Protein AF-A0A3D1ZTA9-F1 (afdb_monomer_lite)

pLDDT: mean 81.91, std 17.62, range [29.44, 98.62]

Secondary structure (DSSP, 8-state):
---TTSTT--EEEEE--EEEE-STTSSSSSTTEEEEHHHHHHHHTS-S-TTS-SEEEEE----TT-HHHHTT---PPB-SSSS--SSTT--BHHHHHHHHHHHHTT----EETTTTEETTSS-BTGGGGEEETTTTEEGGGS-HHHHHHHTSTT-EEE--HHHHHHHHHHHHTTS--BSB-TTS-EEEEEGGGT-TT--SEEE-TT-BS--GGG--SSTT--TT--TTHHHHHHHHT----TT----EEPP---EEEETT--EEEEEEEE----TT-SGGGT--SSS-S--S---EEEEEES-TTTS-GGGEEETTEETTEE----SEEEEEE-PPTT--EEEEEEEEEE-TTS-EEEEEEEEEEEPPPPPPEEEEEES-TT-EE-SSSEEEEEEEEETTTEE--EEEEEEEETTS--EEEEEEES-EEE-PPSEEEEEEEEEE-TT--EEEEEEEEEE-SSS-SS-SSS-HHHHHHHT--TT-SSSS-SSS-TTT-SSTTS------------SS--S--S-----------------

Sequence (539 aa):
SFDPLTPGFIGMASMLSWELENSPNTTLPFHSTYYPQALANHFFAYDREPLTNDMSIQLNSNYANNLCDQLGFLADPYLGLNNKTTLNCQQHVLGTVLHEIIHGLGFYETLNKATGAWNLNDPDIYSTQLEDHSNMLLWPTMNNTQRIASLSQNNLHWIGLNAAVQSLFLQSHGAITTGHWPAGHISMHTSNEDNPSSAGSHFAKYLYPNEIMEHTQDLDDPKNTIGLAKQVLQDIGWPVFFNGDKPLISEIKDAEIFTNTSYQTAFSIFDNDNVLHYEKFYNWSSSGGSPYLVMGFSANSSDQLIVADSDILISGVTNGLSDSPDTLRQLTISPQANAAGITTITIEALDADGNSDLMSFDLIVNPANTPPVVSITNPSNGHIFLTATQSFSAAANDAEDGNLSNIDWGVRAAGGNWQYDYGVSGTWTKNLADGNYDISACVSDSNNATACDQISVSVSATADADNDGISNADEIAQGTDPFNNDSDNDGLLDGEDPDPLTPVNDALSVPAMSGIGFIALCLSMLGLGMARHRKNQTH

Radius of gyration: 49.02 Å; chains: 1; bounding box: 117×83×157 Å

Structure (mmCIF, N/CA/C/O backbone):
data_AF-A0A3D1ZTA9-F1
#
_entry.id   AF-A0A3D1ZTA9-F1
#
loop_
_atom_site.group_PDB
_atom_site.id
_atom_site.type_symbol
_atom_site.label_atom_id
_atom_site.label_alt_id
_atom_site.label_comp_id
_atom_site.label_asym_id
_atom_site.label_entity_id
_atom_site.label_seq_id
_atom_site.pdbx_PDB_ins_code
_atom_site.Cartn_x
_atom_site.Cartn_y
_atom_site.Cartn_z
_atom_site.occupancy
_atom_site.B_iso_or_equiv
_atom_site.auth_seq_id
_atom_site.auth_comp_id
_atom_site.auth_asym_id
_atom_site.auth_atom_id
_atom_site.pdbx_PDB_model_num
ATOM 1 N N . SER A 1 1 ? 17.882 22.447 -19.617 1.00 29.44 1 SER A N 1
ATOM 2 C CA . SER A 1 1 ? 16.757 22.648 -18.689 1.00 29.44 1 SER A CA 1
ATOM 3 C C . SER A 1 1 ? 15.472 22.565 -19.482 1.00 29.44 1 SER A C 1
ATOM 5 O O . SER A 1 1 ? 15.296 23.362 -20.398 1.00 29.44 1 SER A O 1
ATOM 7 N N . PHE A 1 2 ? 14.626 21.584 -19.173 1.00 39.16 2 PHE A N 1
ATOM 8 C CA . PHE A 1 2 ? 13.221 21.599 -19.586 1.00 39.16 2 PHE A CA 1
ATOM 9 C C . PHE A 1 2 ? 12.552 22.837 -18.968 1.00 39.16 2 PHE A C 1
ATOM 11 O O . PHE A 1 2 ? 12.896 23.199 -17.843 1.00 39.16 2 PHE A O 1
ATOM 18 N N . ASP A 1 3 ? 11.697 23.533 -19.717 1.00 32.03 3 ASP A N 1
ATOM 19 C CA . ASP A 1 3 ? 11.019 24.745 -19.246 1.00 32.03 3 ASP A CA 1
ATOM 20 C C . ASP A 1 3 ? 9.732 24.362 -18.481 1.00 32.03 3 ASP A C 1
ATOM 22 O O . ASP A 1 3 ? 8.767 23.911 -19.111 1.00 32.03 3 ASP A O 1
ATOM 26 N N . PRO A 1 4 ? 9.687 24.541 -17.144 1.00 35.81 4 PRO A N 1
ATOM 27 C CA . PRO A 1 4 ? 8.536 24.202 -16.303 1.00 35.81 4 PRO A CA 1
ATOM 28 C C . PRO A 1 4 ? 7.316 25.115 -16.525 1.00 35.81 4 PRO A C 1
ATOM 30 O O . PRO A 1 4 ? 6.300 24.948 -15.851 1.00 35.81 4 PRO A O 1
ATOM 33 N N . LEU A 1 5 ? 7.398 26.100 -17.429 1.00 32.97 5 LEU A N 1
ATOM 34 C CA . LEU A 1 5 ? 6.335 27.076 -17.685 1.00 32.97 5 LEU A CA 1
ATOM 35 C C . LEU A 1 5 ? 5.547 26.819 -18.972 1.00 32.97 5 LEU A C 1
ATOM 37 O O . LEU A 1 5 ? 4.649 27.600 -19.295 1.00 32.97 5 LEU A O 1
ATOM 41 N N . THR A 1 6 ? 5.831 25.733 -19.695 1.00 38.94 6 THR A N 1
ATOM 42 C CA . THR A 1 6 ? 4.972 25.330 -20.813 1.00 38.94 6 THR A CA 1
ATOM 43 C C . THR A 1 6 ? 3.682 24.722 -20.245 1.00 38.94 6 THR A C 1
ATOM 45 O O . THR A 1 6 ? 3.756 23.728 -19.520 1.00 38.94 6 THR A O 1
ATOM 48 N N . PRO A 1 7 ? 2.496 25.290 -20.523 1.00 36.47 7 PRO A N 1
ATOM 49 C CA . PRO A 1 7 ? 1.249 24.742 -20.006 1.00 36.47 7 PRO A CA 1
ATOM 50 C C . PRO A 1 7 ? 1.045 23.300 -20.505 1.00 36.47 7 PRO A C 1
ATOM 52 O O . PRO A 1 7 ? 1.090 23.072 -21.713 1.00 36.47 7 PRO A O 1
ATOM 55 N N . GLY A 1 8 ? 0.852 22.341 -19.587 1.00 48.16 8 GLY A N 1
ATOM 56 C CA . GLY A 1 8 ? 0.593 20.926 -19.908 1.00 48.16 8 GLY A CA 1
ATOM 57 C C . GLY A 1 8 ? 1.619 19.887 -19.418 1.00 48.16 8 GLY A C 1
ATOM 58 O O . GLY A 1 8 ? 1.372 18.698 -19.616 1.00 48.16 8 GLY A O 1
ATOM 59 N N . PHE A 1 9 ? 2.721 20.284 -18.764 1.00 55.47 9 PHE A N 1
ATOM 60 C CA . PHE A 1 9 ? 3.734 19.351 -18.230 1.00 55.47 9 PHE A CA 1
ATOM 61 C C . PHE A 1 9 ? 3.638 19.163 -16.702 1.00 55.47 9 PHE A C 1
ATOM 63 O O . PHE A 1 9 ? 3.645 20.143 -15.955 1.00 55.47 9 PHE A O 1
ATOM 70 N N . ILE A 1 10 ? 3.582 17.898 -16.248 1.00 58.94 10 ILE A N 1
ATOM 71 C CA . ILE A 1 10 ? 3.480 17.486 -14.827 1.00 58.94 10 ILE A CA 1
ATOM 72 C C . ILE A 1 10 ? 4.843 17.160 -14.198 1.00 58.94 10 ILE A C 1
ATOM 74 O O . ILE A 1 10 ? 4.957 17.183 -12.977 1.00 58.94 10 ILE A O 1
ATOM 78 N N . GLY A 1 11 ? 5.891 16.884 -14.972 1.00 65.12 11 GLY A N 1
ATOM 79 C CA . GLY A 1 11 ? 7.182 16.456 -14.432 1.00 65.12 11 GLY A CA 1
ATOM 80 C C . GLY A 1 11 ? 8.366 16.987 -15.225 1.00 65.12 11 GLY A C 1
ATOM 81 O O . GLY A 1 11 ? 8.238 17.335 -16.395 1.00 65.12 11 GLY A O 1
ATOM 82 N N . MET A 1 12 ? 9.508 17.093 -14.552 1.00 70.75 12 MET A N 1
ATOM 83 C CA . MET A 1 12 ? 10.820 17.198 -15.174 1.00 70.75 12 MET A CA 1
ATOM 84 C C . MET A 1 12 ? 11.869 16.534 -14.283 1.00 70.75 12 MET A C 1
ATOM 86 O O . MET A 1 12 ? 11.898 16.758 -13.071 1.00 70.75 12 MET A O 1
ATOM 90 N N . ALA A 1 13 ? 12.779 15.787 -14.887 1.00 74.19 13 ALA A N 1
ATOM 91 C CA . ALA A 1 13 ? 14.013 15.350 -14.264 1.00 74.19 13 ALA A CA 1
ATOM 92 C C . ALA A 1 13 ? 15.236 15.991 -14.905 1.00 74.19 13 ALA A C 1
ATOM 94 O O . ALA A 1 13 ? 15.248 16.436 -16.055 1.00 74.19 13 ALA A O 1
ATOM 95 N N . SER A 1 14 ? 16.314 16.052 -14.139 1.00 73.06 14 SER A N 1
ATOM 96 C CA . SER A 1 14 ? 17.628 16.415 -14.647 1.00 73.06 14 SER A CA 1
ATOM 97 C C . SER A 1 14 ? 18.702 15.625 -13.921 1.00 73.06 14 SER A C 1
ATOM 99 O O . SER A 1 14 ? 18.685 15.522 -12.693 1.00 73.06 14 SER A O 1
ATOM 101 N N . MET A 1 15 ? 19.662 15.120 -14.693 1.00 84.62 15 MET A N 1
ATOM 102 C CA . MET A 1 15 ? 20.971 14.743 -14.166 1.00 84.62 15 MET A CA 1
ATOM 103 C C . MET A 1 15 ? 21.701 16.026 -13.779 1.00 84.62 15 MET A C 1
ATOM 105 O O . MET A 1 15 ? 21.742 16.980 -14.565 1.00 84.62 15 MET A O 1
ATOM 109 N N . LEU A 1 16 ? 22.229 16.075 -12.561 1.00 86.00 16 LEU A N 1
ATOM 110 C CA . LEU A 1 16 ? 22.827 17.293 -12.014 1.00 86.00 16 LEU A CA 1
ATOM 111 C C . LEU A 1 16 ? 24.331 17.392 -12.284 1.00 86.00 16 LEU A C 1
ATOM 113 O O . LEU A 1 16 ? 24.856 18.504 -12.368 1.00 86.00 16 LEU A O 1
ATOM 117 N N . SER A 1 17 ? 25.000 16.258 -12.484 1.00 89.06 17 SER A N 1
ATOM 118 C CA . SER A 1 17 ? 26.429 16.187 -12.784 1.00 89.06 17 SER A CA 1
ATOM 119 C C . SER A 1 17 ? 26.776 15.035 -13.732 1.00 89.06 17 SER A C 1
ATOM 121 O O . SER A 1 17 ? 25.959 14.154 -14.023 1.00 89.06 17 SER A O 1
ATOM 123 N N . TRP A 1 18 ? 27.993 15.107 -14.274 1.00 90.81 18 TRP A N 1
ATOM 124 C CA . TRP A 1 18 ? 28.523 14.199 -15.285 1.00 90.81 18 TRP A CA 1
ATOM 125 C C . TRP A 1 18 ? 29.973 13.848 -14.968 1.00 90.81 18 TRP A C 1
ATOM 127 O O . TRP A 1 18 ? 30.780 14.738 -14.696 1.00 90.81 18 TRP A O 1
ATOM 137 N N . GLU A 1 19 ? 30.325 12.579 -15.130 1.00 92.44 19 GLU A N 1
ATOM 138 C CA . GLU A 1 19 ? 31.699 12.095 -15.037 1.00 92.44 19 GLU A CA 1
ATOM 139 C C . GLU A 1 19 ? 32.256 11.875 -16.449 1.00 92.44 19 GLU A C 1
ATOM 141 O O . GLU A 1 19 ? 31.662 11.151 -17.252 1.00 92.44 19 GLU A O 1
ATOM 146 N N . LEU A 1 20 ? 33.397 12.494 -16.765 1.00 91.69 20 LEU A N 1
ATOM 147 C CA . LEU A 1 20 ? 34.110 12.246 -18.020 1.00 91.69 20 LEU A CA 1
ATOM 148 C C . LEU A 1 20 ? 35.108 11.113 -17.841 1.00 91.69 20 LEU A C 1
ATOM 150 O O . LEU A 1 20 ? 36.035 11.230 -17.038 1.00 91.69 20 LEU A O 1
ATOM 154 N N . GLU A 1 21 ? 35.023 10.108 -18.705 1.00 88.25 21 GLU A N 1
ATOM 155 C CA . GLU A 1 21 ? 36.084 9.128 -18.813 1.00 88.25 21 GLU A CA 1
ATOM 156 C C . GLU A 1 21 ? 37.237 9.613 -19.705 1.00 88.25 21 GLU A C 1
ATOM 158 O O . GLU A 1 21 ? 37.127 9.632 -20.932 1.00 88.25 21 GLU A O 1
ATOM 163 N N . ASN A 1 22 ? 38.368 9.992 -19.105 1.00 80.31 22 ASN A N 1
ATOM 164 C CA . ASN A 1 22 ? 39.541 10.516 -19.819 1.00 80.31 22 ASN A CA 1
ATOM 165 C C . ASN A 1 22 ? 40.862 9.788 -19.514 1.00 80.31 22 ASN A C 1
ATOM 167 O O . ASN A 1 22 ? 41.919 10.236 -19.970 1.00 80.31 22 ASN A O 1
ATOM 171 N N . SER A 1 23 ? 40.839 8.670 -18.786 1.00 74.50 23 SER A N 1
ATOM 172 C CA . SER A 1 23 ? 42.038 7.943 -18.370 1.00 74.50 23 SER A CA 1
ATOM 173 C C . SER A 1 23 ? 42.021 6.492 -18.878 1.00 74.50 23 SER A C 1
ATOM 175 O O . SER A 1 23 ? 41.022 5.795 -18.799 1.00 74.50 23 SER A O 1
ATOM 177 N N . PRO A 1 24 ? 43.136 5.959 -19.399 1.00 60.81 24 PRO A N 1
ATOM 178 C CA . PRO A 1 24 ? 43.159 4.617 -19.992 1.00 60.81 24 PRO A CA 1
ATOM 179 C C . PRO A 1 24 ? 42.978 3.454 -18.989 1.00 60.81 24 PRO A C 1
ATOM 181 O O . PRO A 1 24 ? 42.989 2.306 -19.418 1.00 60.81 24 PRO A O 1
ATOM 184 N N . ASN A 1 25 ? 42.845 3.723 -17.681 1.00 60.53 25 ASN A N 1
ATOM 185 C CA . ASN A 1 25 ? 42.808 2.715 -16.607 1.00 60.53 25 ASN A CA 1
ATOM 186 C C . ASN A 1 25 ? 41.698 2.973 -15.569 1.00 60.53 25 ASN A C 1
ATOM 188 O O . ASN A 1 25 ? 41.953 2.892 -14.364 1.00 60.53 25 ASN A O 1
ATOM 192 N N . THR A 1 26 ? 40.493 3.336 -15.991 1.00 73.38 26 THR A N 1
ATOM 193 C CA . THR A 1 26 ? 39.372 3.503 -15.057 1.00 73.38 26 THR A CA 1
ATOM 194 C C . THR A 1 26 ? 38.388 2.341 -15.134 1.00 73.38 26 THR A C 1
ATOM 196 O O . THR A 1 26 ? 38.522 1.422 -15.941 1.00 73.38 26 THR A O 1
ATOM 199 N N . THR A 1 27 ? 37.398 2.394 -14.249 1.00 84.19 27 THR A N 1
ATOM 200 C CA . THR A 1 27 ? 36.280 1.456 -14.185 1.00 84.19 27 THR A CA 1
ATOM 201 C C . THR A 1 27 ? 35.200 1.739 -15.242 1.00 84.19 27 THR A C 1
ATOM 203 O O . THR A 1 27 ? 34.302 0.918 -15.406 1.00 84.19 27 THR A O 1
ATOM 206 N N . LEU A 1 28 ? 35.261 2.874 -15.957 1.00 89.94 28 LEU A N 1
ATOM 207 C CA . LEU A 1 28 ? 34.249 3.246 -16.949 1.00 89.94 28 LEU A CA 1
ATOM 208 C C . LEU A 1 28 ? 34.539 2.587 -18.316 1.00 89.94 28 LEU A C 1
ATOM 210 O O . LEU A 1 28 ? 35.690 2.586 -18.756 1.00 89.94 28 LEU A O 1
ATOM 214 N N . PRO A 1 29 ? 33.531 2.027 -19.018 1.00 85.56 29 PRO A N 1
ATOM 215 C CA . PRO A 1 29 ? 33.786 1.134 -20.159 1.00 85.56 29 PRO A CA 1
ATOM 216 C C . PRO A 1 29 ? 34.344 1.797 -21.430 1.00 85.56 29 PRO A C 1
ATOM 218 O O . PRO A 1 29 ? 35.083 1.163 -22.184 1.00 85.56 29 PRO A O 1
ATOM 221 N N . PHE A 1 30 ? 33.973 3.050 -21.694 1.00 87.38 30 PHE A N 1
ATOM 222 C CA . PHE A 1 30 ? 34.299 3.771 -22.930 1.00 87.38 30 PHE A CA 1
ATOM 223 C C . PHE A 1 30 ? 35.107 5.037 -22.655 1.00 87.38 30 PHE A C 1
ATOM 225 O O . PHE A 1 30 ? 34.717 5.859 -21.829 1.00 87.38 30 PHE A O 1
ATOM 232 N N . HIS A 1 31 ? 36.209 5.199 -23.392 1.00 86.88 31 HIS A N 1
ATOM 233 C CA . HIS A 1 31 ? 37.079 6.375 -23.331 1.00 86.88 31 HIS A CA 1
ATOM 234 C C . HIS A 1 31 ? 36.456 7.588 -24.033 1.00 86.88 31 HIS A C 1
ATOM 236 O O . HIS A 1 31 ? 35.700 7.423 -24.991 1.00 86.88 31 HIS A O 1
ATOM 242 N N . SER A 1 32 ? 36.806 8.799 -23.589 1.00 88.94 32 SER A N 1
ATOM 243 C CA . SER A 1 32 ? 36.280 10.066 -24.122 1.00 88.94 32 SER A CA 1
ATOM 244 C C . SER A 1 32 ? 34.752 10.062 -24.176 1.00 88.94 32 SER A C 1
ATOM 246 O O . SER A 1 32 ? 34.153 10.386 -25.197 1.00 88.94 32 SER A O 1
ATOM 248 N N . THR A 1 33 ? 34.129 9.594 -23.094 1.00 92.44 33 THR A N 1
ATOM 249 C CA . THR A 1 33 ? 32.677 9.438 -22.989 1.00 92.44 33 THR A CA 1
ATOM 250 C C . THR A 1 33 ? 32.204 9.976 -21.646 1.00 92.44 33 THR A C 1
ATOM 252 O O . THR A 1 33 ? 32.817 9.699 -20.613 1.00 92.44 33 THR A O 1
ATOM 255 N N . TYR A 1 34 ? 31.121 10.748 -21.660 1.00 93.94 34 TYR A N 1
ATOM 256 C CA . TYR A 1 34 ? 30.471 11.252 -20.455 1.00 93.94 34 TYR A CA 1
ATOM 257 C C . TYR A 1 34 ? 29.420 10.275 -19.924 1.00 93.94 34 TYR A C 1
ATOM 259 O O . TYR A 1 34 ? 28.622 9.727 -20.685 1.00 93.94 34 TYR A O 1
ATOM 267 N N . TYR A 1 35 ? 29.377 10.114 -18.605 1.00 94.00 35 TYR A N 1
ATOM 268 C CA . TYR A 1 35 ? 28.402 9.292 -17.894 1.00 94.00 35 TYR A CA 1
ATOM 269 C C . TYR A 1 35 ? 27.600 10.169 -16.934 1.00 94.00 35 TYR A C 1
ATOM 271 O O . TYR A 1 35 ? 28.190 11.037 -16.282 1.00 94.00 35 TYR A O 1
ATOM 279 N N . PRO A 1 36 ? 26.283 9.945 -16.796 1.00 93.00 36 PRO A N 1
ATOM 280 C CA . PRO A 1 36 ? 25.524 10.492 -15.679 1.00 93.00 36 PRO A CA 1
ATOM 281 C C . PRO A 1 36 ? 26.200 10.124 -14.357 1.00 93.00 36 PRO A C 1
ATOM 283 O O . PRO A 1 36 ? 26.634 8.979 -14.193 1.00 93.00 36 PRO A O 1
ATOM 286 N N . GLN A 1 37 ? 26.273 11.060 -13.408 1.00 93.06 37 GLN A N 1
ATOM 287 C CA . GLN A 1 37 ? 26.996 10.829 -12.154 1.00 93.06 37 GLN A CA 1
ATOM 288 C C . GLN A 1 37 ? 26.496 9.593 -11.394 1.00 93.06 37 GLN A C 1
ATOM 290 O O . GLN A 1 37 ? 27.310 8.795 -10.938 1.00 93.06 37 GLN A O 1
ATOM 295 N N . ALA A 1 38 ? 25.179 9.362 -11.355 1.00 93.94 38 ALA A N 1
ATOM 296 C CA . ALA A 1 38 ? 24.591 8.171 -10.736 1.00 93.94 38 ALA A CA 1
ATOM 297 C C . ALA A 1 38 ? 25.120 6.859 -11.352 1.00 93.94 38 ALA A C 1
ATOM 299 O O . ALA A 1 38 ? 25.447 5.910 -10.637 1.00 93.94 38 ALA A O 1
ATOM 300 N N . LEU A 1 39 ? 25.251 6.811 -12.682 1.00 94.94 39 LEU A N 1
ATOM 301 C CA . LEU A 1 39 ? 25.777 5.643 -13.389 1.00 94.94 39 LEU A CA 1
ATOM 302 C C . LEU A 1 39 ? 27.287 5.490 -13.160 1.00 94.94 39 LEU A C 1
ATOM 304 O O . LEU A 1 39 ? 27.782 4.381 -12.972 1.00 94.94 39 LEU A O 1
ATOM 308 N N . ALA A 1 40 ? 28.028 6.598 -13.116 1.00 93.88 40 ALA A N 1
ATOM 309 C CA . ALA A 1 40 ? 29.437 6.559 -12.749 1.00 93.88 40 ALA A CA 1
ATOM 310 C C . ALA A 1 40 ? 29.620 6.016 -11.321 1.00 93.88 40 ALA A C 1
ATOM 312 O O . ALA A 1 40 ? 30.402 5.087 -11.119 1.00 93.88 40 ALA A O 1
ATOM 313 N N . ASN A 1 41 ? 28.855 6.521 -10.350 1.00 94.00 41 ASN A N 1
ATOM 314 C CA . ASN A 1 41 ? 28.834 6.042 -8.966 1.00 94.00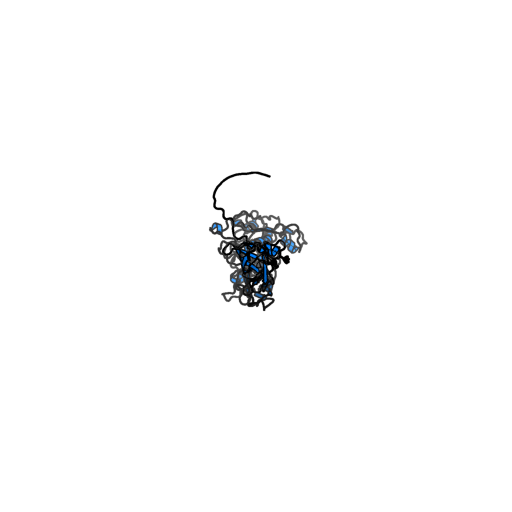 41 ASN A CA 1
ATOM 315 C C . ASN A 1 41 ? 28.569 4.529 -8.898 1.00 94.00 41 ASN A C 1
ATOM 317 O O . ASN A 1 41 ? 29.251 3.819 -8.153 1.00 94.00 41 ASN A O 1
ATOM 321 N N . HIS A 1 42 ? 27.651 4.016 -9.727 1.00 93.50 42 HIS A N 1
ATOM 322 C CA . HIS A 1 42 ? 27.422 2.577 -9.871 1.00 93.50 42 HIS A CA 1
ATOM 323 C C . HIS A 1 42 ? 28.692 1.827 -10.308 1.00 93.50 42 HIS A C 1
ATOM 325 O O . HIS A 1 42 ? 29.109 0.897 -9.616 1.00 93.50 42 HIS A O 1
ATOM 331 N N . PHE A 1 43 ? 29.350 2.250 -11.393 1.00 93.56 43 PHE A N 1
ATOM 332 C CA . PHE A 1 43 ? 30.587 1.612 -11.865 1.00 93.56 43 PHE A CA 1
ATOM 333 C C . PHE A 1 43 ? 31.711 1.653 -10.824 1.00 93.56 43 PHE A C 1
ATOM 335 O O . PHE A 1 43 ? 32.447 0.681 -10.667 1.00 93.56 43 PHE A O 1
ATOM 342 N N . PHE A 1 44 ? 31.848 2.757 -10.088 1.00 92.88 44 PHE A N 1
ATOM 343 C CA . PHE A 1 44 ? 32.859 2.886 -9.037 1.00 92.88 44 PHE A CA 1
ATOM 344 C C . PHE A 1 44 ? 32.489 2.165 -7.731 1.00 92.88 44 PHE A C 1
ATOM 346 O O . PHE A 1 44 ? 33.372 1.962 -6.898 1.00 92.88 44 PHE A O 1
ATOM 353 N N . ALA A 1 45 ? 31.233 1.737 -7.566 1.00 94.12 45 ALA A N 1
ATOM 354 C CA . ALA A 1 45 ? 30.671 1.130 -6.357 1.00 94.12 45 ALA A CA 1
ATOM 355 C C . ALA A 1 45 ? 30.709 2.028 -5.099 1.00 94.12 45 ALA A C 1
ATOM 357 O O . ALA A 1 45 ? 30.664 1.529 -3.972 1.00 94.12 45 ALA A O 1
ATOM 358 N N . TYR A 1 46 ? 30.784 3.350 -5.273 1.00 93.69 46 TYR A N 1
ATOM 359 C CA . TYR A 1 46 ? 30.614 4.342 -4.209 1.00 93.69 46 TYR A CA 1
ATOM 360 C C . TYR A 1 46 ? 30.194 5.697 -4.791 1.00 93.69 46 TYR A C 1
ATOM 362 O O . TYR A 1 46 ? 30.468 5.996 -5.953 1.00 93.69 46 TYR A O 1
ATOM 370 N N . ASP A 1 47 ? 29.556 6.522 -3.961 1.00 94.12 47 ASP A N 1
ATOM 371 C CA . ASP A 1 47 ? 29.189 7.892 -4.315 1.00 94.12 47 ASP A CA 1
ATOM 372 C C . ASP A 1 47 ? 30.433 8.790 -4.379 1.00 94.12 47 ASP A C 1
ATOM 374 O O . ASP A 1 47 ? 31.133 9.002 -3.380 1.00 94.12 47 ASP A O 1
ATOM 378 N N . ARG A 1 48 ? 30.734 9.288 -5.578 1.00 90.56 48 ARG A N 1
ATOM 379 C CA . ARG A 1 48 ? 31.897 10.134 -5.846 1.00 90.56 48 ARG A CA 1
ATOM 380 C C . ARG A 1 48 ? 31.652 11.611 -5.565 1.00 90.56 48 ARG A C 1
ATOM 382 O O . ARG A 1 48 ? 32.636 12.339 -5.412 1.00 90.56 48 ARG A O 1
ATOM 389 N N . GLU A 1 49 ? 30.400 12.042 -5.455 1.00 92.50 49 GLU A N 1
ATOM 390 C CA . GLU A 1 49 ? 30.023 13.427 -5.173 1.00 92.50 49 GLU A CA 1
ATOM 391 C C . GLU A 1 49 ? 29.026 13.514 -3.994 1.00 92.50 49 GLU A C 1
ATOM 393 O O . GLU A 1 49 ? 27.953 14.096 -4.122 1.00 92.50 49 GLU A O 1
ATOM 398 N N . PRO A 1 50 ? 29.392 13.050 -2.779 1.00 92.62 50 PRO A N 1
ATOM 399 C CA . PRO A 1 50 ? 28.452 12.817 -1.669 1.00 92.62 50 PRO A CA 1
ATOM 400 C C . PRO A 1 50 ? 27.805 14.067 -1.056 1.00 92.62 50 PRO A C 1
ATOM 402 O O . PRO A 1 50 ? 27.032 13.975 -0.102 1.00 92.62 50 PRO A O 1
ATOM 405 N N . LEU A 1 51 ? 28.164 15.257 -1.537 1.00 94.31 51 LEU A N 1
ATOM 406 C CA . LEU A 1 51 ? 27.582 16.529 -1.102 1.00 94.31 51 LEU A CA 1
ATOM 407 C C . LEU A 1 51 ? 26.562 17.080 -2.104 1.00 94.31 51 LEU A C 1
ATOM 409 O O . LEU A 1 51 ? 25.972 18.133 -1.855 1.00 94.31 51 LEU A O 1
ATOM 413 N N . THR A 1 52 ? 26.374 16.405 -3.232 1.00 91.12 52 THR A N 1
ATOM 414 C CA . THR A 1 52 ? 25.477 16.809 -4.307 1.00 91.12 52 THR A CA 1
ATOM 415 C C . THR A 1 52 ? 24.561 15.654 -4.658 1.00 91.12 52 THR A C 1
ATOM 417 O O . THR A 1 52 ? 24.979 14.507 -4.702 1.00 91.12 52 THR A O 1
ATOM 420 N N . ASN A 1 53 ? 23.294 15.960 -4.916 1.00 92.31 53 ASN A N 1
ATOM 421 C CA . ASN A 1 53 ? 22.382 14.955 -5.442 1.00 92.31 53 ASN A CA 1
ATOM 422 C C . ASN A 1 53 ? 22.767 14.650 -6.897 1.00 92.31 53 ASN A C 1
ATOM 424 O O . ASN A 1 53 ? 22.990 15.586 -7.663 1.00 92.31 53 ASN A O 1
ATOM 428 N N . ASP A 1 54 ? 22.757 13.379 -7.293 1.00 91.50 54 ASP A N 1
ATOM 429 C CA . ASP A 1 54 ? 23.028 12.981 -8.683 1.00 91.50 54 ASP A CA 1
ATOM 430 C C . ASP A 1 54 ? 21.875 13.359 -9.632 1.00 91.50 54 ASP A C 1
ATOM 432 O O . ASP A 1 54 ? 22.082 13.681 -10.807 1.00 91.50 54 ASP A O 1
ATOM 436 N N . MET A 1 55 ? 20.643 13.342 -9.112 1.00 88.25 55 MET A N 1
ATOM 437 C CA . MET A 1 55 ? 19.425 13.642 -9.862 1.00 88.25 55 MET A CA 1
ATOM 438 C C . MET A 1 55 ? 18.520 14.619 -9.109 1.00 88.25 55 MET A C 1
ATOM 440 O O . MET A 1 55 ? 18.482 14.659 -7.877 1.00 88.25 55 MET A O 1
ATOM 444 N N . SER A 1 56 ? 17.730 15.379 -9.862 1.00 86.25 56 SER A N 1
ATOM 445 C CA . SER A 1 56 ? 16.602 16.146 -9.338 1.00 86.25 56 SER A CA 1
ATOM 446 C C . SER A 1 56 ? 15.366 15.858 -10.164 1.00 86.25 56 SER A C 1
ATOM 448 O O . SER A 1 56 ? 15.439 15.845 -11.391 1.00 86.25 56 SER A O 1
ATOM 450 N N . ILE A 1 57 ? 14.245 15.658 -9.478 1.00 81.06 57 ILE A N 1
ATOM 451 C CA . ILE A 1 57 ? 12.927 15.513 -10.084 1.00 81.06 57 ILE A CA 1
ATOM 452 C C . ILE A 1 57 ? 12.040 16.600 -9.500 1.00 81.06 57 ILE A C 1
ATOM 454 O O . ILE A 1 57 ? 11.984 16.791 -8.283 1.00 81.06 57 ILE A O 1
ATOM 458 N N . GLN A 1 58 ? 11.358 17.324 -10.373 1.00 78.62 58 GLN A N 1
ATOM 459 C CA . GLN A 1 58 ? 10.367 18.320 -10.014 1.00 78.62 58 GLN A CA 1
ATOM 460 C C . GLN A 1 58 ? 9.046 17.913 -10.640 1.00 78.62 58 GLN A C 1
ATOM 462 O O . GLN A 1 58 ? 8.964 17.698 -11.846 1.00 78.62 58 GLN A O 1
ATOM 467 N N . LEU A 1 59 ? 8.016 17.810 -9.808 1.00 75.38 59 LEU A N 1
ATOM 468 C CA . LEU A 1 59 ? 6.662 17.526 -10.253 1.00 75.38 59 LEU A CA 1
ATOM 469 C C . LEU A 1 59 ? 5.824 18.786 -10.081 1.00 75.38 59 LEU A C 1
ATOM 471 O O . LEU A 1 59 ? 5.787 19.387 -9.005 1.00 75.38 59 LEU A O 1
ATOM 475 N N . ASN A 1 60 ? 5.162 19.187 -11.152 1.00 70.00 60 ASN A N 1
ATOM 476 C CA . ASN A 1 60 ? 4.222 20.279 -11.163 1.00 70.00 60 ASN A CA 1
ATOM 477 C C . ASN A 1 60 ? 2.814 19.743 -10.891 1.00 70.00 60 ASN A C 1
ATOM 479 O O . ASN A 1 60 ? 2.203 19.082 -11.727 1.00 70.00 60 ASN A O 1
ATOM 483 N N . SER A 1 61 ? 2.293 20.061 -9.709 1.00 62.53 61 SER A N 1
ATOM 484 C CA . SER A 1 61 ? 0.906 19.779 -9.339 1.00 62.53 61 SER A CA 1
ATOM 485 C C . SER A 1 61 ? -0.086 20.813 -9.887 1.00 62.53 61 SER A C 1
ATOM 487 O O . SER A 1 61 ? -1.295 20.634 -9.741 1.00 62.53 61 SER A O 1
ATOM 489 N N . ASN A 1 62 ? 0.392 21.906 -10.498 1.00 60.03 62 ASN A N 1
ATOM 490 C CA . ASN A 1 62 ? -0.455 22.944 -11.071 1.00 60.03 62 ASN A CA 1
ATOM 491 C C . ASN A 1 62 ? -0.959 22.513 -12.453 1.00 60.03 62 ASN A C 1
ATOM 493 O O . ASN A 1 62 ? -0.254 22.587 -13.456 1.00 60.03 62 ASN A O 1
ATOM 497 N N . TYR A 1 63 ? -2.211 22.073 -12.465 1.00 56.94 63 TYR A N 1
ATOM 498 C CA . TYR A 1 63 ? -2.865 21.380 -13.569 1.00 56.94 63 TYR A CA 1
ATOM 499 C C . TYR A 1 63 ? -3.360 22.296 -14.704 1.00 56.94 63 TYR A C 1
ATOM 501 O O . TYR A 1 63 ? -3.878 21.801 -15.698 1.00 56.94 63 TYR A O 1
ATOM 509 N N . ALA A 1 64 ? -3.212 23.622 -14.599 1.00 50.22 64 ALA A N 1
ATOM 510 C CA . ALA A 1 64 ? -3.796 24.551 -15.567 1.00 50.22 64 ALA A CA 1
ATOM 511 C C . ALA A 1 64 ? -3.315 24.294 -17.017 1.00 50.22 64 ALA A C 1
ATOM 513 O O . ALA A 1 64 ? -2.123 24.420 -17.313 1.00 50.22 64 ALA A O 1
ATOM 514 N N . ASN A 1 65 ? -4.273 24.066 -17.931 1.00 53.62 65 ASN A N 1
ATOM 515 C CA . ASN A 1 65 ? -4.120 23.908 -19.395 1.00 53.62 65 ASN A CA 1
ATOM 516 C C . ASN A 1 65 ? -3.694 22.520 -19.914 1.00 53.62 65 ASN A C 1
ATOM 518 O O . ASN A 1 65 ? -3.162 22.416 -21.024 1.00 53.62 65 ASN A O 1
ATOM 522 N N . ASN A 1 66 ? -3.943 21.454 -19.159 1.00 60.06 66 ASN A N 1
ATOM 523 C CA . ASN A 1 66 ? -3.859 20.087 -19.684 1.00 60.06 66 ASN A CA 1
ATOM 524 C C . ASN A 1 66 ? -4.951 19.820 -20.753 1.00 60.06 66 ASN A C 1
ATOM 526 O O . ASN A 1 66 ? -5.867 20.621 -20.958 1.00 60.06 66 ASN A O 1
ATOM 530 N N . LEU A 1 67 ? -4.875 18.672 -21.429 1.00 64.81 67 LEU A N 1
ATOM 531 C CA . LEU A 1 67 ? -5.832 18.291 -22.469 1.00 64.81 67 LEU A CA 1
ATOM 532 C C . LEU A 1 67 ? -7.281 18.197 -21.959 1.00 64.81 67 LEU A C 1
ATOM 534 O O . LEU A 1 67 ? -8.189 18.604 -22.678 1.00 64.81 67 LEU A O 1
ATOM 538 N N . CYS A 1 68 ? -7.527 17.722 -20.735 1.00 68.25 68 CYS A N 1
ATOM 539 C CA . CYS A 1 68 ? -8.871 17.725 -20.150 1.00 68.25 68 CYS A CA 1
ATOM 540 C C . CYS A 1 68 ? -9.414 19.150 -19.975 1.00 68.25 68 CYS A C 1
ATOM 542 O O . CYS A 1 68 ? -10.536 19.404 -20.413 1.00 68.25 68 CYS A O 1
ATOM 544 N N . ASP A 1 69 ? -8.620 20.095 -19.461 1.00 65.56 69 ASP A N 1
ATOM 545 C CA . ASP A 1 69 ? -9.015 21.508 -19.341 1.00 65.56 69 ASP A CA 1
ATOM 546 C C . ASP A 1 69 ? -9.334 22.114 -20.717 1.00 65.56 69 ASP A C 1
ATOM 548 O O . ASP A 1 69 ? -10.337 22.812 -20.883 1.00 65.56 69 ASP A O 1
ATOM 552 N N . GLN A 1 70 ? -8.507 21.819 -21.730 1.00 67.69 70 GLN A N 1
ATOM 553 C CA . GLN A 1 70 ? -8.718 22.269 -23.113 1.00 67.69 70 GLN A CA 1
ATOM 554 C C . GLN A 1 70 ? -9.989 21.674 -23.734 1.00 67.69 70 GLN A C 1
ATOM 556 O O . GLN A 1 70 ? -10.655 22.328 -24.538 1.00 67.69 70 GLN A O 1
ATOM 561 N N . LEU A 1 71 ? -10.343 20.450 -23.342 1.00 69.31 71 LEU A N 1
ATOM 562 C CA . LEU A 1 71 ? -11.578 19.770 -23.724 1.00 69.31 71 LEU A CA 1
ATOM 563 C C . LEU A 1 71 ? -12.779 20.164 -22.839 1.00 69.31 71 LEU A C 1
ATOM 565 O O . LEU A 1 71 ? -13.887 19.678 -23.067 1.00 69.31 71 LEU A O 1
ATOM 569 N N . GLY A 1 72 ? -12.595 21.072 -21.872 1.00 69.12 72 GLY A N 1
ATOM 570 C CA . GLY A 1 72 ? -13.649 21.595 -20.998 1.00 69.12 72 GLY A CA 1
ATOM 571 C C . GLY A 1 72 ? -14.002 20.701 -19.805 1.00 69.12 72 GLY A C 1
ATOM 572 O O . GLY A 1 72 ? -15.033 20.922 -19.167 1.00 69.12 72 GLY A O 1
ATOM 573 N N . PHE A 1 73 ? -13.174 19.705 -19.497 1.00 69.75 73 PHE A N 1
ATOM 574 C CA . PHE A 1 73 ? -13.311 18.841 -18.329 1.00 69.75 73 PHE A CA 1
ATOM 575 C C . PHE A 1 73 ? -12.408 19.332 -17.195 1.00 69.75 73 PHE A C 1
ATOM 577 O O . PHE A 1 73 ? -11.203 19.456 -17.370 1.00 69.75 73 PHE A O 1
ATOM 584 N N . LEU A 1 74 ? -12.983 19.546 -16.010 1.00 65.31 74 LEU A N 1
ATOM 585 C CA . LEU A 1 74 ? -12.213 19.670 -14.771 1.00 65.31 74 LEU A CA 1
ATOM 586 C C . LEU A 1 74 ? -11.989 18.255 -14.231 1.00 65.31 74 LEU A C 1
ATOM 588 O O . LEU A 1 74 ? -12.936 17.642 -13.734 1.00 65.31 74 LEU A O 1
ATOM 592 N N . ALA A 1 75 ? -10.783 17.713 -14.376 1.00 65.75 75 ALA A N 1
ATOM 593 C CA . ALA A 1 75 ? -10.458 16.357 -13.941 1.00 65.75 75 ALA A CA 1
ATOM 594 C C . ALA A 1 75 ? -9.160 16.354 -13.138 1.00 65.75 75 ALA A C 1
ATOM 596 O O . ALA A 1 75 ? -8.167 16.876 -13.607 1.00 65.75 75 ALA A O 1
ATOM 597 N N . ASP A 1 76 ? -9.130 15.759 -11.950 1.00 68.69 76 ASP A N 1
ATOM 598 C CA . ASP A 1 76 ? -7.870 15.662 -11.205 1.00 68.69 76 ASP A CA 1
ATOM 599 C C . ASP A 1 76 ? -6.870 14.723 -11.920 1.00 68.69 76 ASP A C 1
ATOM 601 O O . ASP A 1 76 ? -7.306 13.783 -12.611 1.00 68.69 76 ASP A O 1
ATOM 605 N N . PRO A 1 77 ? -5.542 14.933 -11.749 1.00 71.25 77 PRO A N 1
ATOM 606 C CA . PRO A 1 77 ? -4.529 13.971 -12.165 1.00 71.25 77 PRO A CA 1
ATOM 607 C C . PRO A 1 77 ? -4.845 12.581 -11.625 1.00 71.25 77 PRO A C 1
ATOM 609 O O . PRO A 1 77 ? -5.228 12.405 -10.466 1.00 71.25 77 PRO A O 1
ATOM 612 N N . TYR A 1 78 ? -4.661 11.577 -12.469 1.00 75.69 78 TYR A N 1
ATOM 613 C CA . TYR A 1 78 ? -4.951 10.207 -12.112 1.00 75.69 78 TYR A CA 1
ATOM 614 C C . TYR A 1 78 ? -3.692 9.547 -11.554 1.00 75.69 78 TYR A C 1
ATOM 616 O O . TYR A 1 78 ? -2.644 9.525 -12.196 1.00 75.69 78 TYR A O 1
ATOM 624 N N . LEU A 1 79 ? -3.775 8.996 -10.341 1.00 78.25 79 LEU A N 1
ATOM 625 C CA . LEU A 1 79 ? -2.591 8.470 -9.656 1.00 78.25 79 LEU A CA 1
ATOM 626 C C . LEU A 1 79 ? -1.934 7.297 -10.407 1.00 78.25 79 LEU A C 1
ATOM 628 O O . LEU A 1 79 ? -0.731 7.100 -10.287 1.00 78.25 79 LEU A O 1
ATOM 632 N N . GLY A 1 80 ? -2.702 6.548 -11.207 1.00 76.25 80 GLY A N 1
ATOM 633 C CA . GLY A 1 80 ? -2.192 5.423 -11.997 1.00 76.25 80 GLY A CA 1
ATOM 634 C C . GLY A 1 80 ? -2.381 4.047 -11.356 1.00 76.25 80 GLY A C 1
ATOM 635 O O . GLY A 1 80 ? -2.007 3.054 -11.964 1.00 76.25 80 GLY A O 1
ATOM 636 N N . LEU A 1 81 ? -2.975 3.952 -10.158 1.00 78.69 81 LEU A N 1
ATOM 637 C CA . LEU A 1 81 ? -2.947 2.706 -9.376 1.00 78.69 81 LEU A CA 1
ATOM 638 C C . LEU A 1 81 ? -4.064 1.698 -9.684 1.00 78.69 81 LEU A C 1
ATOM 640 O O . LEU A 1 81 ? -3.977 0.550 -9.293 1.00 78.69 81 LEU A O 1
ATOM 644 N N . ASN A 1 82 ? -5.162 2.062 -10.336 1.00 74.56 82 ASN A N 1
ATOM 645 C CA . ASN A 1 82 ? -6.288 1.122 -10.503 1.00 74.56 82 ASN A CA 1
ATOM 646 C C . ASN A 1 82 ? -6.729 0.921 -11.953 1.00 74.56 82 ASN A C 1
ATOM 648 O O . ASN A 1 82 ? -7.865 0.523 -12.159 1.00 74.56 82 ASN A O 1
ATOM 652 N N . ASN A 1 83 ? -5.863 1.267 -12.913 1.00 69.56 83 ASN A N 1
ATOM 653 C CA . ASN A 1 83 ? -6.090 1.307 -14.365 1.00 69.56 83 ASN A CA 1
ATOM 654 C C . ASN A 1 83 ? -7.504 1.758 -14.824 1.00 69.56 83 ASN A C 1
ATOM 656 O O . ASN A 1 83 ? -8.015 1.327 -15.853 1.00 69.56 83 ASN A O 1
ATOM 660 N N . LYS A 1 84 ? -8.156 2.635 -14.051 1.00 74.25 84 LYS A N 1
ATOM 661 C CA . LYS A 1 84 ? -9.540 3.107 -14.222 1.00 74.25 84 LYS A CA 1
ATOM 662 C C . LYS A 1 84 ? -9.565 4.625 -14.321 1.00 74.25 84 LYS A C 1
ATOM 664 O O . LYS A 1 84 ? -10.188 5.301 -13.499 1.00 74.25 84 LYS A O 1
ATOM 669 N N . THR A 1 85 ? -8.867 5.171 -15.313 1.00 69.62 85 THR A N 1
ATOM 670 C CA . THR A 1 85 ? -9.085 6.570 -15.689 1.00 69.62 85 THR A CA 1
ATOM 671 C C . THR A 1 85 ? -10.560 6.777 -16.028 1.00 69.62 85 THR A C 1
ATOM 673 O O . THR A 1 85 ? -11.204 5.930 -16.648 1.00 69.62 85 THR A O 1
ATOM 676 N N . THR A 1 86 ? -11.126 7.899 -15.593 1.00 68.81 86 THR A N 1
ATOM 677 C CA . THR A 1 86 ? -12.504 8.276 -15.934 1.00 68.81 86 THR A CA 1
ATOM 678 C C . THR A 1 86 ? -12.567 9.015 -17.265 1.00 68.81 86 THR A C 1
ATOM 680 O O . THR A 1 86 ? -13.621 9.041 -17.900 1.00 68.81 86 THR A O 1
ATOM 683 N N . LEU A 1 87 ? -11.443 9.590 -17.705 1.00 70.44 87 LEU A N 1
ATOM 684 C CA . LEU A 1 87 ? -11.288 10.259 -18.991 1.00 70.44 87 LEU A CA 1
ATOM 685 C C . LEU A 1 87 ? -9.930 9.907 -19.607 1.00 70.44 87 LEU A C 1
ATOM 687 O O . LEU A 1 87 ? -8.910 9.921 -18.925 1.00 70.44 87 LEU A O 1
ATOM 691 N N . ASN A 1 88 ? -9.901 9.694 -20.921 1.00 67.50 88 ASN A N 1
ATOM 692 C CA . ASN A 1 88 ? -8.670 9.364 -21.656 1.00 67.50 88 ASN A CA 1
ATOM 693 C C . ASN A 1 88 ? -7.632 10.500 -21.649 1.00 67.50 88 ASN A C 1
ATOM 695 O O . ASN A 1 88 ? -6.469 10.266 -21.934 1.00 67.50 88 ASN A O 1
ATOM 699 N N . CYS A 1 89 ? -8.055 11.728 -21.335 1.00 67.56 89 CYS A N 1
ATOM 700 C CA . CYS A 1 89 ? -7.180 12.894 -21.237 1.00 67.56 89 CYS A CA 1
ATOM 701 C C . CYS A 1 89 ? -6.516 13.048 -19.854 1.00 67.56 89 CYS A C 1
ATOM 703 O O . CYS A 1 89 ? -5.719 13.970 -19.670 1.00 67.56 89 CYS A O 1
ATOM 705 N N . GLN A 1 90 ? -6.864 12.209 -18.864 1.00 72.06 90 GLN A N 1
ATOM 706 C CA . GLN A 1 90 ? -6.257 12.275 -17.534 1.00 72.06 90 GLN A CA 1
ATOM 707 C C . GLN A 1 90 ? -4.806 11.809 -17.588 1.00 72.06 90 GLN A C 1
ATOM 709 O O . GLN A 1 90 ? -4.502 10.720 -18.066 1.00 72.06 90 GLN A O 1
ATOM 714 N N . GLN A 1 91 ? -3.911 12.624 -17.040 1.00 72.00 91 GLN A N 1
ATOM 715 C CA . GLN A 1 91 ? -2.492 12.301 -16.967 1.00 72.00 91 GLN A CA 1
ATOM 716 C C . GLN A 1 91 ? -2.211 11.338 -15.806 1.00 72.00 91 GLN A C 1
ATOM 718 O O . GLN A 1 91 ? -2.747 11.511 -14.706 1.00 72.00 91 GLN A O 1
ATOM 723 N N . HIS A 1 92 ? -1.353 10.345 -16.059 1.00 75.19 92 HIS A N 1
ATOM 724 C CA . HIS A 1 92 ? -0.920 9.349 -15.082 1.00 75.19 92 HIS A CA 1
ATOM 725 C C . HIS A 1 92 ? 0.280 9.861 -14.280 1.00 75.19 92 HIS A C 1
ATOM 727 O O . HIS A 1 92 ? 1.379 10.020 -14.815 1.00 75.19 92 HIS A O 1
ATOM 733 N N . VAL A 1 93 ? 0.088 10.088 -12.980 1.00 78.88 93 VAL A N 1
ATOM 734 C CA . VAL A 1 93 ? 1.156 10.581 -12.096 1.00 78.88 93 VAL A CA 1
ATOM 735 C C . VAL A 1 93 ? 2.280 9.552 -11.974 1.00 78.88 93 VAL A C 1
ATOM 737 O O . VAL A 1 93 ? 3.438 9.918 -12.146 1.00 78.88 93 VAL A O 1
ATOM 740 N N . LEU A 1 94 ? 1.961 8.274 -11.737 1.00 79.31 94 LEU A N 1
ATOM 741 C CA . LEU A 1 94 ? 2.969 7.212 -11.632 1.00 79.31 94 LEU A CA 1
ATOM 742 C C . LEU A 1 94 ? 3.808 7.080 -12.915 1.00 79.31 94 LEU A C 1
ATOM 744 O O . LEU A 1 94 ? 5.033 7.119 -12.838 1.00 79.31 94 LEU A O 1
ATOM 748 N N . GLY A 1 95 ? 3.164 7.017 -14.083 1.00 79.38 95 GLY A N 1
ATOM 749 C CA . GLY A 1 95 ? 3.853 6.983 -15.377 1.00 79.38 95 GLY A CA 1
ATOM 750 C C . GLY A 1 95 ? 4.758 8.193 -15.606 1.00 79.38 95 GLY A C 1
ATOM 751 O O . GLY A 1 95 ? 5.904 8.034 -16.018 1.00 79.38 95 GLY A O 1
ATOM 752 N N . THR A 1 96 ? 4.294 9.394 -15.240 1.00 79.56 96 THR A N 1
ATOM 753 C CA . THR A 1 96 ? 5.111 10.618 -15.321 1.00 79.56 96 THR A CA 1
ATOM 754 C C . THR A 1 96 ? 6.337 10.522 -14.416 1.00 79.56 96 THR A C 1
ATOM 756 O O . THR A 1 96 ? 7.451 10.791 -14.847 1.00 79.56 96 THR A O 1
ATOM 759 N N . VAL A 1 97 ? 6.164 10.103 -13.161 1.00 81.88 97 VAL A N 1
ATOM 760 C CA . VAL A 1 97 ? 7.283 9.951 -12.220 1.00 81.88 97 VAL A CA 1
ATOM 761 C C . VAL A 1 97 ? 8.311 8.951 -12.746 1.00 81.88 97 VAL A C 1
ATOM 763 O O . VAL A 1 97 ? 9.505 9.238 -12.703 1.00 81.88 97 VAL A O 1
ATOM 766 N N . LEU A 1 98 ? 7.865 7.811 -13.275 1.00 83.25 98 LEU A N 1
ATOM 767 C CA . LEU A 1 98 ? 8.745 6.808 -13.873 1.00 83.25 98 LEU A CA 1
ATOM 768 C C . LEU A 1 98 ? 9.503 7.364 -15.088 1.00 83.25 98 LEU A C 1
ATOM 770 O O . LEU A 1 98 ? 10.720 7.205 -15.155 1.00 83.25 98 LEU A O 1
ATOM 774 N N . HIS A 1 99 ? 8.819 8.061 -16.000 1.00 84.38 99 HIS A N 1
ATOM 775 C CA . HIS A 1 99 ? 9.426 8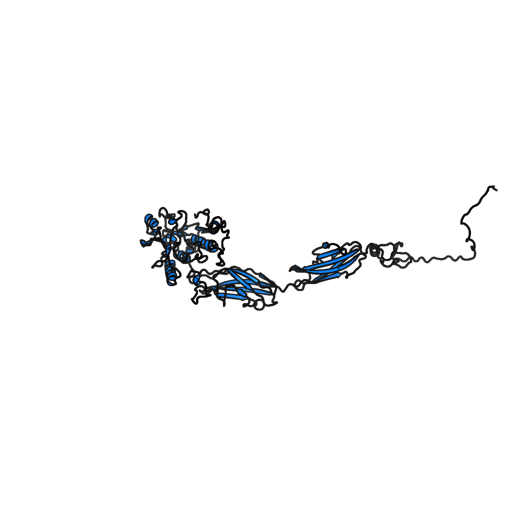.723 -17.161 1.00 84.38 99 HIS A CA 1
ATOM 776 C C . HIS A 1 99 ? 10.561 9.670 -16.750 1.00 84.38 99 HIS A C 1
ATOM 778 O O . HIS A 1 99 ? 11.682 9.590 -17.257 1.00 84.38 99 HIS A O 1
ATOM 784 N N . GLU A 1 100 ? 10.297 10.530 -15.766 1.00 84.19 100 GLU A N 1
ATOM 785 C CA . GLU A 1 100 ? 11.288 11.481 -15.273 1.00 84.19 100 GLU A CA 1
ATOM 786 C C . GLU A 1 100 ? 12.453 10.775 -14.562 1.00 84.19 100 GLU A C 1
ATOM 788 O O . GLU A 1 100 ? 13.618 11.098 -14.801 1.00 84.19 100 GLU A O 1
ATOM 793 N N . ILE A 1 101 ? 12.191 9.753 -13.740 1.00 87.62 101 ILE A N 1
ATOM 794 C CA . ILE A 1 101 ? 13.266 8.953 -13.131 1.00 87.62 101 ILE A CA 1
ATOM 795 C C . ILE A 1 101 ? 14.183 8.376 -14.217 1.00 87.62 101 ILE A C 1
ATOM 797 O O . ILE A 1 101 ? 15.402 8.499 -14.103 1.00 87.62 101 ILE A O 1
ATOM 801 N N . ILE A 1 102 ? 13.622 7.807 -15.286 1.00 88.88 102 ILE A N 1
ATOM 802 C CA . ILE A 1 102 ? 14.390 7.190 -16.378 1.00 88.88 102 ILE A CA 1
ATOM 803 C C . ILE A 1 102 ? 15.272 8.222 -17.101 1.00 88.88 102 ILE A C 1
ATOM 805 O O . ILE A 1 102 ? 16.438 7.936 -17.388 1.00 88.88 102 ILE A O 1
ATOM 809 N N . HIS A 1 103 ? 14.782 9.446 -17.326 1.00 87.56 103 HIS A N 1
ATOM 810 C CA . HIS A 1 103 ? 15.623 10.545 -17.811 1.00 87.56 103 HIS A CA 1
ATOM 811 C C . HIS A 1 103 ? 16.796 10.833 -16.865 1.00 87.56 103 HIS A C 1
ATOM 813 O O . HIS A 1 103 ? 17.940 10.946 -17.308 1.00 87.56 103 HIS A O 1
ATOM 819 N N . GLY A 1 104 ? 16.535 10.913 -15.558 1.00 87.19 104 GLY A N 1
ATOM 820 C CA . GLY A 1 104 ? 17.572 11.135 -14.550 1.00 87.19 104 GLY A CA 1
ATOM 821 C C . GLY A 1 104 ? 18.582 9.983 -14.419 1.00 87.19 104 GLY A C 1
ATOM 822 O O . GLY A 1 104 ? 19.709 10.218 -13.993 1.00 87.19 104 GLY A O 1
ATOM 823 N N . LEU A 1 105 ? 18.216 8.765 -14.831 1.00 91.38 105 LEU A N 1
ATOM 824 C CA . LEU A 1 105 ? 19.108 7.601 -14.884 1.00 91.38 105 LEU A CA 1
ATOM 825 C C . LEU A 1 105 ? 19.981 7.551 -16.150 1.00 91.38 105 LEU A C 1
ATOM 827 O O . LEU A 1 105 ? 20.873 6.707 -16.232 1.00 91.38 105 LEU A O 1
ATOM 831 N N . GLY A 1 106 ? 19.779 8.450 -17.116 1.00 90.56 106 GLY A N 1
ATOM 832 C CA . GLY A 1 106 ? 20.643 8.555 -18.295 1.00 90.56 106 GLY A CA 1
ATOM 833 C C . GLY A 1 106 ? 19.978 8.264 -19.633 1.00 90.56 106 GLY A C 1
ATOM 834 O O . GLY A 1 106 ? 20.687 8.166 -20.632 1.00 90.56 106 GLY A O 1
ATOM 835 N N . PHE A 1 107 ? 18.648 8.154 -19.696 1.00 90.62 107 PHE A N 1
ATOM 836 C CA . PHE A 1 107 ? 17.928 8.179 -20.973 1.00 90.62 107 PHE A CA 1
ATOM 837 C C . PHE A 1 107 ? 17.901 9.614 -21.514 1.00 90.62 107 PHE A C 1
ATOM 839 O O . PHE A 1 107 ? 16.898 10.315 -21.406 1.00 90.62 107 PHE A O 1
ATOM 846 N N . TYR A 1 108 ? 19.040 10.122 -21.972 1.00 85.94 108 TYR A N 1
ATOM 847 C CA . TYR A 1 108 ? 19.182 11.524 -22.350 1.00 85.94 108 TYR A CA 1
ATOM 848 C C . TYR A 1 108 ? 20.485 11.758 -23.112 1.00 85.94 108 TYR A C 1
ATOM 850 O O . TYR A 1 108 ? 21.565 11.511 -22.574 1.00 85.94 108 TYR A O 1
ATOM 858 N N . GLU A 1 109 ? 20.406 12.339 -24.310 1.00 87.06 109 GLU A N 1
ATOM 859 C CA . GLU A 1 109 ? 21.582 12.856 -25.007 1.00 87.06 109 GLU A CA 1
ATOM 860 C C . GLU A 1 109 ? 21.871 14.334 -24.723 1.00 87.06 109 GLU A C 1
ATOM 862 O O . GLU A 1 109 ? 20.990 15.179 -24.543 1.00 87.06 109 GLU A O 1
ATOM 867 N N . THR A 1 110 ? 23.152 14.683 -24.803 1.00 84.25 110 THR A N 1
ATOM 868 C CA . THR A 1 110 ? 23.670 16.042 -24.616 1.00 84.25 110 THR A CA 1
ATOM 869 C C . THR A 1 110 ? 23.958 16.766 -25.935 1.00 84.25 110 THR A C 1
ATOM 871 O O . THR A 1 110 ? 24.581 17.828 -25.935 1.00 84.25 110 THR A O 1
ATOM 874 N N . LEU A 1 111 ? 23.518 16.239 -27.080 1.00 86.94 111 LEU A N 1
ATOM 875 C CA . LEU A 1 111 ? 23.780 16.824 -28.399 1.00 86.94 111 LEU A CA 1
ATOM 876 C C . LEU A 1 111 ? 23.117 18.206 -28.568 1.00 86.94 111 LEU A C 1
ATOM 878 O O . LEU A 1 111 ? 21.938 18.405 -28.277 1.00 86.94 111 LEU A O 1
ATOM 882 N N . ASN A 1 112 ? 23.841 19.169 -29.141 1.00 86.12 112 ASN A N 1
ATOM 883 C CA . ASN A 1 112 ? 23.239 20.393 -29.656 1.00 86.12 112 ASN A CA 1
ATOM 884 C C . ASN A 1 112 ? 22.550 20.113 -30.998 1.00 86.12 112 ASN A C 1
ATOM 886 O O . ASN A 1 112 ? 23.197 20.072 -32.044 1.00 86.12 112 ASN A O 1
ATOM 890 N N . LYS A 1 113 ? 21.227 19.958 -30.981 1.00 80.94 113 LYS A N 1
ATOM 891 C CA . LYS A 1 113 ? 20.426 19.599 -32.165 1.00 80.94 113 LYS A CA 1
ATOM 892 C C . LYS A 1 113 ? 20.472 20.637 -33.300 1.00 80.94 113 LYS A C 1
ATOM 894 O O . LYS A 1 113 ? 20.216 20.284 -34.447 1.00 80.94 113 LYS A O 1
ATOM 899 N N . ALA A 1 114 ? 20.822 21.896 -33.012 1.00 82.50 114 ALA A N 1
ATOM 900 C CA . ALA A 1 114 ? 20.931 22.952 -34.024 1.00 82.50 114 ALA A CA 1
ATOM 901 C C . ALA A 1 114 ? 22.279 22.933 -34.762 1.00 82.50 114 ALA A C 1
ATOM 903 O O . ALA A 1 114 ? 22.347 23.279 -35.941 1.00 82.50 114 ALA A O 1
ATOM 904 N N . THR A 1 115 ? 23.360 22.554 -34.077 1.00 87.81 115 THR A N 1
ATOM 905 C CA . THR A 1 115 ? 24.721 22.576 -34.640 1.00 87.81 115 THR A CA 1
ATOM 906 C C . THR A 1 115 ? 25.314 21.194 -34.879 1.00 87.81 115 THR A C 1
ATOM 908 O O . THR A 1 115 ? 26.347 21.102 -35.537 1.00 87.81 115 THR A O 1
ATOM 911 N N . GLY A 1 116 ? 24.700 20.129 -34.358 1.00 88.12 116 GLY A N 1
ATOM 912 C CA . GLY A 1 116 ? 25.226 18.764 -34.382 1.00 88.12 116 GLY A CA 1
ATOM 913 C C . GLY A 1 116 ? 26.487 18.569 -33.534 1.00 88.12 116 GLY A C 1
ATOM 914 O O . GLY A 1 116 ? 27.147 17.539 -33.665 1.00 88.12 116 GLY A O 1
ATOM 915 N N . ALA A 1 117 ? 26.865 19.552 -32.712 1.00 90.62 117 ALA A N 1
ATOM 916 C CA . ALA A 1 117 ? 28.033 19.492 -31.836 1.00 90.62 117 ALA A CA 1
ATOM 917 C C . ALA A 1 117 ? 27.673 18.926 -30.453 1.00 90.62 117 ALA A C 1
ATOM 919 O O . ALA A 1 117 ? 26.556 19.113 -29.972 1.00 90.62 117 ALA A O 1
ATOM 920 N N . TRP A 1 118 ? 28.629 18.282 -29.787 1.00 90.38 118 TRP A N 1
ATOM 921 C CA . TRP A 1 118 ? 28.481 17.822 -28.404 1.00 90.38 118 TRP A CA 1
ATOM 922 C C . TRP A 1 118 ? 28.487 19.010 -27.436 1.00 90.38 118 TRP A C 1
ATOM 924 O O . TRP A 1 118 ? 29.434 19.797 -27.458 1.00 90.38 118 TRP A O 1
ATOM 934 N N . ASN A 1 119 ? 27.476 19.152 -26.566 1.00 87.31 119 ASN A N 1
ATOM 935 C CA . ASN A 1 119 ? 27.488 20.233 -25.567 1.00 87.31 119 ASN A CA 1
ATOM 936 C C . ASN A 1 119 ? 28.566 20.020 -24.492 1.00 87.31 119 ASN A C 1
ATOM 938 O O . ASN A 1 119 ? 29.054 20.994 -23.925 1.00 87.31 119 ASN A O 1
ATOM 942 N N . LEU A 1 120 ? 28.958 18.767 -24.243 1.00 86.44 120 LEU A N 1
ATOM 943 C CA . LEU A 1 120 ? 30.034 18.409 -23.318 1.00 86.44 120 LEU A CA 1
ATOM 944 C C . LEU A 1 120 ? 31.406 18.263 -24.009 1.00 86.44 120 LEU A C 1
ATOM 946 O O . LEU A 1 120 ? 32.369 17.858 -23.376 1.00 86.44 120 LEU A O 1
ATOM 950 N N . ASN A 1 121 ? 31.535 18.648 -25.285 1.00 89.25 121 ASN A N 1
ATOM 951 C CA . ASN A 1 121 ? 32.705 18.445 -26.166 1.00 89.25 121 ASN A CA 1
ATOM 952 C C . ASN A 1 121 ? 32.955 16.995 -26.619 1.00 89.25 121 ASN A C 1
ATOM 954 O O . ASN A 1 121 ? 33.388 16.806 -27.755 1.00 89.25 121 ASN A O 1
ATOM 958 N N . ASP A 1 122 ? 32.613 16.008 -25.797 1.00 90.69 122 ASP A N 1
ATOM 959 C CA . ASP A 1 122 ? 32.658 14.575 -26.108 1.00 90.69 122 ASP A CA 1
ATOM 960 C C . ASP A 1 122 ? 31.244 13.959 -26.040 1.00 90.69 122 ASP A C 1
ATOM 962 O O . ASP A 1 122 ? 30.350 14.566 -25.435 1.00 90.69 122 ASP A O 1
ATOM 966 N N . PRO A 1 123 ? 30.996 12.795 -26.675 1.00 92.69 123 PRO A N 1
ATOM 967 C CA . PRO A 1 123 ? 29.705 12.118 -26.582 1.00 92.69 123 PRO A CA 1
ATOM 968 C C . PRO A 1 123 ? 29.403 11.649 -25.152 1.00 92.69 123 PRO A C 1
ATOM 970 O O . PRO A 1 123 ? 30.296 11.269 -24.397 1.00 92.69 123 PRO A O 1
ATOM 973 N N . ASP A 1 124 ? 28.123 11.620 -24.797 1.00 93.25 124 ASP A N 1
ATOM 974 C CA . ASP A 1 124 ? 27.632 10.878 -23.633 1.00 93.25 124 ASP A CA 1
ATOM 975 C C . ASP A 1 124 ? 27.390 9.400 -23.971 1.00 93.25 124 ASP A C 1
ATOM 977 O O . ASP A 1 124 ? 27.227 9.030 -25.137 1.00 93.25 124 ASP A O 1
ATOM 981 N N . ILE A 1 125 ? 27.363 8.553 -22.938 1.00 94.69 125 ILE A N 1
ATOM 982 C CA . ILE A 1 125 ? 27.183 7.102 -23.060 1.00 94.69 125 ILE A CA 1
ATOM 983 C C . ILE A 1 125 ? 25.912 6.731 -23.829 1.00 94.69 125 ILE A C 1
ATOM 985 O O . ILE A 1 125 ? 25.939 5.818 -24.651 1.00 94.69 125 ILE A O 1
ATOM 989 N N . TYR A 1 126 ? 24.827 7.479 -23.639 1.00 94.62 126 TYR A N 1
ATOM 990 C CA . TYR A 1 126 ? 23.569 7.270 -24.348 1.00 94.62 126 TYR A CA 1
ATOM 991 C C . TYR A 1 126 ? 23.740 7.499 -25.858 1.00 94.62 126 TYR A C 1
ATOM 993 O O . TYR A 1 126 ? 23.416 6.638 -26.676 1.00 94.62 126 TYR A O 1
ATOM 1001 N N . SER A 1 127 ? 24.374 8.607 -26.239 1.00 92.88 127 SER A N 1
ATOM 1002 C CA . SER A 1 127 ? 24.668 8.964 -27.630 1.00 92.88 127 SER A CA 1
ATOM 1003 C C . SER A 1 127 ? 25.574 7.965 -28.348 1.00 92.88 127 SER A C 1
ATOM 1005 O O . SER A 1 127 ? 25.598 7.944 -29.580 1.00 92.88 127 SER A O 1
ATOM 1007 N N . THR A 1 128 ? 26.330 7.136 -27.621 1.00 93.56 128 THR A N 1
ATOM 1008 C CA . THR A 1 128 ? 27.165 6.093 -28.242 1.00 93.56 128 THR A CA 1
ATOM 1009 C C . THR A 1 128 ? 26.355 4.972 -28.892 1.00 93.56 128 THR A C 1
ATOM 1011 O O . THR A 1 128 ? 26.876 4.295 -29.777 1.00 93.56 128 THR A O 1
ATOM 1014 N N . GLN A 1 129 ? 25.084 4.823 -28.507 1.00 95.50 129 GLN A N 1
ATOM 1015 C CA . GLN A 1 129 ? 24.173 3.776 -28.982 1.00 95.50 129 GLN A CA 1
ATOM 1016 C C . GLN A 1 129 ? 23.203 4.259 -30.072 1.00 95.50 129 GLN A C 1
ATOM 1018 O O . GLN A 1 129 ? 22.343 3.498 -30.519 1.00 95.50 129 GLN A O 1
ATOM 1023 N N . LEU A 1 130 ? 23.327 5.520 -30.499 1.00 94.75 130 LEU A N 1
ATOM 1024 C CA . LEU A 1 130 ? 22.478 6.119 -31.523 1.00 94.75 130 LEU A CA 1
ATOM 1025 C C . LEU A 1 130 ? 23.099 6.001 -32.919 1.00 94.75 130 LEU A C 1
ATOM 1027 O O . LEU A 1 130 ? 24.271 6.329 -33.140 1.00 94.75 130 LEU A O 1
ATOM 1031 N N . GLU A 1 131 ? 22.282 5.578 -33.880 1.00 94.69 131 GLU A N 1
ATOM 1032 C CA . GLU A 1 131 ? 22.673 5.309 -35.264 1.00 94.69 131 GLU A CA 1
ATOM 1033 C C . GLU A 1 131 ? 21.890 6.184 -36.258 1.00 94.69 131 GLU A C 1
ATOM 1035 O O . GLU A 1 131 ? 20.681 6.379 -36.133 1.00 94.69 131 GLU A O 1
ATOM 1040 N N . ASP A 1 132 ? 22.583 6.681 -37.286 1.00 93.69 132 ASP A N 1
ATOM 1041 C CA . ASP A 1 132 ? 21.971 7.030 -38.571 1.00 93.69 132 ASP A CA 1
ATOM 1042 C C . ASP A 1 132 ? 21.714 5.747 -39.358 1.00 93.69 132 ASP A C 1
ATOM 1044 O O . ASP A 1 132 ? 22.639 5.169 -39.938 1.00 93.69 132 ASP A O 1
ATOM 1048 N N . HIS A 1 133 ? 20.463 5.301 -39.371 1.00 91.75 133 HIS A N 1
ATOM 1049 C CA . HIS A 1 133 ? 20.119 3.987 -39.894 1.00 91.75 133 HIS A CA 1
ATOM 1050 C C . HIS A 1 133 ? 20.386 3.848 -41.399 1.00 91.75 133 HIS A C 1
ATOM 1052 O O . HIS A 1 133 ? 20.900 2.832 -41.863 1.00 91.75 133 HIS A O 1
ATOM 1058 N N . SER A 1 134 ? 20.097 4.891 -42.178 1.00 90.88 134 SER A N 1
ATOM 1059 C CA . SER A 1 134 ? 20.294 4.898 -43.633 1.00 90.88 134 SER A CA 1
ATOM 1060 C C . SER A 1 134 ? 21.761 4.749 -44.027 1.00 90.88 134 SER A C 1
ATOM 1062 O O . SER A 1 134 ? 22.065 4.135 -45.051 1.00 90.88 134 SER A O 1
ATOM 1064 N N . ASN A 1 135 ? 22.670 5.323 -43.238 1.00 91.69 135 ASN A N 1
ATOM 1065 C CA . ASN A 1 135 ? 24.107 5.273 -43.495 1.00 91.69 135 ASN A CA 1
ATOM 1066 C C . ASN A 1 135 ? 24.837 4.207 -42.665 1.00 91.69 135 ASN A C 1
ATOM 1068 O O . ASN A 1 135 ? 26.020 3.976 -42.915 1.00 91.69 135 ASN A O 1
ATOM 1072 N N . MET A 1 136 ? 24.152 3.561 -41.714 1.00 92.12 136 MET A N 1
ATOM 1073 C CA . MET A 1 136 ? 24.712 2.620 -40.736 1.00 92.12 136 MET A CA 1
ATOM 1074 C C . MET A 1 136 ? 25.921 3.207 -39.993 1.00 92.12 136 MET A C 1
ATOM 1076 O O . MET A 1 136 ? 26.978 2.581 -39.871 1.00 92.12 136 MET A O 1
ATOM 1080 N N . LEU A 1 137 ? 25.802 4.473 -39.580 1.00 95.00 137 LEU A N 1
ATOM 1081 C CA . LEU A 1 137 ? 26.859 5.199 -38.876 1.00 95.00 137 LEU A CA 1
ATOM 1082 C C . LEU A 1 137 ? 26.423 5.521 -37.453 1.00 95.00 137 LEU A C 1
ATOM 1084 O O . LEU A 1 137 ? 25.392 6.154 -37.237 1.00 95.00 137 LEU A O 1
ATOM 1088 N N . LEU A 1 138 ? 27.266 5.159 -36.488 1.00 95.06 138 LEU A N 1
ATOM 1089 C CA . LEU A 1 138 ? 27.086 5.560 -35.098 1.00 95.06 138 LEU A CA 1
ATOM 1090 C C . LEU A 1 138 ? 27.422 7.038 -34.920 1.00 95.06 138 LEU A C 1
ATOM 1092 O O . LEU A 1 138 ? 28.426 7.525 -35.455 1.00 95.06 138 LEU A O 1
ATOM 1096 N N . TRP A 1 139 ? 26.641 7.740 -34.105 1.00 93.50 139 TRP A N 1
ATOM 1097 C CA . TRP A 1 139 ? 26.807 9.171 -33.847 1.00 93.50 139 TRP A CA 1
ATOM 1098 C C . TRP A 1 139 ? 28.227 9.614 -33.449 1.00 93.50 139 TRP A C 1
ATOM 1100 O O . TRP A 1 139 ? 28.656 10.662 -33.949 1.00 93.50 139 TRP A O 1
ATOM 1110 N N . PRO A 1 140 ? 29.003 8.865 -32.634 1.00 92.88 140 PRO A N 1
ATOM 1111 C CA . PRO A 1 140 ? 30.398 9.207 -32.339 1.00 92.88 140 PRO A CA 1
ATOM 1112 C C . PRO A 1 140 ? 31.319 9.237 -33.568 1.00 92.88 140 PRO A C 1
ATOM 1114 O O . PRO A 1 140 ? 32.310 9.961 -33.578 1.00 92.88 140 PRO A O 1
ATOM 1117 N N . THR A 1 141 ? 30.994 8.484 -34.624 1.00 94.62 141 THR A N 1
ATOM 1118 C CA . THR A 1 141 ? 31.795 8.412 -35.864 1.00 94.62 141 THR A CA 1
ATOM 1119 C C . THR A 1 141 ? 31.425 9.486 -36.887 1.00 94.62 141 THR A C 1
ATOM 1121 O O . THR A 1 141 ? 32.148 9.713 -37.858 1.00 94.62 141 THR A O 1
ATOM 1124 N N . MET A 1 142 ? 30.294 10.154 -36.675 1.00 95.19 142 MET A N 1
ATOM 1125 C CA . MET A 1 142 ? 29.731 11.130 -37.595 1.00 95.19 142 MET A CA 1
ATOM 1126 C C . MET A 1 142 ? 30.334 12.522 -37.372 1.00 95.19 142 MET A C 1
ATOM 1128 O O . MET A 1 142 ? 30.774 12.881 -36.279 1.00 95.19 142 MET A O 1
ATOM 1132 N N . ASN A 1 143 ? 30.325 13.356 -38.408 1.00 95.06 143 ASN A N 1
ATOM 1133 C CA . ASN A 1 143 ? 30.527 14.794 -38.242 1.00 95.06 143 ASN A CA 1
ATOM 1134 C C . ASN A 1 143 ? 29.213 15.494 -37.839 1.00 95.06 143 ASN A C 1
ATOM 1136 O O . ASN A 1 143 ? 28.132 14.907 -37.883 1.00 95.06 143 ASN A O 1
ATOM 1140 N N . ASN A 1 144 ? 29.303 16.774 -37.475 1.00 93.19 144 ASN A N 1
ATOM 1141 C CA . ASN A 1 144 ? 28.152 17.572 -37.045 1.00 93.19 144 ASN A CA 1
ATOM 1142 C C . ASN A 1 144 ? 27.000 17.586 -38.067 1.00 93.19 144 ASN A C 1
ATOM 1144 O O . ASN A 1 144 ? 25.844 17.411 -37.694 1.00 93.19 144 ASN A O 1
ATOM 1148 N N . THR A 1 145 ? 27.304 17.759 -39.356 1.00 91.81 145 THR A N 1
ATOM 1149 C CA . THR A 1 145 ? 26.291 17.802 -40.422 1.00 91.81 145 THR A CA 1
ATOM 1150 C C . THR A 1 145 ? 25.577 16.465 -40.569 1.00 91.81 145 THR A C 1
ATOM 1152 O O . THR A 1 145 ? 24.362 16.430 -40.738 1.00 91.81 145 THR A O 1
ATOM 1155 N N . GLN A 1 146 ? 26.325 15.366 -40.488 1.00 93.19 146 GLN A N 1
ATOM 1156 C CA . GLN A 1 146 ? 25.757 14.025 -40.518 1.00 93.19 146 GLN A CA 1
ATOM 1157 C C . GLN A 1 146 ? 24.833 13.810 -39.315 1.00 93.19 146 GLN A C 1
ATOM 1159 O O . GLN A 1 146 ? 23.726 13.320 -39.501 1.00 93.19 146 GLN A O 1
ATOM 1164 N N . ARG A 1 147 ? 25.239 14.217 -38.101 1.00 91.06 147 ARG A N 1
ATOM 1165 C CA . ARG A 1 147 ? 24.379 14.095 -36.910 1.00 91.06 147 ARG A CA 1
ATOM 1166 C C . ARG A 1 147 ? 23.093 14.898 -37.035 1.00 91.06 147 ARG A C 1
ATOM 1168 O O . ARG A 1 147 ? 22.058 14.418 -36.622 1.00 91.06 147 ARG A O 1
ATOM 1175 N N . ILE A 1 148 ? 23.121 16.090 -37.630 1.00 87.69 148 ILE A N 1
ATOM 1176 C CA . ILE A 1 148 ? 21.882 16.839 -37.897 1.00 87.69 148 ILE A CA 1
ATOM 1177 C C . ILE A 1 148 ? 20.995 16.083 -38.896 1.00 87.69 148 ILE A C 1
ATOM 1179 O O . ILE A 1 148 ? 19.781 16.033 -38.723 1.00 87.69 148 ILE A O 1
ATOM 1183 N N . ALA A 1 149 ? 21.585 15.496 -39.942 1.00 87.19 149 ALA A N 1
ATOM 1184 C CA . ALA A 1 149 ? 20.834 14.769 -40.962 1.00 87.19 149 ALA A CA 1
ATOM 1185 C C . ALA A 1 149 ? 20.137 13.515 -40.404 1.00 87.19 149 ALA A C 1
ATOM 1187 O O . ALA A 1 149 ? 19.016 13.211 -40.819 1.00 87.19 149 ALA A O 1
ATOM 1188 N N . SER A 1 150 ? 20.748 12.826 -39.435 1.00 88.81 150 SER A N 1
ATOM 1189 C CA . SER A 1 150 ? 20.145 11.650 -38.795 1.00 88.81 150 SER A CA 1
ATOM 1190 C C . SER A 1 150 ? 18.933 11.976 -37.922 1.00 88.81 150 SER A C 1
ATOM 1192 O O . SER A 1 150 ? 18.109 11.096 -37.704 1.00 88.81 150 SER A O 1
ATOM 1194 N N . LEU A 1 151 ? 18.755 13.236 -37.500 1.00 83.31 151 LEU A N 1
ATOM 1195 C CA . LEU A 1 151 ? 17.572 13.686 -36.750 1.00 83.31 151 LEU A CA 1
ATOM 1196 C C . LEU A 1 151 ? 16.285 13.731 -37.594 1.00 83.31 151 LEU A C 1
ATOM 1198 O O . LEU A 1 151 ? 15.221 13.990 -37.041 1.00 83.31 151 LEU A O 1
ATOM 1202 N N . SER A 1 152 ? 16.364 13.544 -38.916 1.00 70.94 152 SER A N 1
ATOM 1203 C CA . SER A 1 152 ? 15.205 13.641 -39.812 1.00 70.94 152 SER A CA 1
ATOM 1204 C C . SER A 1 152 ? 14.305 12.394 -39.784 1.00 70.94 152 SER A C 1
ATOM 1206 O O . SER A 1 152 ? 14.805 11.269 -39.735 1.00 70.94 152 SER A O 1
ATOM 1208 N N . GLN A 1 153 ? 12.981 12.627 -39.819 1.00 60.66 153 GLN A N 1
ATOM 1209 C CA . GLN A 1 153 ? 11.850 11.684 -39.914 1.00 60.66 153 GLN A CA 1
ATOM 1210 C C . GLN A 1 153 ? 12.233 10.209 -40.108 1.00 60.66 153 GLN A C 1
ATOM 1212 O O . GLN A 1 153 ? 12.212 9.683 -41.223 1.00 60.66 153 GLN A O 1
ATOM 1217 N N . ASN A 1 154 ? 12.488 9.535 -38.982 1.00 71.50 154 ASN A N 1
ATOM 1218 C CA . ASN A 1 154 ? 12.601 8.077 -38.826 1.00 71.50 154 ASN A CA 1
ATOM 1219 C C . ASN A 1 154 ? 13.967 7.455 -39.136 1.00 71.50 154 ASN A C 1
ATOM 1221 O O . ASN A 1 154 ? 14.065 6.229 -39.232 1.00 71.50 154 ASN A O 1
ATOM 1225 N N . ASN A 1 155 ? 15.016 8.267 -39.272 1.00 87.38 155 ASN A N 1
ATOM 1226 C CA . ASN A 1 155 ? 16.358 7.752 -39.531 1.00 87.38 155 ASN A CA 1
ATOM 1227 C C . ASN A 1 155 ? 17.208 7.523 -38.269 1.00 87.38 155 ASN A C 1
ATOM 1229 O O . ASN A 1 155 ? 18.253 6.882 -38.357 1.00 87.38 155 ASN A O 1
ATOM 1233 N N . LEU A 1 156 ? 16.780 8.032 -37.111 1.00 91.69 156 LEU A N 1
ATOM 1234 C CA . LEU A 1 156 ? 17.488 7.853 -35.845 1.00 91.69 156 LEU A CA 1
ATOM 1235 C C . LEU A 1 156 ? 17.047 6.571 -35.148 1.00 91.69 156 LEU A C 1
ATOM 1237 O O . LEU A 1 156 ? 15.857 6.395 -34.888 1.00 91.69 156 LEU A O 1
ATOM 1241 N N . HIS A 1 157 ? 17.983 5.673 -34.860 1.00 94.19 157 HIS A N 1
ATOM 1242 C CA . HIS A 1 157 ? 17.684 4.381 -34.242 1.00 94.19 157 HIS A CA 1
ATOM 1243 C C . HIS A 1 157 ? 18.549 4.144 -33.002 1.00 94.19 157 HIS A C 1
ATOM 1245 O O . HIS A 1 157 ? 19.711 4.551 -32.966 1.00 94.19 157 HIS A O 1
ATOM 1251 N N . TRP A 1 158 ? 17.987 3.457 -32.008 1.00 96.31 158 TRP A N 1
ATOM 1252 C CA . TRP A 1 158 ? 18.727 2.852 -30.905 1.00 96.31 158 TRP A CA 1
ATOM 1253 C C . TRP A 1 158 ? 19.188 1.453 -31.303 1.00 96.31 158 TRP A C 1
ATOM 1255 O O . TRP A 1 158 ? 18.380 0.641 -31.768 1.00 96.31 158 TRP A O 1
ATOM 1265 N N . ILE A 1 159 ? 20.474 1.167 -31.098 1.00 96.50 159 ILE A N 1
ATOM 1266 C CA . ILE A 1 159 ? 21.111 -0.073 -31.571 1.00 96.50 159 ILE A CA 1
ATOM 1267 C C . ILE A 1 159 ? 21.730 -0.926 -30.461 1.00 96.50 159 ILE A C 1
ATOM 1269 O O . ILE A 1 159 ? 22.421 -1.905 -30.748 1.00 96.50 159 ILE A O 1
ATOM 1273 N N . GLY A 1 160 ? 21.518 -0.551 -29.199 1.00 96.56 160 GLY A N 1
ATOM 1274 C CA . GLY A 1 160 ? 22.057 -1.289 -28.065 1.00 96.56 160 GLY A CA 1
ATOM 1275 C C . GLY A 1 160 ? 21.585 -2.750 -28.056 1.00 96.56 160 GLY A C 1
ATOM 1276 O O . GLY A 1 160 ? 20.460 -3.073 -28.450 1.00 96.56 160 GLY A O 1
ATOM 1277 N N . LEU A 1 161 ? 22.488 -3.656 -27.672 1.00 95.75 161 LEU A N 1
ATOM 1278 C CA . LEU A 1 161 ? 22.310 -5.097 -27.853 1.00 95.75 161 LEU A CA 1
ATOM 1279 C C . LEU A 1 161 ? 21.116 -5.647 -27.066 1.00 95.75 161 LEU A C 1
ATOM 1281 O O . LEU A 1 161 ? 20.358 -6.454 -27.604 1.00 95.75 161 LEU A O 1
ATOM 1285 N N . ASN A 1 162 ? 20.950 -5.241 -25.807 1.00 94.75 162 ASN A N 1
ATOM 1286 C CA . ASN A 1 162 ? 19.869 -5.735 -24.959 1.00 94.75 162 ASN A CA 1
ATOM 1287 C C . ASN A 1 162 ? 18.521 -5.259 -25.497 1.00 94.75 162 ASN A C 1
ATOM 1289 O O . ASN A 1 162 ? 17.596 -6.062 -25.625 1.00 94.75 162 ASN A O 1
ATOM 1293 N N . ALA A 1 163 ? 18.422 -3.984 -25.882 1.00 94.50 163 ALA A N 1
ATOM 1294 C CA . ALA A 1 163 ? 17.188 -3.435 -26.426 1.00 94.50 163 ALA A CA 1
ATOM 1295 C C . ALA A 1 163 ? 16.855 -4.054 -27.791 1.00 94.50 163 ALA A C 1
ATOM 1297 O O . ALA A 1 163 ? 15.699 -4.385 -28.051 1.00 94.50 163 ALA A O 1
ATOM 1298 N N . ALA A 1 164 ? 17.861 -4.313 -28.632 1.00 96.00 164 ALA A N 1
ATOM 1299 C CA . ALA A 1 164 ? 17.672 -4.979 -29.916 1.00 96.00 164 ALA A CA 1
ATOM 1300 C C . ALA A 1 164 ? 17.181 -6.429 -29.765 1.00 96.00 164 ALA A C 1
ATOM 1302 O O . ALA A 1 164 ? 16.246 -6.849 -30.451 1.00 96.00 164 ALA A O 1
ATOM 1303 N N . VAL A 1 165 ? 17.770 -7.194 -28.841 1.00 94.62 165 VAL A N 1
ATOM 1304 C CA . VAL A 1 165 ? 17.324 -8.562 -28.533 1.00 94.62 165 VAL A CA 1
ATOM 1305 C C . VAL A 1 165 ? 15.891 -8.558 -28.004 1.00 94.62 165 VAL A C 1
ATOM 1307 O O . VAL A 1 165 ? 15.072 -9.361 -28.457 1.00 94.62 165 VAL A O 1
ATOM 1310 N N . GLN A 1 166 ? 15.567 -7.630 -27.102 1.00 91.06 166 GLN A N 1
ATOM 1311 C CA . GLN A 1 166 ? 14.226 -7.501 -26.544 1.00 91.06 166 GLN A CA 1
ATOM 1312 C C . GLN A 1 166 ? 13.196 -7.103 -27.606 1.00 91.06 166 GLN A C 1
ATOM 1314 O O . GLN A 1 166 ? 12.129 -7.702 -27.686 1.00 91.06 166 GLN A O 1
ATOM 1319 N N . SER A 1 167 ? 13.527 -6.157 -28.480 1.00 93.38 167 SER A N 1
ATOM 1320 C CA . SER A 1 167 ? 12.687 -5.744 -29.608 1.00 93.38 167 SER A CA 1
ATOM 1321 C C . SER A 1 167 ? 12.340 -6.920 -30.535 1.00 93.38 167 SER A C 1
ATOM 1323 O O . SER A 1 167 ? 11.172 -7.139 -30.864 1.00 93.38 167 SER A O 1
ATOM 1325 N N . LEU A 1 168 ? 13.321 -7.765 -30.879 1.00 94.56 168 LEU A N 1
ATOM 1326 C CA . LEU A 1 168 ? 13.084 -8.990 -31.659 1.00 94.56 168 LEU A CA 1
ATOM 1327 C C . LEU A 1 168 ? 12.211 -10.002 -30.904 1.00 94.56 168 LEU A C 1
ATOM 1329 O O . LEU A 1 168 ? 11.337 -10.640 -31.502 1.00 94.56 168 LEU A O 1
ATOM 1333 N N . PHE A 1 169 ? 12.428 -10.150 -29.594 1.00 90.94 169 PHE A N 1
ATOM 1334 C CA . PHE A 1 169 ? 11.601 -11.001 -28.744 1.00 90.94 169 PHE A CA 1
ATOM 1335 C C . PHE A 1 169 ? 10.142 -10.530 -28.751 1.00 90.94 169 PHE A C 1
ATOM 1337 O O . PHE A 1 169 ? 9.253 -11.319 -29.088 1.00 90.94 169 PHE A O 1
ATOM 1344 N N . LEU A 1 170 ? 9.896 -9.246 -28.486 1.00 88.56 170 LEU A N 1
ATOM 1345 C CA . LEU A 1 170 ? 8.570 -8.627 -28.524 1.00 88.56 170 LEU A CA 1
ATOM 1346 C C . LEU A 1 170 ? 7.904 -8.812 -29.891 1.00 88.56 170 LEU A C 1
ATOM 1348 O O . LEU A 1 170 ? 6.730 -9.187 -29.969 1.00 88.56 170 LEU A O 1
ATOM 1352 N N . GLN A 1 171 ? 8.655 -8.619 -30.979 1.00 90.50 171 GLN A N 1
ATOM 1353 C CA . GLN A 1 171 ? 8.149 -8.786 -32.341 1.00 90.50 171 GLN A CA 1
ATOM 1354 C C . GLN A 1 171 ? 7.680 -10.223 -32.578 1.00 90.50 171 GLN A C 1
ATOM 1356 O O . GLN A 1 171 ? 6.593 -10.444 -33.115 1.00 90.50 171 GLN A O 1
ATOM 1361 N N . SER A 1 172 ? 8.482 -11.210 -32.168 1.00 90.25 172 SER A N 1
ATOM 1362 C CA . SER A 1 172 ? 8.159 -12.628 -32.365 1.00 90.25 172 SER A CA 1
ATOM 1363 C C . SER A 1 172 ? 6.895 -13.077 -31.618 1.00 90.25 172 SER A C 1
ATOM 1365 O O . SER A 1 172 ? 6.255 -14.042 -32.035 1.00 90.25 172 SER A O 1
ATOM 1367 N N . HIS A 1 173 ? 6.490 -12.334 -30.582 1.00 85.25 173 HIS A N 1
ATOM 1368 C CA . HIS A 1 173 ? 5.280 -12.570 -29.791 1.00 85.25 173 HIS A CA 1
ATOM 1369 C C . HIS A 1 173 ? 4.114 -11.635 -30.166 1.00 85.25 173 HIS A C 1
ATOM 1371 O O . HIS A 1 173 ? 3.056 -11.681 -29.538 1.00 85.25 173 HIS A O 1
ATOM 1377 N N . GLY A 1 174 ? 4.272 -10.781 -31.187 1.00 85.12 174 GLY A N 1
ATOM 1378 C CA . GLY A 1 174 ? 3.256 -9.793 -31.571 1.00 85.12 174 GLY A CA 1
ATOM 1379 C C . GLY A 1 174 ? 2.954 -8.777 -30.462 1.00 85.12 174 GLY A C 1
ATOM 1380 O O . GLY A 1 174 ? 1.817 -8.298 -30.347 1.00 85.12 174 GLY A O 1
ATOM 1381 N N . ALA A 1 175 ? 3.948 -8.514 -29.611 1.00 82.69 175 ALA A N 1
ATOM 1382 C CA . ALA A 1 175 ? 3.898 -7.542 -28.527 1.00 82.69 175 ALA A CA 1
ATOM 1383 C C . ALA A 1 175 ? 4.382 -6.154 -28.959 1.00 82.69 175 ALA A C 1
ATOM 1385 O O . ALA A 1 175 ? 4.016 -5.186 -28.316 1.00 82.69 175 ALA A O 1
ATOM 1386 N N . ILE A 1 176 ? 5.102 -6.060 -30.081 1.00 86.19 176 ILE A N 1
ATOM 1387 C CA . ILE A 1 176 ? 5.420 -4.813 -30.786 1.00 86.19 176 ILE A CA 1
ATOM 1388 C C . ILE A 1 176 ? 5.106 -4.988 -32.279 1.00 86.19 176 ILE A C 1
ATOM 1390 O O . ILE A 1 176 ? 5.317 -6.071 -32.837 1.00 86.19 176 ILE A O 1
ATOM 1394 N N . THR A 1 177 ? 4.540 -3.971 -32.929 1.00 88.06 177 THR A N 1
ATOM 1395 C CA . THR A 1 177 ? 4.052 -4.063 -34.320 1.00 88.06 177 THR A CA 1
ATOM 1396 C C . THR A 1 177 ? 4.681 -3.064 -35.279 1.00 88.06 177 THR A C 1
ATOM 1398 O O . THR A 1 177 ? 4.735 -3.335 -36.479 1.00 88.06 177 THR A O 1
ATOM 1401 N N . THR A 1 178 ? 5.134 -1.917 -34.785 1.00 90.88 178 THR A N 1
ATOM 1402 C CA . THR A 1 178 ? 5.741 -0.844 -35.585 1.00 90.88 178 THR A CA 1
ATOM 1403 C C . THR A 1 178 ? 6.871 -0.201 -34.799 1.00 90.88 178 THR A C 1
ATOM 1405 O O . THR A 1 178 ? 6.904 -0.325 -33.582 1.00 90.88 178 THR A O 1
ATOM 1408 N N . GLY A 1 179 ? 7.792 0.483 -35.487 1.00 90.12 179 GLY A N 1
ATOM 1409 C CA . GLY A 1 179 ? 8.950 1.142 -34.867 1.00 90.12 179 GLY A CA 1
ATOM 1410 C C . GLY A 1 179 ? 10.114 0.208 -34.511 1.00 90.12 179 GLY A C 1
ATOM 1411 O O . GLY A 1 179 ? 11.134 0.676 -34.020 1.00 90.12 179 GLY A O 1
ATOM 1412 N N . HIS A 1 180 ? 10.004 -1.085 -34.814 1.00 92.31 180 HIS A N 1
ATOM 1413 C CA . HIS A 1 180 ? 11.104 -2.048 -34.758 1.00 92.31 180 HIS A CA 1
ATOM 1414 C C . HIS A 1 180 ? 11.614 -2.395 -36.165 1.00 92.31 180 HIS A C 1
ATOM 1416 O O . HIS A 1 180 ? 10.871 -2.334 -37.151 1.00 92.31 180 HIS A O 1
ATOM 1422 N N . TRP A 1 181 ? 12.876 -2.817 -36.257 1.00 92.75 181 TRP A N 1
ATOM 1423 C CA . TRP A 1 181 ? 13.544 -3.145 -37.523 1.00 92.75 181 TRP A CA 1
ATOM 1424 C C . TRP A 1 181 ? 14.154 -4.555 -37.526 1.00 92.75 181 TRP A C 1
ATOM 1426 O O . TRP A 1 181 ? 14.331 -5.145 -36.463 1.00 92.75 181 TRP A O 1
ATOM 1436 N N . PRO A 1 182 ? 14.506 -5.135 -38.696 1.00 90.88 182 PRO A N 1
ATOM 1437 C CA . PRO A 1 182 ? 14.963 -6.529 -38.797 1.00 90.88 182 PRO A CA 1
ATOM 1438 C C . PRO A 1 182 ? 16.194 -6.907 -37.955 1.00 90.88 182 PRO A C 1
ATOM 1440 O O . PRO A 1 182 ? 16.394 -8.087 -37.685 1.00 90.88 182 PRO A O 1
ATOM 1443 N N . ALA A 1 183 ? 17.015 -5.932 -37.553 1.00 91.62 183 ALA A N 1
ATOM 1444 C CA . ALA A 1 183 ? 18.160 -6.129 -36.658 1.00 91.62 183 ALA A CA 1
ATOM 1445 C C . ALA A 1 183 ? 17.809 -5.961 -35.164 1.00 91.62 183 ALA A C 1
ATOM 1447 O O . ALA A 1 183 ? 18.693 -6.009 -34.318 1.00 91.62 183 ALA A O 1
ATOM 1448 N N . GLY A 1 184 ? 16.537 -5.726 -34.837 1.00 93.69 184 GLY A N 1
ATOM 1449 C CA . GLY A 1 184 ? 16.073 -5.370 -33.497 1.00 93.69 184 GLY A CA 1
ATOM 1450 C C . GLY A 1 184 ? 16.185 -3.883 -33.175 1.00 93.69 184 GLY A C 1
ATOM 1451 O O . GLY A 1 184 ? 15.663 -3.458 -32.152 1.00 93.69 184 GLY A O 1
ATOM 1452 N N . HIS A 1 185 ? 16.808 -3.080 -34.042 1.00 95.25 185 HIS A N 1
ATOM 1453 C CA . HIS A 1 185 ? 16.964 -1.643 -33.812 1.00 95.25 185 HIS A CA 1
ATOM 1454 C C . HIS A 1 185 ? 15.597 -0.983 -33.600 1.00 95.25 185 HIS A C 1
ATOM 1456 O O . HIS A 1 185 ? 14.602 -1.351 -34.240 1.00 95.25 185 HIS A O 1
ATOM 1462 N N . ILE A 1 186 ? 15.562 -0.026 -32.679 1.00 94.75 186 ILE A N 1
ATOM 1463 C CA . ILE A 1 186 ? 14.337 0.646 -32.254 1.00 94.75 186 ILE A CA 1
ATOM 1464 C C . ILE A 1 186 ? 14.358 2.057 -32.820 1.00 94.75 186 ILE A C 1
ATOM 1466 O O . ILE A 1 186 ? 15.324 2.796 -32.638 1.00 94.75 186 ILE A O 1
ATOM 1470 N N . SER A 1 187 ? 13.290 2.435 -33.509 1.00 92.56 187 SER A N 1
ATOM 1471 C CA . SER A 1 187 ? 13.112 3.787 -34.015 1.00 92.56 187 SER A CA 1
ATOM 1472 C C . SER A 1 187 ? 13.047 4.795 -32.865 1.00 92.56 187 SER A C 1
ATOM 1474 O O . SER A 1 187 ? 12.219 4.676 -31.961 1.00 92.56 187 SER A O 1
ATOM 1476 N N . MET A 1 188 ? 13.861 5.839 -32.965 1.00 89.25 188 MET A N 1
ATOM 1477 C CA . MET A 1 188 ? 13.899 6.983 -32.057 1.00 89.25 188 MET A CA 1
ATOM 1478 C C . MET A 1 188 ? 13.474 8.246 -32.806 1.00 89.25 188 MET A C 1
ATOM 1480 O O . MET A 1 188 ? 13.492 8.303 -34.040 1.00 89.25 188 MET A O 1
ATOM 1484 N N . HIS A 1 189 ? 13.111 9.290 -32.074 1.00 80.44 189 HIS A N 1
ATOM 1485 C CA . HIS A 1 189 ? 12.880 10.604 -32.656 1.00 80.44 189 HIS A CA 1
ATOM 1486 C C . HIS A 1 189 ? 13.426 11.713 -31.759 1.00 80.44 189 HIS A C 1
ATOM 1488 O O . HIS A 1 189 ? 13.721 11.509 -30.582 1.00 80.44 189 HIS A O 1
ATOM 1494 N N . THR A 1 190 ? 13.581 12.904 -32.337 1.00 72.31 190 THR A N 1
ATOM 1495 C CA . THR A 1 190 ? 13.980 14.100 -31.593 1.00 72.31 190 THR A CA 1
ATOM 1496 C C . THR A 1 190 ? 13.036 15.252 -31.903 1.00 72.31 190 THR A C 1
ATOM 1498 O O . THR A 1 190 ? 12.495 15.368 -32.999 1.00 72.31 190 THR A O 1
ATOM 1501 N N . SER A 1 191 ? 12.871 16.138 -30.932 1.00 57.50 191 SER A N 1
ATOM 1502 C CA . SER A 1 191 ? 11.962 17.292 -30.922 1.00 57.50 191 SER A CA 1
ATOM 1503 C C . SER A 1 191 ? 12.140 18.371 -32.001 1.00 57.50 191 SER A C 1
ATOM 1505 O O . SER A 1 191 ? 11.388 19.348 -32.005 1.00 57.50 191 SER A O 1
ATOM 1507 N N . ASN A 1 192 ? 13.061 18.210 -32.955 1.00 48.75 192 ASN A N 1
ATOM 1508 C CA . ASN A 1 192 ? 13.197 19.141 -34.081 1.00 48.75 192 ASN A CA 1
ATOM 1509 C C . ASN A 1 192 ? 11.961 19.182 -35.004 1.00 48.75 192 ASN A C 1
ATOM 1511 O O . ASN A 1 192 ? 11.911 20.035 -35.889 1.00 48.75 192 ASN A O 1
ATOM 1515 N N . GLU A 1 193 ? 10.975 18.302 -34.812 1.00 48.47 193 GLU A N 1
ATOM 1516 C CA . GLU A 1 193 ? 9.747 18.302 -35.612 1.00 48.47 193 GLU A CA 1
ATOM 1517 C C . GLU A 1 193 ? 8.674 19.284 -35.106 1.00 48.47 193 GLU A C 1
ATOM 1519 O O . GLU A 1 193 ? 7.935 19.803 -35.936 1.00 48.47 193 GLU A O 1
ATOM 1524 N N . ASP A 1 194 ? 8.646 19.641 -33.809 1.00 42.56 194 ASP A N 1
ATOM 1525 C CA . ASP A 1 194 ? 7.559 20.467 -33.239 1.00 42.56 194 ASP A CA 1
ATOM 1526 C C . ASP A 1 194 ? 7.990 21.527 -32.199 1.00 42.56 194 ASP A C 1
ATOM 1528 O O . ASP A 1 194 ? 7.295 22.533 -32.036 1.00 42.56 194 ASP A O 1
ATOM 1532 N N . ASN A 1 195 ? 9.119 21.368 -31.488 1.00 44.72 195 ASN A N 1
ATOM 1533 C CA . ASN A 1 195 ? 9.565 22.368 -30.508 1.00 44.72 195 ASN A CA 1
ATOM 1534 C C . ASN A 1 195 ? 11.089 22.319 -30.251 1.00 44.72 195 ASN A C 1
ATOM 1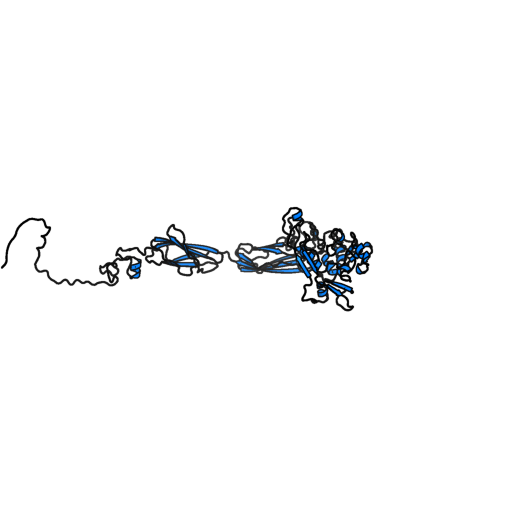536 O O . ASN A 1 195 ? 11.567 21.389 -29.596 1.00 44.72 195 ASN A O 1
ATOM 1540 N N . PRO A 1 196 ? 11.861 23.348 -30.659 1.00 40.41 196 PRO A N 1
ATOM 1541 C CA . PRO A 1 196 ? 13.315 23.395 -30.478 1.00 40.41 196 PRO A CA 1
ATOM 1542 C C . PRO A 1 196 ? 13.784 23.434 -29.009 1.00 40.41 196 PRO A C 1
ATOM 1544 O O . PRO A 1 196 ? 14.991 23.414 -28.770 1.00 40.41 196 PRO A O 1
ATOM 1547 N N . SER A 1 197 ? 12.871 23.495 -28.028 1.00 41.97 197 SER A N 1
ATOM 1548 C CA . SER A 1 197 ? 13.188 23.450 -26.594 1.00 41.97 197 SER A CA 1
ATOM 1549 C C . SER A 1 197 ? 12.998 22.087 -25.912 1.00 41.97 197 SER A C 1
ATOM 1551 O O . SER A 1 197 ? 13.340 21.979 -24.734 1.00 41.97 197 SER A O 1
ATOM 1553 N N . SER A 1 198 ? 12.494 21.044 -26.591 1.00 50.25 198 SER A N 1
ATOM 1554 C CA . SER A 1 198 ? 12.317 19.732 -25.943 1.00 50.25 198 SER A CA 1
ATOM 1555 C C . SER A 1 198 ? 13.641 18.951 -25.853 1.00 50.25 198 SER A C 1
ATOM 1557 O O . SER A 1 198 ? 14.389 18.799 -26.831 1.00 50.25 198 SER A O 1
ATOM 1559 N N . ALA A 1 199 ? 13.950 18.525 -24.628 1.00 61.69 199 ALA A N 1
ATOM 1560 C CA . ALA A 1 199 ? 15.196 17.895 -24.225 1.00 61.69 199 ALA A CA 1
ATOM 1561 C C . ALA A 1 199 ? 15.202 16.388 -24.523 1.00 61.69 199 ALA A C 1
ATOM 1563 O O . ALA A 1 199 ? 14.161 15.751 -24.453 1.00 61.69 199 ALA A O 1
ATOM 1564 N N . GLY A 1 200 ? 16.376 15.845 -24.855 1.00 70.12 200 GLY A N 1
ATOM 1565 C CA . GLY A 1 200 ? 16.564 14.422 -25.149 1.00 70.12 200 GLY A CA 1
ATOM 1566 C C . GLY A 1 200 ? 15.851 13.910 -26.408 1.00 70.12 200 GLY A C 1
ATOM 1567 O O . GLY A 1 200 ? 15.087 14.623 -27.067 1.00 70.12 200 GLY A O 1
ATOM 1568 N N . SER A 1 201 ? 16.176 12.684 -26.777 1.00 81.12 201 SER A N 1
ATOM 1569 C CA . SER A 1 201 ? 15.545 11.874 -27.800 1.00 81.12 201 SER A CA 1
ATOM 1570 C C . SER A 1 201 ? 14.656 10.878 -27.085 1.00 81.12 201 SER A C 1
ATOM 1572 O O . SER A 1 201 ? 14.914 10.484 -25.947 1.00 81.12 201 SER A O 1
ATOM 1574 N N . HIS A 1 202 ? 13.584 10.504 -27.758 1.00 86.50 202 HIS A N 1
ATOM 1575 C CA . HIS A 1 202 ? 12.526 9.661 -27.225 1.00 86.50 202 HIS A CA 1
ATOM 1576 C C . HIS A 1 202 ? 12.292 8.510 -28.193 1.00 86.50 202 HIS A C 1
ATOM 1578 O O . HIS A 1 202 ? 12.741 8.545 -29.349 1.00 86.50 202 HIS A O 1
ATOM 1584 N N . PHE A 1 203 ? 11.572 7.488 -27.743 1.00 87.69 203 PHE A N 1
ATOM 1585 C CA . PHE A 1 203 ? 11.084 6.467 -28.663 1.00 87.69 203 PHE A CA 1
ATOM 1586 C C . PHE A 1 203 ? 10.227 7.114 -29.746 1.00 87.69 203 PHE A C 1
ATOM 1588 O O . PHE A 1 203 ? 9.593 8.139 -29.524 1.00 87.69 203 PHE A O 1
ATOM 1595 N N . ALA A 1 204 ? 10.249 6.590 -30.966 1.00 85.12 204 ALA A N 1
ATOM 1596 C CA . ALA A 1 204 ? 9.484 7.209 -32.036 1.00 85.12 204 ALA A CA 1
ATOM 1597 C C . ALA A 1 204 ? 7.970 7.158 -31.757 1.00 85.12 204 ALA A C 1
ATOM 1599 O O . ALA A 1 204 ? 7.452 6.120 -31.367 1.00 85.12 204 ALA A O 1
ATOM 1600 N N . LYS A 1 205 ? 7.241 8.235 -32.079 1.00 79.81 205 LYS A N 1
ATOM 1601 C CA . LYS A 1 205 ? 5.772 8.352 -31.909 1.00 79.81 205 LYS A CA 1
ATOM 1602 C C . LYS A 1 205 ? 4.924 7.276 -32.604 1.00 79.81 205 LYS A C 1
ATOM 1604 O O . LYS A 1 205 ? 3.722 7.203 -32.391 1.00 79.81 205 LYS A O 1
ATOM 1609 N N . TYR A 1 206 ? 5.517 6.510 -33.517 1.00 83.38 206 TYR A N 1
ATOM 1610 C CA . TYR A 1 206 ? 4.867 5.405 -34.228 1.00 83.38 206 TYR A CA 1
ATOM 1611 C C . TYR A 1 206 ? 5.389 4.033 -33.781 1.00 83.38 206 TYR A C 1
ATOM 1613 O O . TYR A 1 206 ? 5.055 3.031 -34.415 1.00 83.38 206 TYR A O 1
ATOM 1621 N N . LEU A 1 207 ? 6.239 3.963 -32.754 1.00 85.94 207 LEU A N 1
ATOM 1622 C CA . LEU A 1 207 ? 6.542 2.719 -32.054 1.00 85.94 207 LEU A CA 1
ATOM 1623 C C . LEU A 1 207 ? 5.247 2.253 -31.383 1.00 85.94 207 LEU A C 1
ATOM 1625 O O . LEU A 1 207 ? 4.633 3.031 -30.661 1.00 85.94 207 LEU A O 1
ATOM 1629 N N . TYR A 1 208 ? 4.788 1.040 -31.695 1.00 84.19 208 TYR A N 1
ATOM 1630 C CA . TYR A 1 208 ? 3.518 0.537 -31.166 1.00 84.19 208 TYR A CA 1
ATOM 1631 C C . TYR A 1 208 ? 3.669 -0.866 -30.582 1.00 84.19 208 TYR A C 1
ATOM 1633 O O . TYR A 1 208 ? 4.155 -1.744 -31.310 1.00 84.19 208 TYR A O 1
ATOM 1641 N N . PRO A 1 209 ? 3.158 -1.130 -29.362 1.00 80.12 209 PRO A N 1
ATOM 1642 C CA . PRO A 1 209 ? 2.536 -0.186 -28.419 1.00 80.12 209 PRO A CA 1
ATOM 1643 C C . PRO A 1 209 ? 3.458 0.972 -28.019 1.00 80.12 209 PRO A C 1
ATOM 1645 O O . PRO A 1 209 ? 4.668 0.891 -28.225 1.00 80.12 209 PRO A O 1
ATOM 1648 N N . ASN A 1 210 ? 2.873 2.059 -27.511 1.00 78.12 210 ASN A N 1
ATOM 1649 C CA . ASN A 1 210 ? 3.660 3.202 -27.057 1.00 78.12 210 ASN A CA 1
ATOM 1650 C C . ASN A 1 210 ? 4.532 2.787 -25.864 1.00 78.12 210 ASN A C 1
ATOM 1652 O O . ASN A 1 210 ? 4.154 1.930 -25.067 1.00 78.12 210 ASN A O 1
ATOM 1656 N N . GLU A 1 211 ? 5.700 3.406 -25.742 1.00 82.38 211 GLU A N 1
ATOM 1657 C CA . GLU A 1 211 ? 6.674 3.113 -24.691 1.00 82.38 211 GLU A CA 1
ATOM 1658 C C . GLU A 1 211 ? 6.743 4.270 -23.690 1.00 82.38 211 GLU A C 1
ATOM 1660 O O . GLU A 1 211 ? 6.426 5.411 -24.021 1.00 82.38 211 GLU A O 1
ATOM 1665 N N . ILE A 1 212 ? 7.188 4.007 -22.456 1.00 81.44 212 ILE A N 1
ATOM 1666 C CA . ILE A 1 212 ? 7.129 5.020 -21.388 1.00 81.44 212 ILE A CA 1
ATOM 1667 C C . ILE A 1 212 ? 7.958 6.264 -21.713 1.00 81.44 212 ILE A C 1
ATOM 1669 O O . ILE A 1 212 ? 7.593 7.368 -21.324 1.00 81.44 212 ILE A O 1
ATOM 1673 N N . MET A 1 213 ? 9.043 6.096 -22.479 1.00 82.94 213 MET A N 1
ATOM 1674 C CA . MET A 1 213 ? 9.888 7.182 -22.986 1.00 82.94 213 MET A CA 1
ATOM 1675 C C . MET A 1 213 ? 9.404 7.727 -24.338 1.00 82.94 213 MET A C 1
ATOM 1677 O O . MET A 1 213 ? 10.214 8.190 -25.130 1.00 82.94 213 MET A O 1
ATOM 1681 N N . GLU A 1 214 ? 8.105 7.638 -24.612 1.00 75.88 214 GLU A N 1
ATOM 1682 C CA . GLU A 1 214 ? 7.323 8.498 -25.508 1.00 75.88 214 GLU A CA 1
ATOM 1683 C C . GLU A 1 214 ? 5.847 8.372 -25.107 1.00 75.88 214 GLU A C 1
ATOM 1685 O O . GLU A 1 214 ? 5.029 7.751 -25.787 1.00 75.88 214 GLU A O 1
ATOM 1690 N N . HIS A 1 215 ? 5.517 8.907 -23.929 1.00 61.84 215 HIS A N 1
ATOM 1691 C CA . HIS A 1 215 ? 4.156 8.838 -23.417 1.00 61.84 215 HIS A CA 1
ATOM 1692 C C . HIS A 1 215 ? 3.217 9.675 -24.302 1.00 61.84 215 HIS A C 1
ATOM 1694 O O . HIS A 1 215 ? 3.409 10.872 -24.522 1.00 61.84 215 HIS A O 1
ATOM 1700 N N . THR A 1 216 ? 2.162 9.047 -24.804 1.00 56.47 216 THR A N 1
ATOM 1701 C CA . THR A 1 216 ? 1.052 9.734 -25.468 1.00 56.47 216 THR A CA 1
ATOM 1702 C C . THR A 1 216 ? -0.120 9.789 -24.498 1.00 56.47 216 THR A C 1
ATOM 1704 O O . THR A 1 216 ? -0.395 8.787 -23.852 1.00 56.47 216 THR A O 1
ATOM 1707 N N . GLN A 1 217 ? -0.855 10.904 -24.422 1.00 53.91 217 GLN A N 1
ATOM 1708 C CA . GLN A 1 217 ? -2.100 11.009 -23.635 1.00 53.91 217 GLN A CA 1
ATOM 1709 C C . GLN A 1 217 ? -3.249 10.207 -24.296 1.00 53.91 217 GLN A C 1
ATOM 1711 O O . GLN A 1 217 ? -4.250 10.773 -24.735 1.00 53.91 217 GLN A O 1
ATOM 1716 N N . ASP A 1 218 ? -3.056 8.896 -24.436 1.00 52.91 218 ASP A N 1
ATOM 1717 C CA . ASP A 1 218 ? -3.896 7.917 -25.129 1.00 52.91 218 ASP A CA 1
ATOM 1718 C C . ASP A 1 218 ? -4.224 6.753 -24.166 1.00 52.91 218 ASP A C 1
ATOM 1720 O O . ASP A 1 218 ? -3.515 6.488 -23.196 1.00 52.91 218 ASP A O 1
ATOM 1724 N N . LEU A 1 219 ? -5.317 6.042 -24.441 1.00 52.16 219 LEU A N 1
ATOM 1725 C CA . LEU A 1 219 ? -5.668 4.752 -23.850 1.00 52.16 219 LEU A CA 1
ATOM 1726 C C . LEU A 1 219 ? -4.527 3.721 -23.891 1.00 52.16 219 LEU A C 1
ATOM 1728 O O . LEU A 1 219 ? -4.439 2.930 -22.952 1.00 52.16 219 LEU A O 1
ATOM 1732 N N . ASP A 1 220 ? -3.686 3.766 -24.929 1.00 52.75 220 ASP A N 1
ATOM 1733 C CA . ASP A 1 220 ? -2.575 2.839 -25.194 1.00 52.75 220 ASP A CA 1
ATOM 1734 C C . ASP A 1 220 ? -1.232 3.256 -24.545 1.00 52.75 220 ASP A C 1
ATOM 1736 O O . ASP A 1 220 ? -0.185 2.694 -24.869 1.00 52.75 220 ASP A O 1
ATOM 1740 N N . ASP A 1 221 ? -1.233 4.242 -23.638 1.00 60.03 221 ASP A N 1
ATOM 1741 C CA . ASP A 1 221 ? -0.067 4.564 -22.804 1.00 60.03 221 ASP A CA 1
ATOM 1742 C C . ASP A 1 221 ? 0.318 3.327 -21.951 1.00 60.03 221 ASP A C 1
ATOM 1744 O O . ASP A 1 221 ? -0.561 2.706 -21.337 1.00 60.03 221 ASP A O 1
ATOM 1748 N N . PRO A 1 222 ? 1.608 2.942 -21.882 1.00 59.25 222 PRO A N 1
ATOM 1749 C CA . PRO A 1 222 ? 2.076 1.852 -21.025 1.00 59.25 222 PRO A CA 1
ATOM 1750 C C . PRO A 1 222 ? 1.799 2.094 -19.535 1.00 59.25 222 PRO A C 1
ATOM 1752 O O . PRO A 1 222 ? 1.899 1.147 -18.753 1.00 59.25 222 PRO A O 1
ATOM 1755 N N . LYS A 1 223 ? 1.421 3.331 -19.160 1.00 62.78 223 LYS A N 1
ATOM 1756 C CA . LYS A 1 223 ? 0.896 3.864 -17.888 1.00 62.78 223 LYS A CA 1
ATOM 1757 C C . LYS A 1 223 ? 1.784 3.638 -16.673 1.00 62.78 223 LYS A C 1
ATOM 1759 O O . LYS A 1 223 ? 2.068 4.594 -15.962 1.00 62.78 223 LYS A O 1
ATOM 1764 N N . ASN A 1 224 ? 2.217 2.402 -16.442 1.00 67.81 224 ASN A N 1
ATOM 1765 C CA . ASN A 1 224 ? 3.055 1.961 -15.337 1.00 67.81 224 ASN A CA 1
ATOM 1766 C C . ASN A 1 224 ? 4.146 0.946 -15.751 1.00 67.81 224 ASN A C 1
ATOM 1768 O O . ASN A 1 224 ? 4.883 0.504 -14.878 1.00 67.81 224 ASN A O 1
ATOM 1772 N N . THR A 1 225 ? 4.267 0.524 -17.018 1.00 74.81 225 THR A N 1
ATOM 1773 C CA . THR A 1 225 ? 5.381 -0.355 -17.436 1.00 74.81 225 THR A CA 1
ATOM 1774 C C . THR A 1 225 ? 6.556 0.450 -17.975 1.00 74.81 225 THR A C 1
ATOM 1776 O O . THR A 1 225 ? 6.374 1.382 -18.750 1.00 74.81 225 THR A O 1
ATOM 1779 N N . ILE A 1 226 ? 7.772 0.082 -17.564 1.00 80.75 226 ILE A N 1
ATOM 1780 C CA . ILE A 1 226 ? 9.005 0.750 -18.001 1.00 80.75 226 ILE A CA 1
ATOM 1781 C C . ILE A 1 226 ? 9.487 0.295 -19.383 1.00 80.75 226 ILE A C 1
ATOM 1783 O O . ILE A 1 226 ? 10.355 0.944 -19.964 1.00 80.75 226 ILE A O 1
ATOM 1787 N N . GLY A 1 227 ? 8.911 -0.777 -19.933 1.00 83.19 227 GLY A N 1
ATOM 1788 C CA . GLY A 1 227 ? 9.070 -1.061 -21.351 1.00 83.19 227 GLY A CA 1
ATOM 1789 C C . GLY A 1 227 ? 10.498 -1.371 -21.798 1.00 83.19 227 GLY A C 1
ATOM 1790 O O . GLY A 1 227 ? 11.373 -1.757 -21.014 1.00 83.19 227 GLY A O 1
ATOM 1791 N N . LEU A 1 228 ? 10.754 -1.061 -23.068 1.00 88.62 228 LEU A N 1
ATOM 1792 C CA . LEU A 1 228 ? 12.084 -1.100 -23.683 1.00 88.62 228 LEU A CA 1
ATOM 1793 C C . LEU A 1 228 ? 13.093 -0.154 -23.008 1.00 88.62 228 LEU A C 1
ATOM 1795 O O . LEU A 1 228 ? 14.302 -0.301 -23.209 1.00 88.62 228 LEU A O 1
ATOM 1799 N N . ALA A 1 229 ? 12.641 0.799 -22.181 1.00 90.00 229 ALA A N 1
ATOM 1800 C CA . ALA A 1 229 ? 13.542 1.685 -21.452 1.00 90.00 229 ALA A CA 1
ATOM 1801 C C . ALA A 1 229 ? 14.423 0.920 -20.447 1.00 90.00 229 ALA A C 1
ATOM 1803 O O . ALA A 1 229 ? 15.570 1.316 -20.236 1.00 90.00 229 ALA A O 1
ATOM 1804 N N . LYS A 1 230 ? 13.946 -0.212 -19.897 1.00 89.62 230 LYS A N 1
ATOM 1805 C CA . LYS A 1 230 ? 14.750 -1.117 -19.048 1.00 89.62 230 LYS A CA 1
ATOM 1806 C C . LYS A 1 230 ? 16.011 -1.570 -19.784 1.00 89.62 230 LYS A C 1
ATOM 1808 O O . LYS A 1 230 ? 17.115 -1.451 -19.256 1.00 89.62 230 LYS A O 1
ATOM 1813 N N . GLN A 1 231 ? 15.865 -2.039 -21.023 1.00 92.19 231 GLN A N 1
ATOM 1814 C CA . GLN A 1 231 ? 16.999 -2.513 -21.816 1.00 92.19 231 GLN A CA 1
ATOM 1815 C C . GLN A 1 231 ? 17.877 -1.379 -22.346 1.00 92.19 231 GLN A C 1
ATOM 1817 O O . GLN A 1 231 ? 19.087 -1.560 -22.436 1.00 92.19 231 GLN A O 1
ATOM 1822 N N . VAL A 1 232 ? 17.316 -0.199 -22.619 1.00 94.50 232 VAL A N 1
ATOM 1823 C CA . VAL A 1 232 ? 18.118 0.995 -22.938 1.00 94.50 232 VAL A CA 1
ATOM 1824 C C . VAL A 1 232 ? 19.030 1.374 -21.765 1.00 94.50 232 VAL A C 1
ATOM 1826 O O . VAL A 1 232 ? 20.221 1.617 -21.963 1.00 94.50 232 VAL A O 1
ATOM 1829 N N . LEU A 1 233 ? 18.512 1.364 -20.531 1.00 94.31 233 LEU A N 1
ATOM 1830 C CA . LEU A 1 233 ? 19.325 1.593 -19.331 1.00 94.31 233 LEU A CA 1
ATOM 1831 C C . LEU A 1 233 ? 20.388 0.496 -19.146 1.00 94.31 233 LEU A C 1
ATOM 1833 O O . LEU A 1 233 ? 21.522 0.791 -18.761 1.00 94.31 233 LEU A O 1
ATOM 1837 N N . GLN A 1 234 ? 20.058 -0.754 -19.475 1.00 94.06 234 GLN A N 1
ATOM 1838 C CA . GLN A 1 234 ? 21.014 -1.861 -19.454 1.00 94.06 234 GLN A CA 1
ATOM 1839 C C . GLN A 1 234 ? 22.147 -1.677 -20.474 1.00 94.06 234 GLN A C 1
ATOM 1841 O O . GLN A 1 234 ? 23.312 -1.917 -20.162 1.00 94.06 234 GLN A O 1
ATOM 1846 N N . ASP A 1 235 ? 21.821 -1.211 -21.679 1.00 96.00 235 ASP A N 1
ATOM 1847 C CA . ASP A 1 235 ? 22.779 -0.963 -22.758 1.00 96.00 235 ASP A CA 1
ATOM 1848 C C . ASP A 1 235 ? 23.788 0.144 -22.424 1.00 96.00 235 ASP A C 1
ATOM 1850 O O . ASP A 1 235 ? 24.942 0.063 -22.848 1.00 96.00 235 ASP A O 1
ATOM 1854 N N . ILE A 1 236 ? 23.392 1.153 -21.638 1.00 95.31 236 ILE A N 1
ATOM 1855 C CA . ILE A 1 236 ? 24.319 2.196 -21.162 1.00 95.31 236 ILE A CA 1
ATOM 1856 C C . ILE A 1 236 ? 25.121 1.771 -19.925 1.00 95.31 236 ILE A C 1
ATOM 1858 O O . ILE A 1 236 ? 26.126 2.409 -19.614 1.00 95.31 236 ILE A O 1
ATOM 1862 N N . GLY A 1 237 ? 24.727 0.688 -19.245 1.00 94.50 237 GLY A N 1
ATOM 1863 C CA . GLY A 1 237 ? 25.526 0.064 -18.188 1.00 94.50 237 GLY A CA 1
ATOM 1864 C C . GLY A 1 237 ? 24.832 -0.168 -16.848 1.00 94.50 237 GLY A C 1
ATOM 1865 O O . GLY A 1 237 ? 25.500 -0.627 -15.923 1.00 94.50 237 GLY A O 1
ATOM 1866 N N . TRP A 1 238 ? 23.535 0.122 -16.706 1.00 94.75 238 TRP A N 1
ATOM 1867 C CA . TRP A 1 238 ? 22.817 -0.229 -15.479 1.00 94.75 238 TRP A CA 1
ATOM 1868 C C . TRP A 1 238 ? 22.626 -1.749 -15.367 1.00 94.75 238 TRP A C 1
ATOM 1870 O O . TRP A 1 238 ? 22.291 -2.412 -16.353 1.00 94.75 238 TRP A O 1
ATOM 1880 N N . PRO A 1 239 ? 22.801 -2.339 -14.175 1.00 89.94 239 PRO A N 1
ATOM 1881 C CA . PRO A 1 239 ? 22.482 -3.735 -13.965 1.00 89.94 239 PRO A CA 1
ATOM 1882 C C . PRO A 1 239 ? 20.963 -3.905 -13.937 1.00 89.94 239 PRO A C 1
ATOM 1884 O O . PRO A 1 239 ? 20.231 -3.075 -13.401 1.00 89.94 239 PRO A O 1
ATOM 1887 N N . VAL A 1 240 ? 20.501 -5.030 -14.466 1.00 83.25 240 VAL A N 1
ATOM 1888 C CA . VAL A 1 240 ? 19.121 -5.491 -14.314 1.00 83.25 240 VAL A CA 1
ATOM 1889 C C . VAL A 1 240 ? 19.145 -6.851 -13.635 1.00 83.25 240 VAL A C 1
ATOM 1891 O O . VAL A 1 240 ? 20.099 -7.621 -13.794 1.00 83.25 240 VAL A O 1
ATOM 1894 N N . PHE A 1 241 ? 18.109 -7.157 -12.866 1.00 80.00 241 PHE A N 1
ATOM 1895 C CA . PHE A 1 241 ? 17.972 -8.478 -12.275 1.00 80.00 241 PHE A CA 1
ATOM 1896 C C . PHE A 1 241 ? 17.652 -9.499 -13.373 1.00 80.00 241 PHE A C 1
ATOM 1898 O O . PHE A 1 241 ? 16.722 -9.318 -14.154 1.00 80.00 241 PHE A O 1
ATOM 1905 N N . PHE A 1 242 ? 18.463 -10.558 -13.464 1.00 68.06 242 PHE A N 1
ATOM 1906 C CA . PHE A 1 242 ? 18.358 -11.560 -14.534 1.00 68.06 242 PHE A CA 1
ATOM 1907 C C . PHE A 1 242 ? 17.059 -12.379 -14.463 1.00 68.06 242 PHE A C 1
ATOM 1909 O O . PHE A 1 242 ? 16.549 -12.782 -15.502 1.00 68.06 242 PHE A O 1
ATOM 1916 N N . ASN A 1 243 ? 16.533 -12.579 -13.252 1.00 73.06 243 ASN A N 1
ATOM 1917 C CA . ASN A 1 243 ? 15.244 -13.221 -12.983 1.00 73.06 243 ASN A CA 1
ATOM 1918 C C . ASN A 1 243 ? 14.202 -12.196 -12.513 1.00 73.06 243 ASN A C 1
ATOM 1920 O O . ASN A 1 243 ? 13.346 -12.549 -11.718 1.00 73.06 243 ASN A O 1
ATOM 1924 N N . GLY A 1 244 ? 14.358 -10.924 -12.880 1.00 77.38 244 GLY A N 1
ATOM 1925 C CA . GLY A 1 244 ? 13.480 -9.887 -12.359 1.00 77.38 244 GLY A CA 1
ATOM 1926 C C . GLY A 1 244 ? 13.717 -9.504 -10.892 1.00 77.38 244 GLY A C 1
ATOM 1927 O O . GLY A 1 244 ? 14.578 -10.082 -10.216 1.00 77.38 244 GLY A O 1
ATOM 1928 N N . ASP A 1 245 ? 13.066 -8.436 -10.440 1.00 83.56 245 ASP A N 1
ATOM 1929 C CA . ASP A 1 245 ? 13.024 -8.049 -9.034 1.00 83.56 245 ASP A CA 1
ATOM 1930 C C . ASP A 1 245 ? 11.836 -8.687 -8.310 1.00 83.56 245 ASP A C 1
ATOM 1932 O O . ASP A 1 245 ? 11.076 -9.460 -8.866 1.00 83.56 245 ASP A O 1
ATOM 1936 N N . LYS A 1 246 ? 11.732 -8.464 -6.999 1.00 88.00 246 LYS A N 1
ATOM 1937 C CA . LYS A 1 246 ? 10.545 -8.925 -6.276 1.00 88.00 246 LYS A CA 1
ATOM 1938 C C . LYS A 1 246 ? 9.362 -8.010 -6.601 1.00 88.00 246 LYS A C 1
ATOM 1940 O O . LYS A 1 246 ? 9.576 -6.796 -6.711 1.00 88.00 246 LYS A O 1
ATOM 1945 N N . PRO A 1 247 ? 8.120 -8.531 -6.600 1.00 88.88 247 PRO A N 1
ATOM 1946 C CA . PRO A 1 247 ? 6.951 -7.665 -6.558 1.00 88.88 247 PRO A CA 1
ATOM 1947 C C . PRO A 1 247 ? 7.033 -6.743 -5.332 1.00 88.88 247 PRO A C 1
ATOM 1949 O O . PRO A 1 247 ? 7.756 -7.001 -4.375 1.00 88.88 247 PRO A O 1
ATOM 1952 N N . LEU A 1 248 ? 6.294 -5.643 -5.337 1.00 89.38 248 LEU A N 1
ATOM 1953 C CA . LEU A 1 248 ? 6.254 -4.690 -4.234 1.00 89.38 248 LEU A CA 1
ATOM 1954 C C . LEU A 1 248 ? 4.844 -4.613 -3.680 1.00 89.38 248 LEU A C 1
ATOM 1956 O O . LEU A 1 248 ? 3.916 -4.254 -4.407 1.00 89.38 248 LEU A O 1
ATOM 1960 N N . ILE A 1 249 ? 4.697 -4.896 -2.386 1.00 93.44 249 ILE A N 1
ATOM 1961 C CA . ILE A 1 249 ? 3.450 -4.698 -1.644 1.00 93.44 249 ILE A CA 1
ATOM 1962 C C . ILE A 1 249 ? 3.565 -3.402 -0.835 1.00 93.44 249 ILE A C 1
ATOM 1964 O O . ILE A 1 249 ? 4.484 -3.228 -0.035 1.00 93.44 249 ILE A O 1
ATOM 1968 N N . SER A 1 250 ? 2.633 -2.465 -1.026 1.00 94.31 250 SER A N 1
ATOM 1969 C CA . SER A 1 250 ? 2.595 -1.244 -0.216 1.00 94.31 250 SER A CA 1
ATOM 1970 C C . SER A 1 250 ? 2.268 -1.560 1.243 1.00 94.31 250 SER A C 1
ATOM 1972 O O . SER A 1 250 ? 1.442 -2.430 1.514 1.00 94.31 250 SER A O 1
ATOM 1974 N N . GLU A 1 251 ? 2.829 -0.781 2.164 1.00 95.75 251 GLU A N 1
ATOM 1975 C CA . GLU A 1 251 ? 2.572 -0.906 3.601 1.00 95.75 251 GLU A CA 1
ATOM 1976 C C . GLU A 1 251 ? 1.066 -0.905 3.931 1.00 95.75 251 GLU A C 1
ATOM 1978 O O . GLU A 1 251 ? 0.319 -0.026 3.490 1.00 95.75 251 GLU A O 1
ATOM 1983 N N . ILE A 1 252 ? 0.642 -1.874 4.748 1.00 97.00 252 ILE A N 1
ATOM 1984 C CA . ILE A 1 252 ? -0.645 -1.861 5.446 1.00 97.00 252 ILE A CA 1
ATOM 1985 C C . ILE A 1 252 ? -0.340 -1.666 6.924 1.00 97.00 252 ILE A C 1
ATOM 1987 O O . ILE A 1 252 ? 0.544 -2.314 7.475 1.00 97.00 252 ILE A O 1
ATOM 1991 N N . LYS A 1 253 ? -1.056 -0.738 7.552 1.00 96.50 253 LYS A N 1
ATOM 1992 C CA . LYS A 1 253 ? -0.883 -0.449 8.973 1.00 96.50 253 LYS A CA 1
ATOM 1993 C C . LYS A 1 253 ? -1.689 -1.419 9.818 1.00 96.50 253 LYS A C 1
ATOM 1995 O O . LYS A 1 253 ? -2.762 -1.852 9.394 1.00 96.50 253 LYS A O 1
ATOM 2000 N N . ASP A 1 254 ? -1.204 -1.647 11.033 1.00 97.94 254 ASP A N 1
ATOM 2001 C CA . ASP A 1 254 ? -1.954 -2.341 12.073 1.00 97.94 254 ASP A CA 1
ATOM 2002 C C . ASP A 1 254 ? -3.350 -1.730 12.237 1.00 97.94 254 ASP A C 1
ATOM 2004 O O . ASP A 1 254 ? -3.559 -0.520 12.056 1.00 97.94 254 ASP A O 1
ATOM 2008 N N . ALA A 1 255 ? -4.316 -2.580 12.563 1.00 96.31 255 ALA A N 1
ATOM 2009 C CA . ALA A 1 255 ? -5.718 -2.209 12.608 1.00 96.31 255 ALA A CA 1
ATOM 2010 C C . ALA A 1 255 ? -6.454 -2.859 13.776 1.00 96.31 255 ALA A C 1
ATOM 2012 O O . ALA A 1 255 ? -6.070 -3.909 14.284 1.00 96.31 255 ALA A O 1
ATOM 2013 N N . GLU A 1 256 ? -7.559 -2.231 14.162 1.00 94.50 256 GLU A N 1
ATOM 2014 C CA . GLU A 1 256 ? -8.400 -2.655 15.272 1.00 94.50 256 GLU A CA 1
ATOM 2015 C C . GLU A 1 256 ? -9.867 -2.644 14.838 1.00 94.50 256 GLU A C 1
ATOM 2017 O O . GLU A 1 256 ? -10.342 -1.687 14.219 1.00 94.50 256 GLU A O 1
ATOM 2022 N N . ILE A 1 257 ? -10.579 -3.729 15.133 1.00 93.25 257 ILE A N 1
ATOM 2023 C CA . ILE A 1 257 ? -12.001 -3.915 14.835 1.00 93.25 257 ILE A CA 1
ATOM 2024 C C . ILE A 1 257 ? -12.702 -4.621 15.999 1.00 93.25 257 ILE A C 1
ATOM 2026 O O . ILE A 1 257 ? -12.060 -5.224 16.853 1.00 93.25 257 ILE A O 1
ATOM 2030 N N . PHE A 1 258 ? -14.034 -4.603 16.015 1.00 88.62 258 PHE A N 1
ATOM 2031 C CA . PHE A 1 258 ? -14.827 -5.383 16.970 1.00 88.62 258 PHE A CA 1
ATOM 2032 C C . PHE A 1 258 ? -15.250 -6.731 16.372 1.00 88.62 258 PHE A C 1
ATOM 2034 O O . PHE A 1 258 ? -15.382 -6.874 15.152 1.00 88.62 258 PHE A O 1
ATOM 2041 N N . THR A 1 259 ? -15.521 -7.721 17.224 1.00 87.50 259 THR A N 1
ATOM 2042 C CA . THR A 1 259 ? -16.099 -9.009 16.809 1.00 87.50 259 THR A CA 1
ATOM 2043 C C . THR A 1 259 ? -17.317 -8.817 15.906 1.00 87.50 259 THR A C 1
ATOM 2045 O O . THR A 1 259 ? -18.101 -7.879 16.061 1.00 87.50 259 THR A O 1
ATOM 2048 N N . ASN A 1 260 ? -17.498 -9.745 14.965 1.00 84.75 260 ASN A N 1
ATOM 2049 C CA . ASN A 1 260 ? -18.603 -9.748 14.000 1.00 84.75 260 ASN A CA 1
ATOM 2050 C C . ASN A 1 260 ? -18.625 -8.540 13.037 1.00 84.75 260 ASN A C 1
ATOM 2052 O O . ASN A 1 260 ? -19.601 -8.355 12.308 1.00 84.75 260 ASN A O 1
ATOM 2056 N N . THR A 1 261 ? -17.553 -7.744 12.989 1.00 91.06 261 THR A N 1
ATOM 2057 C CA . THR A 1 261 ? -17.309 -6.748 11.937 1.00 91.06 261 THR A CA 1
ATOM 2058 C C . THR A 1 261 ? -16.210 -7.242 10.998 1.00 91.06 261 THR A C 1
ATOM 2060 O O . THR A 1 261 ? -15.430 -8.118 11.359 1.00 91.06 261 THR A O 1
ATOM 2063 N N . SER A 1 262 ? -16.172 -6.735 9.765 1.00 94.69 262 SER A N 1
ATOM 2064 C CA . SER A 1 262 ? -15.099 -7.054 8.815 1.00 94.69 262 SER A CA 1
ATOM 2065 C C . SER A 1 262 ? -14.145 -5.876 8.688 1.00 94.69 262 SER A C 1
ATOM 2067 O O . SER A 1 262 ? -14.585 -4.729 8.614 1.00 94.69 262 SER A O 1
ATOM 2069 N N . TYR A 1 263 ? -12.850 -6.169 8.617 1.00 96.94 263 TYR A N 1
ATOM 2070 C CA . TYR A 1 263 ? -11.832 -5.183 8.284 1.00 96.94 263 TYR A CA 1
ATOM 2071 C C . TYR A 1 263 ? -11.740 -5.040 6.764 1.00 96.94 263 TYR A C 1
ATOM 2073 O O . TYR A 1 263 ? -11.706 -6.039 6.043 1.00 96.94 263 TYR A O 1
ATOM 2081 N N . GLN A 1 264 ? -11.713 -3.802 6.274 1.00 97.50 264 GLN A N 1
ATOM 2082 C CA . GLN A 1 264 ? -11.531 -3.495 4.859 1.00 97.50 264 GLN A CA 1
ATOM 2083 C C . GLN A 1 264 ? -10.467 -2.417 4.696 1.00 97.50 264 GLN A C 1
ATOM 2085 O O . GLN A 1 264 ? -10.514 -1.382 5.360 1.00 97.50 264 GLN A O 1
ATOM 2090 N N . THR A 1 265 ? -9.523 -2.651 3.793 1.00 96.94 265 THR A N 1
ATOM 2091 C CA . THR A 1 265 ? -8.489 -1.679 3.430 1.00 96.94 265 THR A CA 1
ATOM 2092 C C . THR A 1 265 ? -8.067 -1.873 1.979 1.00 96.94 265 THR A C 1
ATOM 2094 O O . THR A 1 265 ? -8.454 -2.846 1.329 1.00 96.94 265 THR A O 1
ATOM 2097 N N . ALA A 1 266 ? -7.264 -0.950 1.462 1.00 94.75 266 ALA A N 1
ATOM 2098 C CA . ALA A 1 266 ? -6.675 -1.055 0.141 1.00 94.75 266 ALA A CA 1
ATOM 2099 C C . ALA A 1 266 ? -5.151 -1.003 0.233 1.00 94.75 266 ALA A C 1
ATOM 2101 O O . ALA A 1 266 ? -4.594 -0.265 1.041 1.00 94.75 266 ALA A O 1
ATOM 2102 N N . PHE A 1 267 ? -4.490 -1.753 -0.637 1.00 94.06 267 PHE A N 1
ATOM 2103 C CA . PHE A 1 267 ? -3.040 -1.742 -0.785 1.00 94.06 267 PHE A CA 1
ATOM 2104 C C . PHE A 1 267 ? -2.683 -1.823 -2.264 1.00 94.06 267 PHE A C 1
ATOM 2106 O O . PHE A 1 267 ? -3.486 -2.271 -3.080 1.00 94.06 267 PHE A O 1
ATOM 2113 N N . SER A 1 268 ? -1.502 -1.346 -2.631 1.00 89.44 268 SER A N 1
ATOM 2114 C CA . SER A 1 268 ? -0.989 -1.458 -3.992 1.00 89.44 268 SER A CA 1
ATOM 2115 C C . SER A 1 268 ? -0.015 -2.619 -4.077 1.00 89.44 268 SER A C 1
ATOM 2117 O O . SER A 1 268 ? 0.816 -2.800 -3.191 1.00 89.44 268 SER A O 1
ATOM 2119 N N . ILE A 1 269 ? -0.113 -3.375 -5.159 1.00 86.69 269 ILE A N 1
ATOM 2120 C CA . ILE A 1 269 ? 0.874 -4.347 -5.583 1.00 86.69 269 ILE A CA 1
ATOM 2121 C C . ILE A 1 269 ? 1.387 -3.971 -6.964 1.00 86.69 269 ILE A C 1
ATOM 2123 O O . ILE A 1 269 ? 0.604 -3.657 -7.861 1.00 86.69 269 ILE A O 1
ATOM 2127 N N . PHE A 1 270 ? 2.699 -4.007 -7.138 1.00 81.00 270 PHE A N 1
ATOM 2128 C CA . PHE A 1 270 ? 3.328 -3.702 -8.410 1.00 81.00 270 PHE A CA 1
ATOM 2129 C C . PHE A 1 270 ? 4.475 -4.664 -8.693 1.00 81.00 270 PHE A C 1
ATOM 2131 O O . PHE A 1 270 ? 5.252 -4.970 -7.800 1.00 81.00 270 PHE A O 1
ATOM 2138 N N . ASP A 1 271 ? 4.577 -5.100 -9.940 1.00 79.62 271 ASP A N 1
ATOM 2139 C CA . ASP A 1 271 ? 5.663 -5.926 -10.454 1.00 79.62 271 ASP A CA 1
ATOM 2140 C C . ASP A 1 271 ? 6.081 -5.339 -11.810 1.00 79.62 271 ASP A C 1
ATOM 2142 O O . ASP A 1 271 ? 5.227 -5.048 -12.660 1.00 79.62 271 ASP A O 1
ATOM 2146 N N . ASN A 1 272 ? 7.380 -5.086 -11.984 1.00 75.31 272 ASN A N 1
ATOM 2147 C CA . ASN A 1 272 ? 7.927 -4.426 -13.167 1.00 75.31 272 ASN A CA 1
ATOM 2148 C C . ASN A 1 272 ? 8.573 -5.390 -14.174 1.00 75.31 272 ASN A C 1
ATOM 2150 O O . ASN A 1 272 ? 9.067 -4.936 -15.211 1.00 75.31 272 ASN A O 1
ATOM 2154 N N . ASP A 1 273 ? 8.502 -6.700 -13.940 1.00 72.69 273 ASP A N 1
ATOM 2155 C CA . ASP A 1 273 ? 9.220 -7.690 -14.742 1.00 72.69 273 ASP A CA 1
ATOM 2156 C C . ASP A 1 273 ? 8.534 -8.130 -16.027 1.00 72.69 273 ASP A C 1
ATOM 2158 O O . ASP A 1 273 ? 9.062 -8.972 -16.756 1.00 72.69 273 ASP A O 1
ATOM 2162 N N . ASN A 1 274 ? 7.397 -7.526 -16.389 1.00 66.94 274 ASN A N 1
ATOM 2163 C CA . ASN A 1 274 ? 6.697 -7.945 -17.597 1.00 66.94 274 ASN A CA 1
ATOM 2164 C C . ASN A 1 274 ? 7.539 -7.739 -18.856 1.00 66.94 274 ASN A C 1
ATOM 2166 O O . ASN A 1 274 ? 7.655 -6.627 -19.359 1.00 66.94 274 ASN A O 1
ATOM 2170 N N . VAL A 1 275 ? 8.013 -8.839 -19.430 1.00 65.25 275 VAL A N 1
ATOM 2171 C CA . VAL A 1 275 ? 8.784 -8.853 -20.673 1.00 65.25 275 VAL A CA 1
ATOM 2172 C C . VAL A 1 275 ? 7.931 -8.437 -21.881 1.00 65.25 275 VAL A C 1
ATOM 2174 O O . VAL A 1 275 ? 8.488 -8.043 -22.896 1.00 65.25 275 VAL A O 1
ATOM 2177 N N . LEU A 1 276 ? 6.595 -8.524 -21.819 1.00 69.06 276 LEU A N 1
ATOM 2178 C CA . LEU A 1 276 ? 5.705 -8.280 -22.966 1.00 69.06 276 LEU A CA 1
ATOM 2179 C C . LEU A 1 276 ? 4.956 -6.939 -22.950 1.00 69.06 276 LEU A C 1
ATOM 2181 O O . LEU A 1 276 ? 4.172 -6.718 -23.870 1.00 69.06 276 LEU A O 1
ATOM 2185 N N . HIS A 1 277 ? 5.198 -6.071 -21.956 1.00 64.81 277 HIS A N 1
ATOM 2186 C CA . HIS A 1 277 ? 4.848 -4.633 -21.860 1.00 64.81 277 HIS A CA 1
ATOM 2187 C C . HIS A 1 277 ? 3.459 -4.148 -22.359 1.00 64.81 277 HIS A C 1
ATOM 2189 O O . HIS A 1 277 ? 3.229 -2.948 -22.459 1.00 64.81 277 HIS A O 1
ATOM 2195 N N . TYR A 1 278 ? 2.501 -5.034 -22.647 1.00 67.38 278 TYR A N 1
ATOM 2196 C CA . TYR A 1 278 ? 1.204 -4.690 -23.236 1.00 67.38 278 TYR A CA 1
ATOM 2197 C C . TYR A 1 278 ? 0.051 -5.372 -22.502 1.00 67.38 278 TYR A C 1
ATOM 2199 O O . TYR A 1 278 ? 0.095 -6.580 -22.253 1.00 67.38 278 TYR A O 1
ATOM 2207 N N . GLU A 1 279 ? -1.008 -4.609 -22.200 1.00 60.88 279 GLU A N 1
ATOM 2208 C CA . GLU A 1 279 ? -2.099 -4.989 -21.285 1.00 60.88 279 GLU A CA 1
ATOM 2209 C C . GLU A 1 279 ? -2.739 -6.350 -21.621 1.00 60.88 279 GLU A C 1
ATOM 2211 O O . GLU A 1 279 ? -3.066 -7.128 -20.722 1.00 60.88 279 GLU A O 1
ATOM 2216 N N . LYS A 1 280 ? -2.833 -6.714 -22.912 1.00 64.56 280 LYS A N 1
ATOM 2217 C CA . LYS A 1 280 ? -3.400 -8.012 -23.336 1.00 64.56 280 LYS A CA 1
ATOM 2218 C C . LYS A 1 280 ? -2.658 -9.230 -22.762 1.00 64.56 280 LYS A C 1
ATOM 2220 O O . LYS A 1 280 ? -3.231 -10.315 -22.736 1.00 64.56 280 LYS A O 1
ATOM 2225 N N . PHE A 1 281 ? -1.401 -9.074 -22.341 1.00 64.06 281 PHE A N 1
ATOM 2226 C CA . PHE A 1 281 ? -0.584 -10.146 -21.764 1.00 64.06 281 PHE A CA 1
ATOM 2227 C C . PHE A 1 281 ? -0.667 -10.231 -20.229 1.00 64.06 281 PHE A C 1
ATOM 2229 O O . PHE A 1 281 ? -0.053 -11.130 -19.653 1.00 64.06 281 PHE A O 1
ATOM 2236 N N . TYR A 1 282 ? -1.445 -9.350 -19.581 1.00 59.25 282 TYR A N 1
ATOM 2237 C CA . TYR A 1 282 ? -1.625 -9.295 -18.123 1.00 59.25 282 TYR A CA 1
ATOM 2238 C C . TYR A 1 282 ? -2.897 -10.008 -17.611 1.00 59.25 282 TYR A C 1
ATOM 2240 O O . TYR A 1 282 ? -3.002 -10.253 -16.415 1.00 59.25 282 TYR A O 1
ATOM 2248 N N . ASN A 1 283 ? -3.884 -10.345 -18.459 1.00 55.06 283 ASN A N 1
ATOM 2249 C CA . ASN A 1 283 ? -5.205 -10.814 -17.993 1.00 55.06 283 ASN A CA 1
ATOM 2250 C C . ASN A 1 283 ? -5.515 -12.286 -18.354 1.00 55.06 283 ASN A C 1
ATOM 2252 O O . ASN A 1 283 ? -5.613 -12.652 -19.526 1.00 55.06 283 ASN A O 1
ATOM 2256 N N . TRP A 1 284 ? -5.741 -13.114 -17.325 1.00 51.00 284 TRP A N 1
ATOM 2257 C CA . TRP A 1 284 ? -6.099 -14.542 -17.396 1.00 51.00 284 TRP A CA 1
ATOM 2258 C C . TRP A 1 284 ? -7.585 -14.805 -17.734 1.00 51.00 284 TRP A C 1
ATOM 2260 O O . TRP A 1 284 ? -7.953 -15.896 -18.170 1.00 51.00 284 TRP A O 1
ATOM 2270 N N . SER A 1 285 ? -8.485 -13.839 -17.548 1.00 50.94 285 SER A N 1
ATOM 2271 C CA . SER A 1 285 ? -9.893 -14.160 -17.261 1.00 50.94 285 SER A CA 1
ATOM 2272 C C . SER A 1 285 ? -10.813 -14.523 -18.444 1.00 50.94 285 SER A C 1
ATOM 2274 O O . SER A 1 285 ? -11.963 -14.878 -18.188 1.00 50.94 285 SER A O 1
ATOM 2276 N N . SER A 1 286 ? -10.393 -14.506 -19.723 1.00 44.97 286 SER A N 1
ATOM 2277 C CA . SER A 1 286 ? -11.356 -14.807 -20.816 1.00 44.97 286 SER A CA 1
ATOM 2278 C C . SER A 1 286 ? -10.887 -15.513 -22.101 1.00 44.97 286 SER A C 1
ATOM 2280 O O . SER A 1 286 ? -11.754 -15.896 -22.888 1.00 44.97 286 SER A O 1
ATOM 2282 N N . SER A 1 287 ? -9.591 -15.774 -22.333 1.00 41.06 287 SER A N 1
ATOM 2283 C CA . SER A 1 287 ? -9.135 -16.070 -23.716 1.00 41.06 287 SER A CA 1
ATOM 2284 C C . SER A 1 287 ? -8.356 -17.370 -23.957 1.00 41.06 287 SER A C 1
ATOM 2286 O O . SER A 1 287 ? -8.003 -17.639 -25.102 1.00 41.06 287 SER A O 1
ATOM 2288 N N . GLY A 1 288 ? -8.073 -18.198 -22.945 1.00 44.22 288 GLY A N 1
ATOM 2289 C CA . GLY A 1 288 ? -7.420 -19.506 -23.153 1.00 44.22 288 GLY A CA 1
ATOM 2290 C C . GLY A 1 288 ? -6.002 -19.468 -23.759 1.00 44.22 288 GLY A C 1
ATOM 2291 O O . GLY A 1 288 ? -5.548 -20.483 -24.285 1.00 44.22 288 GLY A O 1
ATOM 2292 N N . GLY A 1 289 ? -5.314 -18.323 -23.706 1.00 50.53 289 GLY A N 1
ATOM 2293 C CA . GLY A 1 289 ? -3.873 -18.208 -23.972 1.00 50.53 289 GLY A CA 1
ATOM 2294 C C . GLY A 1 289 ? -3.057 -18.274 -22.677 1.00 50.53 289 GLY A C 1
ATOM 2295 O O . GLY A 1 289 ? -3.627 -18.139 -21.598 1.00 50.53 289 GLY A O 1
ATOM 2296 N N . SER A 1 290 ? -1.738 -18.469 -22.777 1.00 51.06 290 SER A N 1
ATOM 2297 C CA . SER A 1 290 ? -0.818 -18.370 -21.632 1.00 51.06 290 SER A CA 1
ATOM 2298 C C . SER A 1 290 ? -0.514 -16.895 -21.330 1.00 51.06 290 SER A C 1
ATOM 2300 O O . SER A 1 290 ? 0.109 -16.248 -22.176 1.00 51.06 290 SER A O 1
ATOM 2302 N N . PRO A 1 291 ? -0.938 -16.329 -20.186 1.00 52.47 291 PRO A N 1
ATOM 2303 C CA . PRO A 1 291 ? -0.456 -15.021 -19.749 1.00 52.47 291 PRO A CA 1
ATOM 2304 C C . PRO A 1 291 ? 0.984 -15.125 -19.242 1.00 52.47 291 PRO A C 1
ATOM 2306 O O . PRO A 1 291 ? 1.410 -16.175 -18.763 1.00 52.47 291 PRO A O 1
ATOM 2309 N N . TYR A 1 292 ? 1.721 -14.023 -19.358 1.00 53.47 292 TYR A N 1
ATOM 2310 C CA . TYR A 1 292 ? 3.146 -13.957 -19.018 1.00 53.47 292 TYR A CA 1
ATOM 2311 C C . TYR A 1 292 ? 3.406 -13.269 -17.674 1.00 53.47 292 TYR A C 1
ATOM 2313 O O . TYR A 1 292 ? 4.540 -13.256 -17.217 1.00 53.47 292 TYR A O 1
ATOM 2321 N N . LEU A 1 293 ? 2.358 -12.749 -17.024 1.00 57.31 293 LEU A N 1
ATOM 2322 C CA . LEU A 1 293 ? 2.435 -12.177 -15.685 1.00 57.31 293 LEU A CA 1
ATOM 2323 C C . LEU A 1 293 ? 1.254 -12.671 -14.850 1.00 57.31 293 LEU A C 1
ATOM 2325 O O . LEU A 1 293 ? 0.186 -12.064 -14.811 1.00 57.31 293 LEU A O 1
ATOM 2329 N N . VAL A 1 294 ? 1.432 -13.839 -14.239 1.00 67.00 294 VAL A N 1
ATOM 2330 C CA . VAL A 1 294 ? 0.503 -14.358 -13.238 1.00 67.00 294 VAL A CA 1
ATOM 2331 C C . VAL A 1 294 ? 1.184 -14.209 -11.892 1.00 67.00 294 VAL A C 1
ATOM 2333 O O . VAL A 1 294 ? 2.012 -15.040 -11.536 1.00 67.00 294 VAL A O 1
ATOM 2336 N N . MET A 1 295 ? 0.840 -13.154 -11.154 1.00 81.31 295 MET A N 1
ATOM 2337 C CA . MET A 1 295 ? 1.268 -13.050 -9.761 1.00 81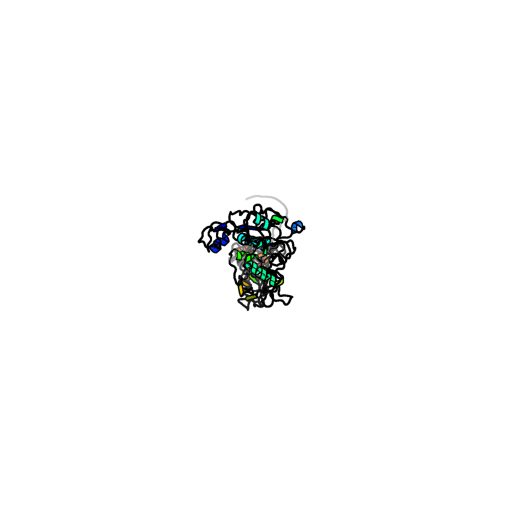.31 295 MET A CA 1
ATOM 2338 C C . MET A 1 295 ? 0.513 -14.085 -8.928 1.00 81.31 295 MET A C 1
ATOM 2340 O O . MET A 1 295 ? -0.723 -14.136 -8.954 1.00 81.31 295 MET A O 1
ATOM 2344 N N . GLY A 1 296 ? 1.256 -14.909 -8.201 1.00 87.56 296 GLY A N 1
ATOM 2345 C CA . GLY A 1 296 ? 0.744 -15.729 -7.120 1.00 87.56 296 GLY A CA 1
ATOM 2346 C C . GLY A 1 296 ? 0.456 -14.871 -5.894 1.00 87.56 296 GLY A C 1
ATOM 2347 O O . GLY A 1 296 ? 1.208 -13.955 -5.579 1.00 87.56 296 GLY A O 1
ATOM 2348 N N . PHE A 1 297 ? -0.632 -15.179 -5.201 1.00 91.06 297 PHE A N 1
ATOM 2349 C CA . PHE A 1 297 ? -0.995 -14.564 -3.934 1.00 91.06 297 PHE A CA 1
ATOM 2350 C C . PHE A 1 297 ? -1.243 -15.637 -2.891 1.00 91.06 297 PHE A C 1
ATOM 2352 O O . PHE A 1 297 ? -1.996 -16.589 -3.124 1.00 91.06 297 PHE A O 1
ATOM 2359 N N . SER A 1 298 ? -0.675 -15.428 -1.712 1.00 94.00 298 SER A N 1
ATOM 2360 C CA . SER A 1 298 ? -1.074 -16.126 -0.502 1.00 94.00 298 SER A CA 1
ATOM 2361 C C . SER A 1 298 ? -1.379 -15.092 0.581 1.00 94.00 298 SER A C 1
ATOM 2363 O O . SER A 1 298 ? -0.808 -14.000 0.609 1.00 94.00 298 SER A O 1
ATOM 2365 N N . ALA A 1 299 ? -2.362 -15.390 1.422 1.00 96.88 299 ALA A N 1
ATOM 2366 C CA . ALA A 1 299 ? -2.684 -14.564 2.570 1.00 96.88 299 ALA A CA 1
ATOM 2367 C C . ALA A 1 299 ? -3.019 -15.490 3.728 1.00 96.88 299 ALA A C 1
ATOM 2369 O O . ALA A 1 299 ? -3.842 -16.396 3.574 1.00 96.88 299 ALA A O 1
ATOM 2370 N N . ASN A 1 300 ? -2.351 -15.288 4.857 1.00 97.75 300 ASN A N 1
ATOM 2371 C CA . ASN A 1 300 ? -2.478 -16.169 5.999 1.00 97.75 300 ASN A CA 1
ATOM 2372 C C . ASN A 1 300 ? -2.556 -15.407 7.318 1.00 97.75 300 ASN A C 1
ATOM 2374 O O . ASN A 1 300 ? -1.964 -14.342 7.489 1.00 97.75 300 ASN A O 1
ATOM 2378 N N . SER A 1 301 ? -3.266 -15.995 8.270 1.00 98.31 301 SER A N 1
ATOM 2379 C CA . SER A 1 301 ? -3.352 -15.529 9.648 1.00 98.31 301 SER A CA 1
ATOM 2380 C C . SER A 1 301 ? -2.469 -16.378 10.561 1.00 98.31 301 SER A C 1
ATOM 2382 O O . SER A 1 301 ? -2.415 -17.608 10.448 1.00 98.31 301 SER A O 1
ATOM 2384 N N . SER A 1 302 ? -1.797 -15.731 11.514 1.00 98.50 302 SER A N 1
ATOM 2385 C CA . SER A 1 302 ? -1.049 -16.425 12.565 1.00 98.50 302 SER A CA 1
ATOM 2386 C C . SER A 1 302 ? -1.944 -17.172 13.565 1.00 98.50 302 SER A C 1
ATOM 2388 O O . SER A 1 302 ? -1.443 -18.049 14.270 1.00 98.50 302 SER A O 1
ATOM 2390 N N . ASP A 1 303 ? -3.251 -16.880 13.608 1.00 98.12 303 ASP A N 1
ATOM 2391 C CA . ASP A 1 303 ? -4.230 -17.560 14.461 1.00 98.12 303 ASP A CA 1
ATOM 2392 C C . ASP A 1 303 ? -5.549 -17.832 13.716 1.00 98.12 303 ASP A C 1
ATOM 2394 O O . ASP A 1 303 ? -6.463 -17.004 13.670 1.00 98.12 303 ASP A O 1
ATOM 2398 N N . GLN A 1 304 ? -5.664 -19.066 13.216 1.00 97.38 304 GLN A N 1
ATOM 2399 C CA . GLN A 1 304 ? -6.827 -19.574 12.479 1.00 97.38 304 GLN A CA 1
ATOM 2400 C C . GLN A 1 304 ? -8.131 -19.587 13.293 1.00 97.38 304 GLN A C 1
ATOM 2402 O O . GLN A 1 304 ? -9.209 -19.738 12.717 1.00 97.38 304 GLN A O 1
ATOM 2407 N N . LEU A 1 305 ? -8.059 -19.482 14.627 1.00 96.50 305 LEU A N 1
ATOM 2408 C CA . LEU A 1 305 ? -9.243 -19.391 15.484 1.00 96.50 305 LEU A CA 1
ATOM 2409 C C . LEU A 1 305 ? -9.809 -17.968 15.530 1.00 96.50 305 LEU A C 1
ATOM 2411 O O . LEU A 1 305 ? -10.990 -17.812 15.835 1.00 96.50 305 LEU A O 1
ATOM 2415 N N . ILE A 1 306 ? -8.992 -16.953 15.228 1.00 96.19 306 ILE A N 1
ATOM 2416 C CA . ILE A 1 306 ? -9.413 -15.549 15.147 1.00 96.19 306 ILE A CA 1
ATOM 2417 C C . ILE A 1 306 ? -9.793 -15.204 13.711 1.00 96.19 306 ILE A C 1
ATOM 2419 O O . ILE A 1 306 ? -10.896 -14.717 13.471 1.00 96.19 306 ILE A O 1
ATOM 2423 N N . VAL A 1 307 ? -8.920 -15.489 12.747 1.00 97.94 307 VAL A N 1
ATOM 2424 C CA . VAL A 1 307 ? -9.161 -15.281 11.314 1.00 97.94 307 VAL A CA 1
ATOM 2425 C C . VAL A 1 307 ? -8.691 -16.532 10.584 1.00 97.94 307 VAL A C 1
ATOM 2427 O O . VAL A 1 307 ? -7.523 -16.882 10.669 1.00 97.94 307 VAL A O 1
ATOM 2430 N N . ALA A 1 308 ? -9.572 -17.208 9.851 1.00 97.88 308 ALA A N 1
ATOM 2431 C CA . ALA A 1 308 ? -9.142 -18.311 8.997 1.00 97.88 308 ALA A CA 1
ATOM 2432 C C . ALA A 1 308 ? -8.553 -17.756 7.693 1.00 97.88 308 ALA A C 1
ATOM 2434 O O . ALA A 1 308 ? -9.040 -16.748 7.182 1.00 97.88 308 ALA A O 1
ATOM 2435 N N . ASP A 1 309 ? -7.573 -18.442 7.101 1.00 97.38 309 ASP A N 1
ATOM 2436 C CA . ASP A 1 309 ? -6.967 -18.019 5.823 1.00 97.38 309 ASP A CA 1
ATOM 2437 C C . ASP A 1 309 ? -8.013 -17.847 4.711 1.00 97.38 309 ASP A C 1
ATOM 2439 O O . ASP A 1 309 ? -7.924 -16.944 3.884 1.00 97.38 309 ASP A O 1
ATOM 2443 N N . SER A 1 310 ? -9.058 -18.684 4.719 1.00 95.88 310 SER A N 1
ATOM 2444 C CA . SER A 1 310 ? -10.165 -18.612 3.760 1.00 95.88 310 SER A CA 1
ATOM 2445 C C . SER A 1 310 ? -11.022 -17.350 3.877 1.00 95.88 310 SER A C 1
ATOM 2447 O O . SER A 1 310 ? -11.758 -17.040 2.942 1.00 95.88 310 SER A O 1
ATOM 2449 N N . ASP A 1 311 ? -10.944 -16.647 5.007 1.00 96.81 311 ASP A N 1
ATOM 2450 C CA . ASP A 1 311 ? -11.700 -15.424 5.285 1.00 96.81 311 ASP A CA 1
ATOM 2451 C C . ASP A 1 311 ? -10.867 -14.151 5.048 1.00 96.81 311 ASP A C 1
ATOM 2453 O O . ASP A 1 311 ? -11.317 -13.042 5.352 1.00 96.81 311 ASP A O 1
ATOM 2457 N N . ILE A 1 312 ? -9.666 -14.302 4.477 1.00 97.62 312 ILE A N 1
ATOM 2458 C CA . ILE A 1 312 ? -8.823 -13.213 3.986 1.00 97.62 312 ILE A CA 1
ATOM 2459 C C . ILE A 1 312 ? -8.971 -13.150 2.465 1.00 97.62 312 ILE A C 1
ATOM 2461 O O . ILE A 1 312 ? -8.453 -13.982 1.723 1.00 97.62 312 ILE A O 1
ATOM 2465 N N . LEU A 1 313 ? -9.702 -12.149 1.984 1.00 96.56 313 LEU A N 1
ATOM 2466 C CA . LEU A 1 313 ? -10.040 -11.997 0.575 1.00 96.56 313 LEU A CA 1
ATOM 2467 C C . LEU A 1 313 ? -9.309 -10.801 -0.029 1.00 96.56 313 LEU A C 1
ATOM 2469 O O . LEU A 1 313 ? -9.415 -9.677 0.462 1.00 96.56 313 LEU A O 1
ATOM 2473 N N . ILE A 1 314 ? -8.619 -11.040 -1.142 1.00 95.31 314 ILE A N 1
ATOM 2474 C CA . ILE A 1 314 ? -7.958 -10.010 -1.945 1.00 95.31 314 ILE A CA 1
ATOM 2475 C C . ILE A 1 314 ? -8.715 -9.885 -3.270 1.00 95.31 314 ILE A C 1
ATOM 2477 O O . ILE A 1 314 ? -8.932 -10.871 -3.973 1.00 95.31 314 ILE A O 1
ATOM 2481 N N . SER A 1 315 ? -9.143 -8.675 -3.628 1.00 92.19 315 SER A N 1
ATOM 2482 C CA . SER A 1 315 ? -9.846 -8.437 -4.894 1.00 92.19 315 SER A CA 1
ATOM 2483 C C . SER A 1 315 ? -8.959 -8.762 -6.094 1.00 92.19 315 SER A C 1
ATOM 2485 O O . SER A 1 315 ? -7.806 -8.344 -6.111 1.00 92.19 315 SER A O 1
ATOM 2487 N N . GLY A 1 316 ? -9.507 -9.373 -7.141 1.00 85.06 316 GLY A N 1
ATOM 2488 C CA . GLY A 1 316 ? -8.729 -9.668 -8.348 1.00 85.06 316 GLY A CA 1
ATOM 2489 C C . GLY A 1 316 ? -7.774 -10.857 -8.186 1.00 85.06 316 GLY A C 1
ATOM 2490 O O . GLY A 1 316 ? -6.732 -10.897 -8.841 1.00 85.06 316 GLY A O 1
ATOM 2491 N N . VAL A 1 317 ? -8.096 -11.771 -7.261 1.00 87.19 317 VAL A N 1
ATOM 2492 C CA . VAL A 1 317 ? -7.368 -13.018 -7.015 1.00 87.19 317 VAL A CA 1
ATOM 2493 C C . VAL A 1 317 ? -8.351 -14.186 -7.061 1.00 87.19 317 VAL A C 1
ATOM 2495 O O . VAL A 1 317 ? -9.309 -14.234 -6.290 1.00 87.19 317 VAL A O 1
ATOM 2498 N N . THR A 1 318 ? -8.077 -15.163 -7.924 1.00 85.00 318 THR A N 1
ATOM 2499 C CA . THR A 1 318 ? -8.839 -16.412 -8.037 1.00 85.00 318 THR A CA 1
ATOM 2500 C C . THR A 1 318 ? -7.885 -17.597 -7.936 1.00 85.00 318 THR A C 1
ATOM 2502 O O . THR A 1 318 ? -6.915 -17.687 -8.682 1.00 85.00 318 THR A O 1
ATOM 2505 N N . ASN A 1 319 ? -8.160 -18.537 -7.024 1.00 85.44 319 ASN A N 1
ATOM 2506 C CA . ASN A 1 319 ? -7.311 -19.714 -6.765 1.00 85.44 319 ASN A CA 1
ATOM 2507 C C . ASN A 1 319 ? -5.833 -19.368 -6.486 1.00 85.44 319 ASN A C 1
ATOM 2509 O O . ASN A 1 319 ? -4.937 -20.079 -6.938 1.00 85.44 319 ASN A O 1
ATOM 2513 N N . GLY A 1 320 ? -5.586 -18.271 -5.762 1.00 86.12 320 GLY A N 1
ATOM 2514 C CA . GLY A 1 320 ? -4.234 -17.813 -5.425 1.00 86.12 320 GLY A CA 1
ATOM 2515 C C . GLY A 1 320 ? -3.467 -17.192 -6.593 1.00 86.12 320 GLY A C 1
ATOM 2516 O O . GLY A 1 320 ? -2.256 -17.055 -6.503 1.00 86.12 320 GLY A O 1
ATOM 2517 N N . LEU A 1 321 ? -4.139 -16.833 -7.690 1.00 85.50 321 LEU A N 1
ATOM 2518 C CA . LEU A 1 321 ? -3.529 -16.194 -8.858 1.00 85.50 321 LEU A CA 1
ATOM 2519 C C . LEU A 1 321 ? -4.237 -14.876 -9.176 1.00 85.50 321 LEU A C 1
ATOM 2521 O O . LEU A 1 321 ? -5.463 -14.794 -9.076 1.00 85.50 321 LEU A O 1
ATOM 2525 N N . SER A 1 322 ? -3.476 -13.860 -9.590 1.00 82.88 322 SER A N 1
ATOM 2526 C CA . SER A 1 322 ? -4.022 -12.592 -10.084 1.00 82.88 322 SER A CA 1
ATOM 2527 C C . SER A 1 322 ? -4.879 -12.821 -11.327 1.00 82.88 322 SER A C 1
ATOM 2529 O O . SER A 1 322 ? -4.431 -13.436 -12.295 1.00 82.88 322 SER A O 1
ATOM 2531 N N . ASP A 1 323 ? -6.085 -12.265 -11.342 1.00 78.25 323 ASP A N 1
ATOM 2532 C CA . ASP A 1 323 ? -6.942 -12.186 -12.531 1.00 78.25 323 ASP A CA 1
ATOM 2533 C C . ASP A 1 323 ? -7.299 -10.738 -12.918 1.00 78.25 323 ASP A C 1
ATOM 2535 O O . ASP A 1 323 ? -8.038 -10.511 -13.877 1.00 78.25 323 ASP A O 1
ATOM 2539 N N . SER A 1 324 ? -6.725 -9.760 -12.208 1.00 76.75 324 SER A N 1
ATOM 2540 C CA . SER A 1 324 ? -6.899 -8.327 -12.448 1.00 76.75 324 SER A CA 1
ATOM 2541 C C . SER A 1 324 ? -5.578 -7.639 -12.830 1.00 76.75 324 SER A C 1
ATOM 2543 O O . SER A 1 324 ? -4.551 -7.922 -12.205 1.00 76.75 324 SER A O 1
ATOM 2545 N N . PRO A 1 325 ? -5.593 -6.697 -13.796 1.00 71.75 325 PRO A N 1
ATOM 2546 C CA . PRO A 1 325 ? -4.447 -5.849 -14.124 1.00 71.75 325 PRO A CA 1
ATOM 2547 C C . PRO A 1 325 ? -4.303 -4.626 -13.198 1.00 71.75 325 PRO A C 1
ATOM 2549 O O . PRO A 1 325 ? -3.332 -3.885 -13.328 1.00 71.75 325 PRO A O 1
ATOM 2552 N N . ASP A 1 326 ? -5.255 -4.374 -12.287 1.00 77.38 326 ASP A N 1
ATOM 2553 C CA . ASP A 1 326 ? -5.171 -3.231 -11.365 1.00 77.38 326 ASP A CA 1
ATOM 2554 C C . ASP A 1 326 ? -3.893 -3.371 -10.502 1.00 77.38 326 ASP A C 1
ATOM 2556 O O . ASP A 1 326 ? -3.474 -4.493 -10.231 1.00 77.38 326 ASP A O 1
ATOM 2560 N N . THR A 1 327 ? -3.273 -2.292 -10.019 1.00 80.00 327 THR A N 1
ATOM 2561 C CA . THR A 1 327 ? -2.214 -2.404 -8.990 1.00 80.00 327 THR A CA 1
ATOM 2562 C C . THR A 1 327 ? -2.805 -2.225 -7.592 1.00 80.00 327 THR A C 1
ATOM 2564 O O . THR A 1 327 ? -2.397 -2.877 -6.643 1.00 80.00 327 THR A O 1
ATOM 2567 N N . LEU A 1 328 ? -3.866 -1.433 -7.454 1.00 87.19 328 LEU A N 1
ATOM 2568 C CA . LEU A 1 328 ? -4.642 -1.267 -6.234 1.00 87.19 328 LEU A CA 1
ATOM 2569 C C . LEU A 1 328 ? -5.558 -2.479 -6.013 1.00 87.19 328 LEU A C 1
ATOM 2571 O O . LEU A 1 328 ? -6.386 -2.827 -6.858 1.00 87.19 328 LEU A O 1
ATOM 2575 N N . ARG A 1 329 ? -5.434 -3.101 -4.847 1.00 89.56 329 ARG A N 1
ATOM 2576 C CA . ARG A 1 329 ? -6.195 -4.259 -4.379 1.00 89.56 329 ARG A CA 1
ATOM 2577 C C . ARG A 1 329 ? -7.011 -3.869 -3.153 1.00 89.56 329 ARG A C 1
ATOM 2579 O O . ARG A 1 329 ? -6.550 -3.099 -2.317 1.00 89.56 329 ARG A O 1
ATOM 2586 N N . GLN A 1 330 ? -8.224 -4.399 -3.049 1.00 94.88 330 GLN A N 1
ATOM 2587 C CA . GLN A 1 330 ? -9.014 -4.367 -1.821 1.00 94.88 330 GLN A CA 1
ATOM 2588 C C . GLN A 1 330 ? -8.724 -5.628 -1.013 1.00 94.88 330 GLN A C 1
ATOM 2590 O O . GLN A 1 330 ? -8.788 -6.732 -1.554 1.00 94.88 330 GLN A O 1
ATOM 2595 N N . LEU A 1 331 ? -8.441 -5.450 0.270 1.00 97.38 331 LEU A N 1
ATOM 2596 C CA . LEU A 1 331 ? -8.317 -6.501 1.267 1.00 97.38 331 LEU A CA 1
ATOM 2597 C C . LEU A 1 331 ? -9.577 -6.489 2.128 1.00 97.38 331 LEU A C 1
ATOM 2599 O O . LEU A 1 331 ? -9.952 -5.448 2.664 1.00 97.38 331 LEU A O 1
ATOM 2603 N N . THR A 1 332 ? -10.233 -7.635 2.258 1.00 98.00 332 THR A N 1
ATOM 2604 C CA . THR A 1 332 ? -11.354 -7.842 3.179 1.00 98.00 332 THR A CA 1
ATOM 2605 C C . THR A 1 332 ? -11.019 -8.999 4.100 1.00 98.00 332 THR A C 1
ATOM 2607 O O . THR A 1 332 ? -10.676 -10.075 3.623 1.00 98.00 332 THR A O 1
ATOM 2610 N N . ILE A 1 333 ? -11.130 -8.779 5.406 1.00 98.06 333 ILE A N 1
ATOM 2611 C CA . ILE A 1 333 ? -10.883 -9.798 6.425 1.00 98.06 333 ILE A CA 1
ATOM 2612 C C . ILE A 1 333 ? -12.130 -9.943 7.282 1.00 98.06 333 ILE A C 1
ATOM 2614 O O . ILE A 1 333 ? -12.618 -8.960 7.849 1.00 98.06 333 ILE A O 1
ATOM 2618 N N . SER A 1 334 ? -12.631 -11.169 7.393 1.00 96.62 334 SER A N 1
ATOM 2619 C CA . SER A 1 334 ? -13.776 -11.508 8.237 1.00 96.62 334 SER A CA 1
ATOM 2620 C C . SER A 1 334 ? -13.330 -12.425 9.383 1.00 96.62 334 SER A C 1
ATOM 2622 O O . SER A 1 334 ? -13.062 -13.601 9.154 1.00 96.62 334 SER A O 1
ATOM 2624 N N . PRO A 1 335 ? -13.234 -11.921 10.626 1.00 96.19 335 PRO A N 1
ATOM 2625 C CA . PRO A 1 335 ? -12.933 -12.763 11.779 1.00 96.19 335 PRO A CA 1
ATOM 2626 C C . PRO A 1 335 ? -13.979 -13.858 11.997 1.00 96.19 335 PRO A C 1
ATOM 2628 O O . PRO A 1 335 ? -15.153 -13.703 11.646 1.00 96.19 335 PRO A O 1
ATOM 2631 N N . GLN A 1 336 ? -13.564 -14.942 12.653 1.00 95.06 336 GLN A N 1
ATOM 2632 C CA . GLN A 1 336 ? -14.468 -15.983 13.125 1.00 95.06 336 GLN A CA 1
ATOM 2633 C C . GLN A 1 336 ? -15.524 -15.390 14.067 1.00 95.06 336 GLN A C 1
ATOM 2635 O O . GLN A 1 336 ? -15.266 -14.461 14.839 1.00 95.06 336 GLN A O 1
ATOM 2640 N N . ALA A 1 337 ? -16.735 -15.946 14.022 1.00 90.88 337 ALA A N 1
ATOM 2641 C CA . ALA A 1 337 ? -17.850 -15.450 14.822 1.00 90.88 337 ALA A CA 1
ATOM 2642 C C . ALA A 1 337 ? -17.502 -15.442 16.322 1.00 90.88 337 ALA A C 1
ATOM 2644 O O . ALA A 1 337 ? -17.170 -16.478 16.898 1.00 90.88 337 ALA A O 1
ATOM 2645 N N . ASN A 1 338 ? -17.639 -14.273 16.955 1.00 86.44 338 ASN A N 1
ATOM 2646 C CA . ASN A 1 338 ? -17.308 -14.024 18.366 1.00 86.44 338 ASN A CA 1
ATOM 2647 C C . ASN A 1 338 ? -15.844 -14.300 18.773 1.00 86.44 338 ASN A C 1
ATOM 2649 O O . ASN A 1 338 ? -15.571 -14.416 19.969 1.00 86.44 338 ASN A O 1
ATOM 2653 N N . ALA A 1 339 ? -14.905 -14.407 17.830 1.00 91.31 339 ALA A N 1
ATOM 2654 C CA . ALA A 1 339 ? -13.490 -14.539 18.160 1.00 91.31 339 ALA A CA 1
ATOM 2655 C C . ALA A 1 339 ? -12.866 -13.176 18.475 1.00 91.31 339 ALA A C 1
ATOM 2657 O O . ALA A 1 339 ? -13.078 -12.211 17.746 1.00 91.31 339 ALA A O 1
ATOM 2658 N N . ALA A 1 340 ? -12.087 -13.112 19.552 1.00 92.50 340 ALA A N 1
ATOM 2659 C CA . ALA A 1 340 ? -11.367 -11.918 19.976 1.00 92.50 340 ALA A CA 1
ATOM 2660 C C . ALA A 1 340 ? -9.906 -12.264 20.280 1.00 92.50 340 ALA A C 1
ATOM 2662 O O . ALA A 1 340 ? -9.598 -13.385 20.691 1.00 92.50 340 ALA A O 1
ATOM 2663 N N . GLY A 1 341 ? -9.016 -11.297 20.091 1.00 93.56 341 GLY A N 1
ATOM 2664 C CA . GLY A 1 341 ? -7.576 -11.445 20.265 1.00 93.56 341 GLY A CA 1
ATOM 2665 C C . GLY A 1 341 ? -6.794 -10.687 19.198 1.00 93.56 341 GLY A C 1
ATOM 2666 O O . GLY A 1 341 ? -7.356 -9.918 18.423 1.00 93.56 341 GLY A O 1
ATOM 2667 N N . ILE A 1 342 ? -5.485 -10.913 19.165 1.00 96.75 342 ILE A N 1
ATOM 2668 C CA . ILE A 1 342 ? -4.577 -10.297 18.196 1.00 96.75 342 ILE A CA 1
ATOM 2669 C C . ILE A 1 342 ? -4.094 -11.390 17.252 1.00 96.75 342 ILE A C 1
ATOM 2671 O O . ILE A 1 342 ? -3.653 -12.445 17.710 1.00 96.75 342 ILE A O 1
ATOM 2675 N N . THR A 1 343 ? -4.154 -11.136 15.950 1.00 98.25 343 THR A N 1
ATOM 2676 C CA . THR A 1 343 ? -3.560 -12.010 14.940 1.00 98.25 343 THR A CA 1
ATOM 2677 C C . THR A 1 343 ? -2.736 -11.204 13.947 1.00 98.25 343 THR A C 1
ATOM 2679 O O . THR A 1 343 ? -3.118 -10.104 13.563 1.00 98.25 343 THR A O 1
ATOM 2682 N N . THR A 1 344 ? -1.608 -11.760 13.520 1.00 98.62 344 THR A N 1
ATOM 2683 C CA . THR A 1 344 ? -0.769 -11.173 12.477 1.00 98.62 344 THR A CA 1
ATOM 2684 C C . THR A 1 344 ? -1.237 -11.721 11.140 1.00 98.62 344 THR A C 1
ATOM 2686 O O . THR A 1 344 ? -1.288 -12.939 10.945 1.00 98.62 344 THR A O 1
ATOM 2689 N N . ILE A 1 345 ? -1.580 -10.823 10.227 1.00 98.56 345 ILE A N 1
ATOM 2690 C CA . ILE A 1 345 ? -1.945 -11.153 8.855 1.00 98.56 345 ILE A CA 1
ATOM 2691 C C . ILE A 1 345 ? -0.708 -10.974 7.990 1.00 98.56 345 ILE A C 1
ATOM 2693 O O . ILE A 1 345 ? -0.112 -9.900 7.992 1.00 98.56 345 ILE A O 1
ATOM 2697 N N . THR A 1 346 ? -0.338 -12.004 7.237 1.00 98.38 346 THR A N 1
ATOM 2698 C CA . THR A 1 346 ? 0.760 -11.967 6.270 1.00 98.38 346 THR A CA 1
ATOM 2699 C C . THR A 1 346 ? 0.188 -12.120 4.868 1.00 98.38 346 THR A C 1
ATOM 2701 O O . THR A 1 346 ? -0.584 -13.036 4.604 1.00 98.38 346 THR A O 1
ATOM 2704 N N . ILE A 1 347 ? 0.556 -11.209 3.973 1.00 97.75 347 ILE A N 1
ATOM 2705 C CA . ILE A 1 347 ? 0.256 -11.272 2.543 1.00 97.75 347 ILE A CA 1
ATOM 2706 C C . ILE A 1 347 ? 1.572 -11.501 1.816 1.00 97.75 347 ILE A C 1
ATOM 2708 O O . ILE A 1 347 ? 2.538 -10.773 2.043 1.00 97.75 347 ILE A O 1
ATOM 2712 N N . GLU A 1 348 ? 1.591 -12.488 0.934 1.00 96.19 348 GLU A N 1
ATOM 2713 C CA . GLU A 1 348 ? 2.703 -12.788 0.045 1.00 96.19 348 GLU A CA 1
ATOM 2714 C C . GLU A 1 348 ? 2.256 -12.605 -1.400 1.00 96.19 348 GLU A C 1
ATOM 2716 O O . GLU A 1 348 ? 1.192 -13.082 -1.811 1.00 96.19 348 GLU A O 1
ATOM 2721 N N . ALA A 1 349 ? 3.103 -11.942 -2.174 1.00 93.31 349 ALA A N 1
ATOM 2722 C CA . ALA A 1 349 ? 3.015 -11.918 -3.617 1.00 93.31 349 ALA A CA 1
ATOM 2723 C C . ALA A 1 349 ? 4.235 -12.613 -4.206 1.00 93.31 349 ALA A C 1
ATOM 2725 O O . ALA A 1 349 ? 5.352 -12.356 -3.766 1.00 93.31 349 ALA A O 1
ATOM 2726 N N . LEU A 1 350 ? 4.008 -13.462 -5.200 1.00 89.50 350 LEU A N 1
ATOM 2727 C CA . LEU A 1 350 ? 5.023 -14.215 -5.927 1.00 89.50 350 LEU A CA 1
ATOM 2728 C C . LEU A 1 350 ? 4.910 -13.859 -7.410 1.00 89.50 350 LEU A C 1
ATOM 2730 O O . LEU A 1 350 ? 3.825 -13.983 -7.976 1.00 89.50 350 LEU A O 1
ATOM 2734 N N . ASP A 1 351 ? 5.987 -13.423 -8.043 1.00 85.25 351 ASP A N 1
ATOM 2735 C CA . ASP A 1 351 ? 6.000 -13.196 -9.490 1.00 85.25 351 ASP A CA 1
ATOM 2736 C C . ASP A 1 351 ? 6.169 -14.510 -10.285 1.00 85.25 351 ASP A C 1
ATOM 2738 O O . ASP A 1 351 ? 6.222 -15.617 -9.737 1.00 85.25 351 ASP A O 1
ATOM 2742 N N . ALA A 1 352 ? 6.228 -14.397 -11.613 1.00 76.88 352 ALA A N 1
ATOM 2743 C CA . ALA A 1 352 ? 6.391 -15.543 -12.507 1.00 76.88 352 ALA A CA 1
ATOM 2744 C C . ALA A 1 352 ? 7.813 -16.141 -12.504 1.00 76.88 352 ALA A C 1
ATOM 2746 O O . ALA A 1 352 ? 7.982 -17.304 -12.886 1.00 76.88 352 ALA A O 1
ATOM 2747 N N . ASP A 1 353 ? 8.812 -15.372 -12.070 1.00 79.00 353 ASP A N 1
ATOM 2748 C CA . ASP A 1 353 ? 10.219 -15.767 -11.990 1.00 79.00 353 ASP A CA 1
ATOM 2749 C C . ASP A 1 353 ? 10.576 -16.402 -10.630 1.00 79.00 353 ASP A C 1
ATOM 2751 O O . ASP A 1 353 ? 11.647 -16.998 -10.458 1.00 79.00 353 ASP A O 1
ATOM 2755 N N . GLY A 1 354 ? 9.631 -16.375 -9.688 1.00 84.00 354 GLY A N 1
ATOM 2756 C CA . GLY A 1 354 ? 9.715 -16.975 -8.367 1.00 84.00 354 GLY A CA 1
ATOM 2757 C C . GLY A 1 354 ? 10.256 -16.039 -7.289 1.00 84.00 354 GLY A C 1
ATOM 2758 O O . GLY A 1 354 ? 10.582 -16.534 -6.205 1.00 84.00 354 GLY A O 1
ATOM 2759 N N . ASN A 1 355 ? 10.367 -14.731 -7.541 1.00 88.81 355 ASN A N 1
ATOM 2760 C CA . ASN A 1 355 ? 10.675 -13.775 -6.481 1.00 88.81 355 ASN A CA 1
ATOM 2761 C C . ASN A 1 355 ? 9.397 -13.386 -5.742 1.00 88.81 355 ASN A C 1
ATOM 2763 O O . ASN A 1 355 ? 8.299 -13.342 -6.299 1.00 88.81 355 ASN A O 1
ATOM 2767 N N . SER A 1 356 ? 9.545 -13.116 -4.450 1.00 92.94 356 SER A N 1
ATOM 2768 C CA . SER A 1 356 ? 8.412 -12.850 -3.578 1.00 92.94 356 SER A CA 1
ATOM 2769 C C . SER A 1 356 ? 8.644 -11.652 -2.679 1.00 92.94 356 SER A C 1
ATOM 2771 O O . SER A 1 356 ? 9.765 -11.390 -2.228 1.00 92.94 356 SER A O 1
ATOM 2773 N N . ASP A 1 357 ? 7.552 -10.976 -2.347 1.00 95.75 357 ASP A N 1
ATOM 2774 C CA . ASP A 1 357 ? 7.508 -9.958 -1.308 1.00 95.75 357 ASP A CA 1
ATOM 2775 C C . ASP A 1 357 ? 6.416 -10.273 -0.300 1.00 95.75 357 ASP A C 1
ATOM 2777 O O . ASP A 1 357 ? 5.387 -10.865 -0.631 1.00 95.75 357 ASP A O 1
ATOM 2781 N N . LEU A 1 358 ? 6.680 -9.900 0.948 1.00 96.56 358 LEU A N 1
ATOM 2782 C CA . LEU A 1 358 ? 5.827 -10.195 2.086 1.00 96.56 358 LEU A CA 1
ATOM 2783 C C . LEU A 1 358 ? 5.529 -8.905 2.833 1.00 96.56 358 LEU A C 1
ATOM 2785 O O . LEU A 1 358 ? 6.431 -8.126 3.142 1.00 96.56 358 LEU A O 1
ATOM 2789 N N . MET A 1 359 ? 4.268 -8.729 3.198 1.00 97.44 359 MET A N 1
ATOM 2790 C CA . MET A 1 359 ? 3.812 -7.646 4.057 1.00 97.44 359 MET A CA 1
ATOM 2791 C C . MET A 1 359 ? 3.024 -8.258 5.209 1.00 97.44 359 MET A C 1
ATOM 2793 O O . MET A 1 359 ? 2.179 -9.124 4.992 1.00 97.44 359 MET A O 1
ATOM 2797 N N . SER A 1 360 ? 3.336 -7.857 6.441 1.00 98.12 360 SER A N 1
ATOM 2798 C CA . SER A 1 360 ? 2.599 -8.297 7.625 1.00 98.12 360 SER A CA 1
ATOM 2799 C C . SER A 1 360 ? 2.172 -7.119 8.484 1.00 98.12 360 SER A C 1
ATOM 2801 O O . SER A 1 360 ? 2.917 -6.148 8.601 1.00 98.12 360 SER A O 1
ATOM 2803 N N . PHE A 1 361 ? 0.998 -7.239 9.092 1.00 98.50 361 PHE A N 1
ATOM 2804 C CA . PHE A 1 361 ? 0.438 -6.269 10.029 1.00 98.50 361 PHE A CA 1
ATOM 2805 C C . PHE A 1 361 ? -0.396 -6.994 11.088 1.00 98.50 361 PHE A C 1
ATOM 2807 O O . PHE A 1 361 ? -0.902 -8.096 10.844 1.00 98.50 361 PHE A O 1
ATOM 2814 N N . ASP A 1 362 ? -0.549 -6.378 12.253 1.00 98.50 362 ASP A N 1
ATOM 2815 C CA . ASP A 1 362 ? -1.380 -6.913 13.324 1.00 98.50 362 ASP A CA 1
ATOM 2816 C C . ASP A 1 362 ? -2.834 -6.445 13.175 1.00 98.50 362 ASP A C 1
ATOM 2818 O O . ASP A 1 362 ? -3.131 -5.262 12.986 1.00 98.50 362 ASP A O 1
ATOM 2822 N N . LEU A 1 363 ? -3.760 -7.397 13.284 1.00 98.12 363 LEU A N 1
ATOM 2823 C CA . LEU A 1 363 ? -5.193 -7.163 13.388 1.00 98.12 363 LEU A CA 1
ATOM 2824 C C . LEU A 1 363 ? -5.653 -7.494 14.809 1.00 98.12 363 LEU A C 1
ATOM 2826 O O . LEU A 1 363 ? -5.633 -8.651 15.242 1.00 98.12 363 LEU A O 1
ATOM 2830 N N . ILE A 1 364 ? -6.100 -6.466 15.521 1.00 96.75 364 ILE A N 1
ATOM 2831 C CA . ILE A 1 364 ? -6.689 -6.567 16.852 1.00 96.75 364 ILE A CA 1
ATOM 2832 C C . ILE A 1 364 ? -8.205 -6.715 16.688 1.00 96.75 364 ILE A C 1
ATOM 2834 O O . ILE A 1 364 ? -8.873 -5.834 16.148 1.00 96.75 364 ILE A O 1
ATOM 2838 N N . VAL A 1 365 ? -8.755 -7.839 17.144 1.00 94.94 365 VAL A N 1
ATOM 2839 C CA . VAL A 1 365 ? -10.198 -8.095 17.172 1.00 94.94 365 VAL A CA 1
ATOM 2840 C C . VAL A 1 365 ? -10.678 -8.021 18.615 1.00 94.94 365 VAL A C 1
ATOM 2842 O O . VAL A 1 365 ? -10.449 -8.928 19.414 1.00 94.94 365 VAL A O 1
ATOM 2845 N N . ASN A 1 366 ? -11.360 -6.936 18.951 1.00 88.88 366 ASN A N 1
ATOM 2846 C CA . ASN A 1 366 ? -11.911 -6.714 20.279 1.00 88.88 366 ASN A CA 1
ATOM 2847 C C . ASN A 1 366 ? -13.222 -7.477 20.480 1.00 88.88 366 ASN A C 1
ATOM 2849 O O . ASN A 1 366 ? -13.994 -7.624 19.526 1.00 88.88 366 ASN A O 1
ATOM 2853 N N . PRO A 1 367 ? -13.533 -7.921 21.711 1.00 84.81 367 PRO A N 1
ATOM 2854 C CA . PRO A 1 367 ? -14.868 -8.417 22.039 1.00 84.81 367 PRO A CA 1
ATOM 2855 C C . PRO A 1 367 ? -15.941 -7.376 21.683 1.00 84.81 367 PRO A C 1
ATOM 2857 O O . PRO A 1 367 ? -15.655 -6.187 21.596 1.00 84.81 367 PRO A O 1
ATOM 2860 N N . ALA A 1 368 ? -17.178 -7.809 21.426 1.00 80.81 368 ALA A N 1
ATOM 2861 C CA . ALA A 1 368 ? -18.274 -6.868 21.190 1.00 80.81 368 ALA A CA 1
ATOM 2862 C C . ALA A 1 368 ? -18.453 -5.975 22.423 1.00 80.81 368 ALA A C 1
ATOM 2864 O O . ALA A 1 368 ? -18.581 -6.504 23.522 1.00 80.81 368 ALA A O 1
ATOM 2865 N N . ASN A 1 369 ? -18.496 -4.655 22.226 1.00 80.94 369 ASN A N 1
ATOM 2866 C CA . ASN A 1 369 ? -18.688 -3.724 23.332 1.00 80.94 369 ASN A CA 1
ATOM 2867 C C . ASN A 1 369 ? -20.086 -3.889 23.947 1.00 80.94 369 ASN A C 1
ATOM 2869 O O . ASN A 1 369 ? -21.088 -3.767 23.223 1.00 80.94 369 ASN A O 1
ATOM 2873 N N . THR A 1 370 ? -20.174 -4.150 25.251 1.00 84.50 370 THR A N 1
ATOM 2874 C CA . THR A 1 370 ? -21.445 -4.138 25.980 1.00 84.50 370 THR A CA 1
ATOM 2875 C C . THR A 1 370 ? -21.616 -2.807 26.715 1.00 84.50 370 THR A C 1
ATOM 2877 O O . THR A 1 370 ? -20.640 -2.257 27.195 1.00 84.50 370 THR A O 1
ATOM 2880 N N . PRO A 1 371 ? -22.828 -2.216 26.775 1.00 87.75 371 PRO A N 1
ATOM 2881 C CA . PRO A 1 371 ? -23.012 -0.993 27.548 1.00 87.75 371 PRO A CA 1
ATOM 2882 C C . PRO A 1 371 ? -22.779 -1.230 29.047 1.00 87.75 371 PRO A C 1
ATOM 2884 O O . PRO A 1 371 ? -23.226 -2.263 29.566 1.00 87.75 371 PRO A O 1
ATOM 2887 N N . PRO A 1 372 ? -22.234 -0.238 29.770 1.00 94.50 372 PRO A N 1
ATOM 2888 C CA . PRO A 1 372 ? -21.965 -0.367 31.194 1.00 94.50 372 PRO A CA 1
ATOM 2889 C C . PRO A 1 372 ? -23.256 -0.507 32.008 1.00 94.50 372 PRO A C 1
ATOM 2891 O O . PRO A 1 372 ? -24.347 -0.130 31.578 1.00 94.50 372 PRO A O 1
ATOM 2894 N N . VAL A 1 373 ? -23.143 -0.991 33.243 1.00 94.69 373 VAL A N 1
ATOM 2895 C CA . VAL A 1 373 ? -24.243 -0.997 34.217 1.00 94.69 373 VAL A CA 1
ATOM 2896 C C . VAL A 1 373 ? -23.928 -0.001 35.322 1.00 94.69 373 VAL A C 1
ATOM 2898 O O . VAL A 1 373 ? -22.885 -0.097 35.962 1.00 94.69 373 VAL A O 1
ATOM 2901 N N . VAL A 1 374 ? -24.848 0.927 35.586 1.00 96.75 374 VAL A N 1
ATOM 2902 C CA . VAL A 1 374 ? -24.770 1.892 36.692 1.00 96.75 374 VAL A CA 1
ATOM 2903 C C . VAL A 1 374 ? -25.992 1.755 37.592 1.00 96.75 374 VAL A C 1
ATOM 2905 O O . VAL A 1 374 ? -27.097 1.507 37.116 1.00 96.75 374 VAL A O 1
ATOM 2908 N N . SER A 1 375 ? -25.788 1.901 38.899 1.00 96.31 375 SER A N 1
ATOM 2909 C CA . SER A 1 375 ? -26.864 1.934 39.891 1.00 96.31 375 SER A CA 1
ATOM 2910 C C . SER A 1 375 ? -26.565 2.961 40.974 1.00 96.31 375 SER A C 1
ATOM 2912 O O . SER A 1 375 ? -25.469 2.943 41.544 1.00 96.31 375 SER A O 1
ATOM 2914 N N . ILE A 1 376 ? -27.531 3.819 41.290 1.00 96.69 376 ILE A N 1
ATOM 2915 C CA . ILE A 1 376 ? -27.482 4.713 42.447 1.00 96.69 376 ILE A CA 1
ATOM 2916 C C . ILE A 1 376 ? -27.683 3.850 43.698 1.00 96.69 376 ILE A C 1
ATOM 2918 O O . ILE A 1 376 ? -28.728 3.237 43.900 1.00 96.69 376 ILE A O 1
ATOM 2922 N N . THR A 1 377 ? -26.648 3.755 44.530 1.00 96.25 377 THR A N 1
ATOM 2923 C CA . THR A 1 377 ? -26.603 2.870 45.703 1.00 96.25 377 THR A CA 1
ATOM 2924 C C . THR A 1 377 ? -27.093 3.543 46.977 1.00 96.25 377 THR A C 1
ATOM 2926 O O . THR A 1 377 ? -27.534 2.854 47.896 1.00 96.25 377 THR A O 1
ATOM 2929 N N . ASN A 1 378 ? -27.024 4.873 47.046 1.00 94.88 378 ASN A N 1
ATOM 2930 C CA . ASN A 1 378 ? -27.580 5.660 48.138 1.00 94.88 378 ASN A CA 1
ATOM 2931 C C . ASN A 1 378 ? -27.909 7.081 47.650 1.00 94.88 378 ASN A C 1
ATOM 2933 O O . ASN A 1 378 ? -27.088 7.665 46.938 1.00 94.88 378 ASN A O 1
ATOM 2937 N N . PRO A 1 379 ? -29.045 7.669 48.061 1.00 96.31 379 PRO A N 1
ATOM 2938 C CA . PRO A 1 379 ? -30.129 7.070 48.845 1.00 96.31 379 PRO A CA 1
ATOM 2939 C C . PRO A 1 379 ? -31.009 6.131 47.995 1.00 96.31 379 PRO A C 1
ATOM 2941 O O . PRO A 1 379 ? -30.808 5.998 46.789 1.00 96.31 379 PRO A O 1
ATOM 2944 N N . SER A 1 380 ? -32.003 5.484 48.610 1.00 95.31 380 SER A N 1
ATOM 2945 C CA . SER A 1 380 ? -33.022 4.726 47.873 1.00 95.31 380 SER A CA 1
ATOM 2946 C C . SER A 1 380 ? -33.995 5.646 47.124 1.00 95.31 380 SER A C 1
ATOM 2948 O O . SER A 1 380 ? -34.203 6.806 47.484 1.00 95.31 380 SER A O 1
ATOM 2950 N N . ASN A 1 381 ? -34.641 5.111 46.086 1.00 96.25 381 ASN A N 1
ATOM 2951 C CA . ASN A 1 381 ? -35.697 5.827 45.377 1.00 96.25 381 ASN A CA 1
ATOM 2952 C C . ASN A 1 381 ? -36.862 6.187 46.320 1.00 96.25 381 ASN A C 1
ATOM 2954 O O . ASN A 1 381 ? -37.382 5.325 47.029 1.00 96.25 381 ASN A O 1
ATOM 2958 N N . GLY A 1 382 ? -37.281 7.452 46.300 1.00 94.19 382 GLY A N 1
ATOM 2959 C CA . GLY A 1 382 ? -38.311 8.025 47.167 1.00 94.19 382 GLY A CA 1
ATOM 2960 C C . GLY A 1 382 ? -37.805 8.538 48.518 1.00 94.19 382 GLY A C 1
ATOM 2961 O O . GLY A 1 382 ? -38.625 8.889 49.362 1.00 94.19 382 GLY A O 1
ATOM 2962 N N . HIS A 1 383 ? -36.490 8.570 48.753 1.00 95.88 383 HIS A N 1
ATOM 2963 C CA . HIS A 1 383 ? -35.925 9.053 50.012 1.00 95.88 383 HIS A CA 1
ATOM 2964 C C . HIS A 1 383 ? -36.248 10.533 50.273 1.00 95.88 383 HIS A C 1
ATOM 2966 O O . HIS A 1 383 ? -36.194 11.366 49.364 1.00 95.88 383 HIS A O 1
ATOM 2972 N N . ILE A 1 384 ? -36.525 10.850 51.541 1.00 94.88 384 ILE A N 1
ATOM 2973 C CA . ILE A 1 384 ? -36.799 12.203 52.027 1.00 94.88 384 ILE A CA 1
ATOM 2974 C C . ILE A 1 384 ? -35.586 12.680 52.824 1.00 94.88 384 ILE A C 1
ATOM 2976 O O . ILE A 1 384 ? -35.239 12.099 53.849 1.00 94.88 384 ILE A O 1
ATOM 2980 N N . PHE A 1 385 ? -34.930 13.735 52.357 1.00 94.88 385 PHE A N 1
ATOM 2981 C CA . PHE A 1 385 ? -33.849 14.389 53.083 1.00 94.88 385 PHE A CA 1
ATOM 2982 C C . PHE A 1 385 ? -34.395 15.464 54.018 1.00 94.88 385 PHE A C 1
ATOM 2984 O O . PHE A 1 385 ? -35.146 16.344 53.598 1.00 94.88 385 PHE A O 1
ATOM 2991 N N . LEU A 1 386 ? -33.950 15.413 55.269 1.00 93.19 386 LEU A N 1
ATOM 2992 C CA . LEU A 1 386 ? -34.252 16.399 56.311 1.00 93.19 386 LEU A CA 1
ATOM 2993 C C . LEU A 1 386 ? -33.082 17.367 56.554 1.00 93.19 386 LEU A C 1
ATOM 2995 O O . LEU A 1 386 ? -33.167 18.271 57.370 1.00 93.19 386 LEU A O 1
ATOM 2999 N N . THR A 1 387 ? -31.977 17.187 55.831 1.00 90.00 387 THR A N 1
ATOM 3000 C CA . THR A 1 387 ? -30.766 18.007 55.927 1.00 90.00 387 THR A CA 1
ATOM 3001 C C . THR A 1 387 ? -30.602 18.881 54.691 1.00 90.00 387 THR A C 1
ATOM 3003 O O . THR A 1 387 ? -31.013 18.499 53.596 1.00 90.00 387 THR A O 1
ATOM 3006 N N . ALA A 1 388 ? -29.934 20.030 54.839 1.00 81.75 388 ALA A N 1
ATOM 3007 C CA . ALA A 1 388 ? -29.690 20.977 53.743 1.00 81.75 388 ALA A CA 1
ATOM 3008 C C . ALA A 1 388 ? -28.649 20.500 52.705 1.00 81.75 388 ALA A C 1
ATOM 3010 O O . ALA A 1 388 ? -28.681 20.933 51.552 1.00 81.75 388 ALA A O 1
ATOM 3011 N N . THR A 1 389 ? -27.749 19.598 53.104 1.00 90.19 389 THR A N 1
ATOM 3012 C CA . THR A 1 389 ? -26.752 18.966 52.228 1.00 90.19 389 THR A CA 1
ATOM 3013 C C . THR A 1 389 ? -27.163 17.520 51.973 1.00 90.19 389 THR A C 1
ATOM 3015 O O . THR A 1 389 ? -27.368 16.768 52.929 1.00 90.19 389 THR A O 1
ATOM 3018 N N . GLN A 1 390 ? -27.260 17.120 50.704 1.00 94.38 390 GLN A N 1
ATOM 3019 C CA . GLN A 1 390 ? -27.609 15.758 50.293 1.00 94.38 390 GLN A CA 1
ATOM 3020 C C . GLN A 1 390 ? -26.414 15.080 49.625 1.00 94.38 390 GLN A C 1
ATOM 3022 O O . GLN A 1 390 ? -25.680 15.705 48.856 1.00 94.38 390 GLN A O 1
ATOM 3027 N N . SER A 1 391 ? -26.223 13.794 49.916 1.00 95.38 391 SER A N 1
ATOM 3028 C CA . SER A 1 391 ? -25.144 12.976 49.368 1.00 95.38 391 SER A CA 1
ATOM 3029 C C . SER A 1 391 ? -25.694 11.786 48.587 1.00 95.38 391 SER A C 1
ATOM 3031 O O . SER A 1 391 ? -26.652 11.130 49.000 1.00 95.38 391 SER A O 1
ATOM 3033 N N . PHE A 1 392 ? -25.056 11.507 47.456 1.00 97.06 392 PHE A N 1
ATOM 3034 C CA . PHE A 1 392 ? -25.422 10.455 46.523 1.00 97.06 392 PHE A CA 1
ATOM 3035 C C . PHE A 1 392 ? -24.202 9.592 46.217 1.00 97.06 392 PHE A C 1
ATOM 3037 O O . PHE A 1 392 ? -23.092 10.098 46.042 1.00 97.06 392 PHE A O 1
ATOM 3044 N N . SER A 1 393 ? -24.397 8.284 46.133 1.00 96.81 393 SER A N 1
ATOM 3045 C CA . SER A 1 393 ? -23.378 7.346 45.673 1.00 96.81 393 SER A CA 1
ATOM 3046 C C . SER A 1 393 ? -23.960 6.454 44.594 1.00 96.81 393 SER A C 1
ATOM 3048 O O . SER A 1 393 ? -25.124 6.067 44.661 1.00 96.81 393 SER A O 1
ATOM 3050 N N . ALA A 1 394 ? -23.139 6.106 43.613 1.00 96.62 394 ALA A N 1
ATOM 3051 C CA . ALA A 1 394 ? -23.474 5.138 42.587 1.00 96.62 394 ALA A CA 1
ATOM 3052 C C . ALA A 1 394 ? -22.292 4.191 42.383 1.00 96.62 394 ALA A C 1
ATOM 3054 O O . ALA A 1 394 ? -21.141 4.542 42.646 1.00 96.62 394 ALA A O 1
ATOM 3055 N N . ALA A 1 395 ? -22.600 2.975 41.954 1.00 95.81 395 ALA A N 1
ATOM 3056 C CA . ALA A 1 395 ? -21.623 1.997 41.513 1.00 95.81 395 ALA A CA 1
ATOM 3057 C C . ALA A 1 395 ? -21.850 1.751 40.026 1.00 95.81 395 ALA A C 1
ATOM 3059 O O . ALA A 1 395 ? -22.994 1.554 39.609 1.00 95.81 395 ALA A O 1
ATOM 3060 N N . ALA A 1 396 ? -20.769 1.768 39.254 1.00 96.25 396 ALA A N 1
ATOM 3061 C CA . ALA A 1 396 ? -20.791 1.447 37.842 1.00 96.25 396 ALA A CA 1
ATOM 3062 C C . ALA A 1 396 ? -19.734 0.390 37.526 1.00 96.25 396 ALA A C 1
ATOM 3064 O O . ALA A 1 396 ? -18.594 0.472 37.989 1.00 96.25 396 ALA A O 1
ATOM 3065 N N . ASN A 1 397 ? -20.131 -0.608 36.748 1.00 93.75 397 ASN A N 1
ATOM 3066 C CA . ASN A 1 397 ? -19.248 -1.646 36.253 1.00 93.75 397 ASN A CA 1
ATOM 3067 C C . ASN A 1 397 ? -19.631 -2.001 34.824 1.00 93.75 397 ASN A C 1
ATOM 3069 O O . ASN A 1 397 ? -20.811 -2.127 34.497 1.00 93.75 397 ASN A O 1
ATOM 3073 N N . ASP A 1 398 ? -18.611 -2.233 34.027 1.00 92.06 398 ASP A N 1
ATOM 3074 C CA . ASP A 1 398 ? -18.704 -2.749 32.683 1.00 92.06 398 ASP A CA 1
ATOM 3075 C C . ASP A 1 398 ? -18.088 -4.155 32.600 1.00 92.06 398 ASP A C 1
ATOM 3077 O O . ASP A 1 398 ? -17.259 -4.534 33.437 1.00 92.06 398 ASP A O 1
ATOM 3081 N N . ALA A 1 399 ? -18.545 -4.973 31.654 1.00 83.50 399 ALA A N 1
ATOM 3082 C CA . ALA A 1 399 ? -18.033 -6.331 31.498 1.00 83.50 399 ALA A CA 1
ATOM 3083 C C . ALA A 1 399 ? -16.619 -6.354 30.892 1.00 83.50 399 ALA A C 1
ATOM 3085 O O . ALA A 1 399 ? -15.818 -7.215 31.269 1.00 83.50 399 ALA A O 1
ATOM 3086 N N . GLU A 1 400 ? -16.305 -5.404 30.012 1.00 84.06 400 GLU A N 1
ATOM 3087 C CA . GLU A 1 400 ? -15.041 -5.294 29.288 1.00 84.06 400 GLU A CA 1
ATOM 3088 C C . GLU A 1 400 ? -14.052 -4.343 29.990 1.00 84.06 400 GLU A C 1
ATOM 3090 O O . GLU A 1 400 ? -12.872 -4.678 30.120 1.00 84.06 400 GLU A O 1
ATOM 3095 N N . ASP A 1 401 ? -14.529 -3.210 30.518 1.00 84.44 401 ASP A N 1
ATOM 3096 C CA . ASP A 1 401 ? -13.692 -2.167 31.143 1.00 84.44 401 ASP A CA 1
ATOM 3097 C C . ASP A 1 401 ? -13.578 -2.281 32.675 1.00 84.44 401 ASP A C 1
ATOM 3099 O O . ASP A 1 401 ? -12.742 -1.630 33.315 1.00 84.44 401 ASP A O 1
ATOM 3103 N N . GLY A 1 402 ? -14.406 -3.122 33.297 1.00 87.19 402 GLY A N 1
ATOM 3104 C CA . GLY A 1 402 ? -14.461 -3.276 34.747 1.00 87.19 402 GLY A CA 1
ATOM 3105 C C . GLY A 1 402 ? -15.088 -2.069 35.453 1.00 87.19 402 GLY A C 1
ATOM 3106 O O . GLY A 1 402 ? -16.073 -1.493 34.998 1.00 87.19 402 GLY A O 1
ATOM 3107 N N . ASN A 1 403 ? -14.561 -1.699 36.623 1.00 93.00 403 ASN A N 1
ATOM 3108 C CA . ASN A 1 403 ? -15.181 -0.660 37.451 1.00 93.00 403 ASN A CA 1
ATOM 3109 C C . ASN A 1 403 ? -14.979 0.742 36.862 1.00 93.00 403 ASN A C 1
ATOM 3111 O O . ASN A 1 403 ? -13.847 1.220 36.752 1.00 93.00 403 ASN A O 1
ATOM 3115 N N . LEU A 1 404 ? -16.085 1.445 36.622 1.00 93.25 404 LEU A N 1
ATOM 3116 C CA . LEU A 1 404 ? -16.094 2.814 36.115 1.00 93.25 404 LEU A CA 1
ATOM 3117 C C . LEU A 1 404 ? -16.346 3.786 37.273 1.00 93.25 404 LEU A C 1
ATOM 3119 O O . LEU A 1 404 ? -17.406 3.785 37.896 1.00 93.25 404 LEU A O 1
ATOM 3123 N N . SER A 1 405 ? -15.351 4.607 37.605 1.00 91.50 405 SER A N 1
ATOM 3124 C CA . SER A 1 405 ? -15.407 5.495 38.775 1.00 91.50 405 SER A CA 1
ATOM 3125 C C . SER A 1 405 ? -15.904 6.908 38.473 1.00 91.50 405 SER A C 1
ATOM 3127 O O . SER A 1 405 ? -16.328 7.592 39.400 1.00 91.50 405 SER A O 1
ATOM 3129 N N . ASN A 1 406 ? -15.851 7.346 37.215 1.00 94.06 406 ASN A N 1
ATOM 3130 C CA . ASN A 1 406 ? -16.269 8.682 36.797 1.00 94.06 406 ASN A CA 1
ATOM 3131 C C . ASN A 1 406 ? -17.735 8.649 36.368 1.00 94.06 406 ASN A C 1
ATOM 3133 O O . ASN A 1 406 ? -18.054 8.088 35.324 1.00 94.06 406 ASN A O 1
ATOM 3137 N N . ILE A 1 407 ? -18.614 9.248 37.168 1.00 96.12 407 ILE A N 1
ATOM 3138 C CA . ILE A 1 407 ? -20.061 9.244 36.939 1.00 96.12 407 ILE A CA 1
ATOM 3139 C C . ILE A 1 407 ? -20.535 10.673 36.675 1.00 96.12 407 ILE A C 1
ATOM 3141 O O . ILE A 1 407 ? -20.205 11.602 37.416 1.00 96.12 407 ILE A O 1
ATOM 3145 N N . ASP A 1 408 ? -21.331 10.839 35.626 1.00 96.75 408 ASP A N 1
ATOM 3146 C CA . ASP A 1 408 ? -22.002 12.085 35.283 1.00 96.75 408 ASP A CA 1
ATOM 3147 C C . ASP A 1 408 ? -23.328 12.164 36.040 1.00 96.75 408 ASP A C 1
ATOM 3149 O O . ASP A 1 408 ? -24.265 11.400 35.786 1.00 96.75 408 ASP A O 1
ATOM 3153 N N . TRP A 1 409 ? -23.417 13.094 36.986 1.00 97.56 409 TRP A N 1
ATOM 3154 C CA . TRP A 1 409 ? -24.608 13.275 37.806 1.00 97.56 409 TRP A CA 1
ATOM 3155 C C . TRP A 1 409 ? -25.510 14.349 37.228 1.00 97.56 409 TRP A C 1
ATOM 3157 O O . TRP A 1 409 ? -25.058 15.433 36.878 1.00 97.56 409 TRP A O 1
ATOM 3167 N N . GLY A 1 410 ? -26.803 14.063 37.162 1.00 96.44 410 GLY A N 1
ATOM 3168 C CA . GLY A 1 410 ? -27.847 14.985 36.752 1.00 96.44 410 GLY A CA 1
ATOM 3169 C C . GLY A 1 410 ? -28.828 15.248 37.887 1.00 96.44 410 GLY A C 1
ATOM 3170 O O . GLY A 1 410 ? -29.226 14.324 38.589 1.00 96.44 410 GLY A O 1
ATOM 3171 N N . VAL A 1 411 ? -29.286 16.490 38.025 1.00 96.62 411 VAL A N 1
ATOM 3172 C CA . VAL A 1 411 ? -30.443 16.841 38.861 1.00 96.62 411 VAL A CA 1
ATOM 3173 C C . VAL A 1 411 ? -31.385 17.781 38.138 1.00 96.62 411 VAL A C 1
ATOM 3175 O O . VAL A 1 411 ? -30.969 18.691 37.419 1.00 96.62 411 VAL A O 1
ATOM 3178 N N . ARG A 1 412 ? -32.679 17.583 38.367 1.00 96.00 412 ARG A N 1
ATOM 3179 C CA . ARG A 1 412 ? -33.725 18.549 38.040 1.00 96.00 412 ARG A CA 1
ATOM 3180 C C . ARG A 1 412 ? -34.767 18.580 39.146 1.00 96.00 412 ARG A C 1
ATOM 3182 O O . ARG A 1 412 ? -35.064 17.549 39.743 1.00 96.00 412 ARG A O 1
ATOM 3189 N N . ALA A 1 413 ? -35.382 19.739 39.371 1.00 94.19 413 ALA A N 1
ATOM 3190 C CA . ALA A 1 413 ? -36.676 19.768 40.050 1.00 94.19 413 ALA A CA 1
ATOM 3191 C C . ALA A 1 413 ? -37.690 18.958 39.221 1.00 94.19 413 ALA A C 1
ATOM 3193 O O . ALA A 1 413 ? -37.569 18.915 37.993 1.00 94.19 413 ALA A O 1
ATOM 3194 N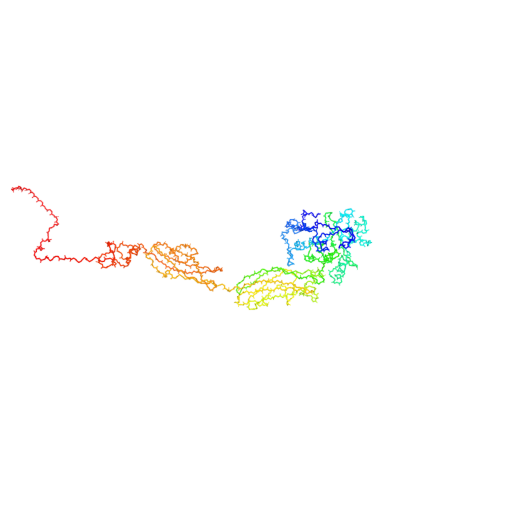 N . ALA A 1 414 ? -38.677 18.323 39.852 1.00 85.12 414 ALA A N 1
ATOM 3195 C CA . ALA A 1 414 ? -39.671 17.508 39.151 1.00 85.12 414 ALA A CA 1
ATOM 3196 C C . ALA A 1 414 ? -40.331 18.295 37.992 1.00 85.12 414 ALA A C 1
ATOM 3198 O O . ALA A 1 414 ? -40.996 19.308 38.208 1.00 85.12 414 ALA A O 1
ATOM 3199 N N . GLY A 1 415 ? -40.114 17.846 36.748 1.00 78.88 415 GLY A N 1
ATOM 3200 C CA . GLY A 1 415 ? -40.594 18.518 35.526 1.00 78.88 415 GLY A CA 1
ATOM 3201 C C . GLY A 1 415 ? -39.759 19.715 35.032 1.00 78.88 415 GLY A C 1
ATOM 3202 O O . GLY A 1 415 ? -40.152 20.371 34.069 1.00 78.88 415 GLY A O 1
ATOM 3203 N N . GLY A 1 416 ? -38.623 20.007 35.667 1.00 90.19 416 GLY A N 1
ATOM 3204 C CA . GLY A 1 416 ? -37.674 21.054 35.283 1.00 90.19 416 GLY A CA 1
ATOM 3205 C C . GLY A 1 416 ? -36.594 20.598 34.292 1.00 90.19 416 GLY A C 1
ATOM 3206 O O . GLY A 1 416 ? -36.593 19.469 33.800 1.00 90.19 416 GLY A O 1
ATOM 3207 N N . ASN A 1 417 ? -35.643 21.493 34.009 1.00 94.69 417 ASN A N 1
ATOM 3208 C CA . ASN A 1 417 ? -34.488 21.203 33.153 1.00 94.69 417 ASN A CA 1
ATOM 3209 C C . ASN A 1 417 ? -33.371 20.505 33.938 1.00 94.69 417 ASN A C 1
ATOM 3211 O O . ASN A 1 417 ? -33.123 20.851 35.093 1.00 94.69 417 ASN A O 1
ATOM 3215 N N . TRP A 1 418 ? -32.671 19.576 33.284 1.00 95.50 418 TRP A N 1
ATOM 3216 C CA . TRP A 1 418 ? -31.505 18.899 33.850 1.00 95.50 418 TRP A CA 1
ATOM 3217 C C . TRP A 1 418 ? -30.302 19.834 33.987 1.00 95.50 418 TRP A C 1
ATOM 3219 O O . TRP A 1 418 ? -29.980 20.600 33.077 1.00 95.50 418 TRP A O 1
ATOM 3229 N N . GLN A 1 419 ? -29.623 19.719 35.122 1.00 95.25 419 GLN A N 1
ATOM 3230 C CA . GLN A 1 419 ? -28.308 20.285 35.397 1.00 95.25 419 GLN A CA 1
ATOM 3231 C C . GLN A 1 419 ? -27.342 19.132 35.645 1.00 95.25 419 GLN A C 1
ATOM 3233 O O . GLN A 1 419 ? -27.675 18.243 36.424 1.00 95.25 419 GLN A O 1
ATOM 3238 N N . TYR A 1 420 ? -26.175 19.157 35.001 1.00 95.50 420 TYR A N 1
ATOM 3239 C CA . TYR A 1 420 ? -25.213 18.058 35.047 1.00 95.50 420 TYR A CA 1
ATOM 3240 C C . TYR A 1 420 ? -23.882 18.483 35.666 1.00 95.50 420 TYR A C 1
ATOM 3242 O O . TYR A 1 420 ? -23.373 19.559 35.347 1.00 95.50 420 TYR A O 1
ATOM 3250 N N . ASP A 1 421 ? -23.319 17.604 36.488 1.00 95.81 421 ASP A N 1
ATOM 3251 C CA . ASP A 1 421 ? -21.950 17.644 36.986 1.00 95.81 421 ASP A CA 1
ATOM 3252 C C . ASP A 1 421 ? -21.216 16.411 36.421 1.00 95.81 421 ASP A C 1
ATOM 3254 O O . ASP A 1 421 ? -21.582 15.276 36.723 1.00 95.81 421 ASP A O 1
ATOM 3258 N N . TYR A 1 422 ? -20.215 16.630 35.566 1.00 95.50 422 TYR A N 1
ATOM 3259 C CA . TYR A 1 422 ? -19.564 15.563 34.793 1.00 95.50 422 TYR A CA 1
ATOM 3260 C C . TYR A 1 422 ? -18.321 14.992 35.487 1.00 95.50 422 TYR A C 1
ATOM 3262 O O . TYR A 1 422 ? -17.573 15.729 36.134 1.00 95.50 422 TYR A O 1
ATOM 3270 N N . GLY A 1 423 ? -18.065 13.698 35.289 1.00 90.00 423 GLY A N 1
ATOM 3271 C CA . GLY A 1 423 ? -16.835 13.015 35.691 1.00 90.00 423 GLY A CA 1
ATOM 3272 C C . GLY A 1 423 ? -16.599 12.979 37.200 1.00 90.00 423 GLY A C 1
ATOM 3273 O O . GLY A 1 423 ? -15.457 13.080 37.648 1.00 90.00 423 GLY A O 1
ATOM 3274 N N . VAL A 1 424 ? -17.662 12.879 38.000 1.00 94.38 424 VAL A N 1
ATOM 3275 C CA . VAL A 1 424 ? -17.561 12.871 39.462 1.00 94.38 424 VAL A CA 1
ATOM 3276 C C . VAL A 1 424 ? -17.089 11.499 39.934 1.00 94.38 424 VAL A C 1
ATOM 3278 O O . VAL A 1 424 ? -17.753 10.493 39.692 1.00 94.38 424 VAL A O 1
ATOM 3281 N N . SER A 1 425 ? -15.965 11.465 40.651 1.00 90.31 425 SER A N 1
ATOM 3282 C CA . SER A 1 425 ? -15.449 10.251 41.288 1.00 90.31 425 SER A CA 1
ATOM 3283 C C . SER A 1 425 ? -15.845 10.175 42.764 1.00 90.31 425 SER A C 1
ATOM 3285 O O . SER A 1 425 ? -15.493 11.065 43.543 1.00 90.31 425 SER A O 1
ATOM 3287 N N . GLY A 1 426 ? -16.506 9.090 43.173 1.00 87.19 426 GLY A N 1
ATOM 3288 C CA . GLY A 1 426 ? -16.938 8.873 44.559 1.00 87.19 426 GLY A CA 1
ATOM 3289 C C . GLY A 1 426 ? -18.323 9.456 44.857 1.00 87.19 426 GLY A C 1
ATOM 3290 O O . GLY A 1 426 ? -19.232 9.356 44.038 1.00 87.19 426 GLY A O 1
ATOM 3291 N N . THR A 1 427 ? -18.507 10.013 46.055 1.00 93.88 427 THR A N 1
ATOM 3292 C CA . THR A 1 427 ? -19.797 10.574 46.485 1.00 93.88 427 THR A CA 1
ATOM 3293 C C . THR A 1 427 ? -20.051 11.927 45.823 1.00 93.88 427 THR A C 1
ATOM 3295 O O . THR A 1 427 ? -19.212 12.825 45.899 1.00 93.88 427 THR A O 1
ATOM 3298 N N . TRP A 1 428 ? -21.231 12.096 45.231 1.00 96.75 428 TRP A N 1
ATOM 3299 C CA . TRP A 1 428 ? -21.708 13.374 44.713 1.00 96.75 428 TRP A CA 1
ATOM 3300 C C . TRP A 1 428 ? -22.536 14.096 45.776 1.00 96.75 428 TRP A C 1
ATOM 3302 O O . TRP A 1 428 ? -23.443 13.513 46.368 1.00 96.75 428 TRP A O 1
ATOM 3312 N N . THR A 1 429 ? -22.224 15.363 46.038 1.00 95.75 429 THR A N 1
ATOM 3313 C CA . THR A 1 429 ? -22.878 16.150 47.092 1.00 95.75 429 THR A CA 1
ATOM 3314 C C . THR A 1 429 ? -23.518 17.388 46.488 1.00 95.75 429 THR A C 1
ATOM 3316 O O . THR A 1 429 ? -22.879 18.111 45.721 1.00 95.75 429 THR A O 1
ATOM 3319 N N . LYS A 1 430 ? -24.769 17.666 46.854 1.00 94.06 430 LYS A N 1
ATOM 3320 C CA . LYS A 1 430 ? -25.527 18.813 46.347 1.00 94.06 430 LYS A CA 1
ATOM 3321 C C . LYS A 1 430 ? -26.270 19.505 47.488 1.00 94.06 430 LYS A C 1
ATOM 3323 O O . LYS A 1 430 ? -26.646 18.863 48.463 1.00 94.06 430 LYS A O 1
ATOM 3328 N N . ASN A 1 431 ? -26.477 20.811 47.336 1.00 93.06 431 ASN A N 1
ATOM 3329 C CA . ASN A 1 431 ? -27.333 21.600 48.217 1.00 93.06 431 ASN A CA 1
ATOM 3330 C C . ASN A 1 431 ? -28.619 21.905 47.456 1.00 93.06 431 ASN A C 1
ATOM 3332 O O . ASN A 1 431 ? -28.642 22.793 46.598 1.00 93.06 431 ASN A O 1
ATOM 3336 N N . LEU A 1 432 ? -29.657 21.126 47.722 1.00 92.75 432 LEU A N 1
ATOM 3337 C CA . LEU A 1 432 ? -30.978 21.294 47.138 1.00 92.75 432 LEU A CA 1
ATOM 3338 C C . LEU A 1 432 ? -31.884 21.992 48.156 1.00 92.75 432 LEU A C 1
ATOM 3340 O O . LEU A 1 432 ? -31.850 21.685 49.345 1.00 92.75 432 LEU A O 1
ATOM 3344 N N . ALA A 1 433 ? -32.683 22.946 47.683 1.00 92.31 433 ALA A N 1
ATOM 3345 C CA . ALA A 1 433 ? -33.733 23.552 48.497 1.00 92.31 433 ALA A CA 1
ATOM 3346 C C . ALA A 1 433 ? -34.905 22.577 48.673 1.00 92.31 433 ALA A C 1
ATOM 3348 O O . ALA A 1 433 ? -35.037 21.633 47.891 1.00 92.31 433 ALA A O 1
ATOM 3349 N N . ASP A 1 434 ? -35.789 22.843 49.632 1.00 93.19 434 ASP A N 1
ATOM 3350 C CA . ASP A 1 434 ? -36.981 22.024 49.856 1.00 93.19 434 ASP A CA 1
ATOM 3351 C C . ASP A 1 434 ? -37.821 21.869 48.577 1.00 93.19 434 ASP A C 1
ATOM 3353 O O . ASP A 1 434 ? -38.094 22.835 47.856 1.00 93.19 434 ASP A O 1
ATOM 3357 N N . GLY A 1 435 ? -38.204 20.630 48.267 1.00 93.56 435 GLY A N 1
ATOM 3358 C CA . GLY A 1 435 ? -38.887 20.277 47.024 1.00 93.56 435 GLY A CA 1
ATOM 3359 C C . GLY A 1 435 ? -38.610 18.853 46.543 1.00 93.56 435 GLY A C 1
ATOM 3360 O O . GLY A 1 435 ? -37.887 18.093 47.182 1.00 93.56 435 GLY A O 1
ATOM 3361 N N . ASN A 1 436 ? -39.191 18.498 45.393 1.00 95.88 436 ASN A N 1
ATOM 3362 C CA . ASN A 1 436 ? -39.055 17.177 44.769 1.00 95.88 436 ASN A CA 1
ATOM 3363 C C . ASN A 1 436 ? -38.101 17.235 43.572 1.00 95.88 436 ASN A C 1
ATOM 3365 O O . ASN A 1 436 ? -38.236 18.117 42.716 1.00 95.88 436 ASN A O 1
ATOM 3369 N N . TYR A 1 437 ? -37.200 16.261 43.475 1.00 96.56 437 TYR A N 1
ATOM 3370 C CA . TYR A 1 437 ? -36.144 16.208 42.469 1.00 96.56 437 TYR A CA 1
ATOM 3371 C C . TYR A 1 437 ? -36.042 14.829 41.822 1.00 96.56 437 TYR A C 1
ATOM 3373 O O . TYR A 1 437 ? -36.236 13.813 42.486 1.00 96.56 437 TYR A O 1
ATOM 3381 N N . ASP A 1 438 ? -35.670 14.811 40.543 1.00 96.56 438 ASP A N 1
ATOM 3382 C CA . ASP A 1 438 ? -35.156 13.615 39.875 1.00 96.56 438 ASP A CA 1
ATOM 3383 C C . ASP A 1 438 ? -33.633 13.712 39.802 1.00 96.56 438 ASP A C 1
ATOM 3385 O O . ASP A 1 438 ? -33.085 14.757 39.429 1.00 96.56 438 ASP A O 1
ATOM 3389 N N . ILE A 1 439 ? -32.969 12.611 40.132 1.00 97.06 439 ILE A N 1
ATOM 3390 C CA . ILE A 1 439 ? -31.520 12.453 40.127 1.00 97.06 439 ILE A CA 1
ATOM 3391 C C . ILE A 1 439 ? -31.165 11.392 39.094 1.00 97.06 439 ILE A C 1
ATOM 3393 O O . ILE A 1 439 ? -31.820 10.356 39.025 1.00 97.06 439 ILE A O 1
ATOM 3397 N N . SER A 1 440 ? -30.137 11.652 38.295 1.00 96.75 440 SER A N 1
ATOM 3398 C CA . SER A 1 440 ? -29.624 10.739 37.277 1.00 96.75 440 SER A CA 1
ATOM 3399 C C . SER A 1 440 ? -28.145 10.487 37.524 1.00 96.75 440 SER A C 1
ATOM 3401 O O . SER A 1 440 ? -27.408 11.433 37.778 1.00 96.75 440 SER A O 1
ATOM 3403 N N . ALA A 1 441 ? -27.707 9.243 37.404 1.00 97.38 441 ALA A N 1
ATOM 3404 C CA . ALA A 1 441 ? -26.300 8.871 37.357 1.00 97.38 441 ALA A CA 1
ATOM 3405 C C . ALA A 1 441 ? -26.051 8.193 36.014 1.00 97.38 441 ALA A C 1
ATOM 3407 O O . ALA A 1 441 ? -26.621 7.137 35.756 1.00 97.38 441 ALA A O 1
ATOM 3408 N N . CYS A 1 442 ? -25.250 8.811 35.154 1.00 96.44 442 CYS A N 1
ATOM 3409 C CA . CYS A 1 442 ? -24.889 8.279 33.847 1.00 96.44 442 CYS A CA 1
ATOM 3410 C C . CYS A 1 442 ? -23.393 7.972 33.796 1.00 96.44 442 CYS A C 1
ATOM 3412 O O . CYS A 1 442 ? -22.585 8.669 34.404 1.00 96.44 442 CYS A O 1
ATOM 3414 N N . VAL A 1 443 ? -23.015 6.935 33.062 1.00 96.31 443 VAL A N 1
ATOM 3415 C CA . VAL A 1 443 ? -21.616 6.563 32.846 1.00 96.31 443 VAL A CA 1
ATOM 3416 C C . VAL A 1 443 ? -21.436 6.121 31.403 1.00 96.31 443 VAL A C 1
ATOM 3418 O O . VAL A 1 443 ? -22.348 5.520 30.830 1.00 96.31 443 VAL A O 1
ATOM 3421 N N . SER A 1 444 ? -20.277 6.431 30.826 1.00 93.38 444 SER A N 1
ATOM 3422 C CA . SER A 1 444 ? -19.868 5.898 29.528 1.00 93.38 444 SER A CA 1
ATOM 3423 C C . SER A 1 444 ? -18.606 5.059 29.681 1.00 93.38 444 SER A C 1
ATOM 3425 O O . SER A 1 444 ? -17.732 5.404 30.479 1.00 93.38 444 SER A O 1
ATOM 3427 N N . ASP A 1 445 ? -18.546 3.963 28.937 1.00 90.81 445 ASP A N 1
ATOM 3428 C CA . ASP A 1 445 ? -17.381 3.083 28.848 1.00 90.81 445 ASP A CA 1
ATOM 3429 C C . ASP A 1 445 ? -16.281 3.683 27.939 1.00 90.81 445 ASP A C 1
ATOM 3431 O O . ASP A 1 445 ? -16.417 4.794 27.404 1.00 90.81 445 ASP A O 1
ATOM 3435 N N . SER A 1 446 ? -15.167 2.968 27.764 1.00 86.75 446 SER A N 1
ATOM 3436 C CA . SER A 1 446 ? -14.037 3.407 26.932 1.00 86.75 446 SER A CA 1
ATOM 3437 C C . SER A 1 446 ? -14.358 3.455 25.429 1.00 86.75 446 SER A C 1
ATOM 3439 O O . SER A 1 446 ? -13.656 4.113 24.653 1.00 86.75 446 SER A O 1
ATOM 3441 N N . ASN A 1 447 ? -15.451 2.816 25.012 1.00 83.75 447 ASN A N 1
ATOM 3442 C CA . ASN A 1 447 ? -15.955 2.754 23.645 1.00 83.75 447 ASN A CA 1
ATOM 3443 C C . ASN A 1 447 ? -17.200 3.641 23.413 1.00 83.75 447 ASN A C 1
ATOM 3445 O O . ASN A 1 447 ? -17.814 3.580 22.344 1.00 83.75 447 ASN A O 1
ATOM 3449 N N . ASN A 1 448 ? -17.506 4.546 24.351 1.00 87.50 448 ASN A N 1
ATOM 3450 C CA . ASN A 1 448 ? -18.619 5.501 24.337 1.00 87.50 448 ASN A CA 1
ATOM 3451 C C . ASN A 1 448 ? -20.034 4.890 24.369 1.00 87.50 448 ASN A C 1
ATOM 3453 O O . ASN A 1 448 ? -20.985 5.581 23.985 1.00 87.50 448 ASN A O 1
ATOM 3457 N N . ALA A 1 449 ? -20.231 3.647 24.817 1.00 89.06 449 ALA A N 1
ATOM 3458 C CA . ALA A 1 449 ? -21.582 3.210 25.164 1.00 89.06 449 ALA A CA 1
ATOM 3459 C C . ALA A 1 449 ? -21.962 3.750 26.546 1.00 89.06 449 ALA A C 1
ATOM 3461 O O . ALA A 1 449 ? -21.164 3.759 27.481 1.00 89.06 449 ALA A O 1
ATOM 3462 N N . THR A 1 450 ? -23.197 4.236 26.662 1.00 93.62 450 THR A N 1
ATOM 3463 C CA . THR A 1 450 ? -23.677 4.952 27.849 1.00 93.62 450 THR A CA 1
ATOM 3464 C C . THR A 1 450 ? -24.829 4.204 28.502 1.00 93.62 450 THR A C 1
ATOM 3466 O O . THR A 1 450 ? -25.737 3.722 27.820 1.00 93.62 450 THR A O 1
ATOM 3469 N N . ALA A 1 451 ? -24.849 4.200 29.831 1.00 96.12 451 ALA A N 1
ATOM 3470 C CA . ALA A 1 451 ? -25.999 3.790 30.623 1.00 96.12 451 ALA A CA 1
ATOM 3471 C C . ALA A 1 451 ? -26.294 4.810 31.720 1.00 96.12 451 ALA A C 1
ATOM 3473 O O . ALA A 1 451 ? -25.402 5.524 32.177 1.00 96.12 451 ALA A O 1
ATOM 3474 N N . CYS A 1 452 ? -27.557 4.872 32.138 1.00 95.75 452 CYS A N 1
ATOM 3475 C CA . CYS A 1 452 ? -28.014 5.772 33.187 1.00 95.75 452 CYS A CA 1
ATOM 3476 C C . CYS A 1 452 ? -28.954 5.053 34.154 1.00 95.75 452 CYS A C 1
ATOM 3478 O O . CYS A 1 452 ? -29.777 4.241 33.730 1.00 95.75 452 CYS A O 1
ATOM 3480 N N . ASP A 1 453 ? -28.887 5.435 35.425 1.00 97.38 453 ASP A N 1
ATOM 3481 C CA . ASP A 1 453 ? -29.868 5.103 36.454 1.00 97.38 453 ASP A CA 1
ATOM 3482 C C . ASP A 1 453 ? -30.513 6.381 36.998 1.00 97.38 453 ASP A C 1
ATOM 3484 O O . ASP A 1 453 ? -29.892 7.448 36.989 1.00 97.38 453 ASP A O 1
ATOM 3488 N N . GLN A 1 454 ? -31.770 6.289 37.435 1.00 96.56 454 GLN A N 1
ATOM 3489 C CA . GLN A 1 454 ? -32.546 7.434 37.903 1.00 96.56 454 GLN A CA 1
ATOM 3490 C C . GLN A 1 454 ? -33.365 7.116 39.151 1.00 96.56 454 GLN A C 1
ATOM 3492 O O . GLN A 1 454 ? -34.058 6.102 39.223 1.00 96.56 454 GLN A O 1
ATOM 3497 N N . ILE A 1 455 ? -33.355 8.050 40.102 1.00 96.69 455 ILE A N 1
ATOM 3498 C CA . ILE A 1 455 ? -34.193 8.018 41.304 1.00 96.69 455 ILE A CA 1
ATOM 3499 C C . ILE A 1 455 ? -34.906 9.356 41.498 1.00 96.69 455 ILE A C 1
ATOM 3501 O O . ILE A 1 455 ? -34.422 10.399 41.062 1.00 96.69 455 ILE A O 1
ATOM 3505 N N . SER A 1 456 ? -36.031 9.344 42.205 1.00 96.56 456 SER A N 1
ATOM 3506 C CA . SER A 1 456 ? -36.701 10.550 42.688 1.00 96.56 456 SER A CA 1
ATOM 3507 C C . SER A 1 456 ? -36.476 10.700 44.192 1.00 96.56 456 SER A C 1
ATOM 3509 O O . SER A 1 456 ? -36.537 9.722 44.934 1.00 96.56 456 SER A O 1
ATOM 3511 N N . VAL A 1 457 ? -36.229 11.920 44.659 1.00 96.25 457 VAL A N 1
ATOM 3512 C CA . VAL A 1 457 ? -36.018 12.253 46.078 1.00 96.25 457 VAL A CA 1
ATOM 3513 C C . VAL A 1 457 ? -36.774 13.528 46.436 1.00 96.25 457 VAL A C 1
ATOM 3515 O O . VAL A 1 457 ? -37.103 14.329 45.557 1.00 96.25 457 VAL A O 1
ATOM 3518 N N . SER A 1 458 ? -37.030 13.748 47.721 1.00 95.62 458 SER A N 1
ATOM 3519 C CA . SER A 1 458 ? -37.553 15.023 48.214 1.00 95.62 458 SER A CA 1
ATOM 3520 C C . SER A 1 458 ? -36.680 15.595 49.322 1.00 95.62 458 SER A C 1
ATOM 3522 O O . SER A 1 458 ? -35.981 14.867 50.023 1.00 95.62 458 SER A O 1
ATOM 3524 N N . VAL A 1 459 ? -36.710 16.914 49.468 1.00 95.75 459 VAL A N 1
ATOM 3525 C CA . VAL A 1 459 ? -36.001 17.656 50.512 1.00 95.75 459 VAL A CA 1
ATOM 3526 C C . VAL A 1 459 ? -37.025 18.443 51.317 1.00 95.75 459 VAL A C 1
ATOM 3528 O O . VAL A 1 459 ? -37.911 19.075 50.742 1.00 95.75 459 VAL A O 1
ATOM 3531 N N . SER A 1 460 ? -36.919 18.354 52.636 1.00 94.38 460 SER A N 1
ATOM 3532 C CA . SER A 1 460 ? -37.821 18.972 53.606 1.00 94.38 460 SER A CA 1
ATOM 3533 C C . SER A 1 460 ? -37.019 19.470 54.811 1.00 94.38 460 SER A C 1
ATOM 3535 O O . SER A 1 460 ? -37.371 19.200 55.954 1.00 94.38 460 SER A O 1
ATOM 3537 N N . ALA A 1 461 ? -35.890 20.127 54.553 1.00 92.44 461 ALA A N 1
ATOM 3538 C CA . ALA A 1 461 ? -34.923 20.538 55.561 1.00 92.44 461 ALA A CA 1
ATOM 3539 C C . ALA A 1 461 ? -35.396 21.746 56.386 1.00 92.44 461 ALA A C 1
ATOM 3541 O O . ALA A 1 461 ? -35.050 21.854 57.555 1.00 92.44 461 ALA A O 1
ATOM 3542 N N . THR A 1 462 ? -36.189 22.643 55.792 1.00 91.56 462 THR A N 1
ATOM 3543 C CA . THR A 1 462 ? -36.729 23.839 56.471 1.00 91.56 462 THR A CA 1
ATOM 3544 C C . THR A 1 462 ? -38.158 23.666 56.977 1.00 91.56 462 THR A C 1
ATOM 3546 O O . THR A 1 462 ? -38.725 24.597 57.546 1.00 91.56 462 THR A O 1
ATOM 3549 N N . ALA A 1 463 ? -38.754 22.497 56.746 1.00 91.06 463 ALA A N 1
ATOM 3550 C CA . ALA A 1 463 ? -40.015 22.135 57.369 1.00 91.06 463 ALA A CA 1
ATOM 3551 C C . ALA A 1 463 ? -39.809 21.811 58.854 1.00 91.06 463 ALA A C 1
ATOM 3553 O O . ALA A 1 463 ? -38.692 21.549 59.280 1.00 91.06 463 ALA A O 1
ATOM 3554 N N . ASP A 1 464 ? -40.910 21.804 59.585 1.00 91.44 464 ASP A N 1
ATOM 3555 C CA . ASP A 1 464 ? -41.017 21.453 60.998 1.00 91.44 464 ASP A CA 1
ATOM 3556 C C . ASP A 1 464 ? -42.016 20.285 61.042 1.00 91.44 464 ASP A C 1
ATOM 3558 O O . ASP A 1 464 ? -43.205 20.462 60.740 1.00 91.44 464 ASP A O 1
ATOM 3562 N N . ALA A 1 465 ? -41.508 19.056 61.167 1.00 90.56 465 ALA A N 1
ATOM 3563 C CA . ALA A 1 465 ? -42.314 17.860 60.933 1.00 90.56 465 ALA A CA 1
ATOM 3564 C C . ALA A 1 465 ? -43.190 17.476 62.135 1.00 90.56 465 ALA A C 1
ATOM 3566 O O . ALA A 1 465 ? -44.248 16.866 61.925 1.00 90.56 465 ALA A O 1
ATOM 3567 N N . ASP A 1 466 ? -42.830 17.880 63.350 1.00 90.44 466 ASP A N 1
ATOM 3568 C CA . ASP A 1 466 ? -43.594 17.638 64.577 1.00 90.44 466 ASP A CA 1
ATOM 3569 C C . ASP A 1 466 ? -44.291 18.891 65.149 1.00 90.44 466 ASP A C 1
ATOM 3571 O O . ASP A 1 466 ? -45.220 18.757 65.952 1.00 90.44 466 ASP A O 1
ATOM 3575 N N . ASN A 1 467 ? -44.037 20.064 64.565 1.00 91.44 467 ASN A N 1
ATOM 3576 C CA . ASN A 1 467 ? -44.667 21.364 64.821 1.00 91.44 467 ASN A CA 1
ATOM 3577 C C . ASN A 1 467 ? -44.336 21.957 66.190 1.00 91.44 467 ASN A C 1
ATOM 3579 O O . ASN A 1 467 ? -45.222 22.513 66.856 1.00 91.44 467 ASN A O 1
ATOM 3583 N N . ASP A 1 468 ? -43.088 21.828 66.610 1.00 88.19 468 ASP A N 1
ATOM 3584 C CA . ASP A 1 468 ? -42.602 22.300 67.900 1.00 88.19 468 ASP A CA 1
ATOM 3585 C C . ASP A 1 468 ? -41.928 23.690 67.831 1.00 88.19 468 ASP A C 1
ATOM 3587 O O . ASP A 1 468 ? -41.759 24.353 68.857 1.00 88.19 468 ASP A O 1
ATOM 3591 N N . GLY A 1 469 ? -41.653 24.185 66.617 1.00 90.12 469 GLY A N 1
ATOM 3592 C CA . GLY A 1 469 ? -41.051 25.490 66.353 1.00 90.12 469 GLY A CA 1
ATOM 3593 C C . GLY A 1 469 ? -39.591 25.464 65.891 1.00 90.12 469 GLY A C 1
ATOM 3594 O O . GLY A 1 469 ? -39.074 26.537 65.547 1.00 90.12 469 GLY A O 1
ATOM 3595 N N . ILE A 1 470 ? -38.935 24.301 65.830 1.00 91.44 470 ILE A N 1
ATOM 3596 C CA . ILE A 1 470 ? -37.597 24.114 65.248 1.00 91.44 470 ILE A CA 1
ATOM 3597 C C . ILE A 1 470 ? -37.728 23.493 63.844 1.00 91.44 470 ILE A C 1
ATOM 3599 O O . ILE A 1 470 ? -38.692 22.814 63.518 1.00 91.44 470 ILE A O 1
ATOM 3603 N N . SER A 1 471 ? -36.798 23.803 62.933 1.00 93.12 471 SER A N 1
ATOM 3604 C CA . SER A 1 471 ? -36.777 23.152 61.616 1.00 93.12 471 SER A CA 1
ATOM 3605 C C . SER A 1 471 ? -36.061 21.803 61.672 1.00 93.12 471 SER A C 1
ATOM 3607 O O . SER A 1 471 ? -35.056 21.676 62.370 1.00 93.12 471 SER A O 1
ATOM 3609 N N . ASN A 1 472 ? -36.465 20.850 60.831 1.00 92.00 472 ASN A N 1
ATOM 3610 C CA . ASN A 1 472 ? -35.880 19.507 60.783 1.00 92.00 472 ASN A CA 1
ATOM 3611 C C . ASN A 1 472 ? -34.340 19.526 60.674 1.00 92.00 472 ASN A C 1
ATOM 3613 O O . ASN A 1 472 ? -33.646 18.684 61.244 1.00 92.00 472 ASN A O 1
ATOM 3617 N N . ALA A 1 473 ? -33.776 20.471 59.911 1.00 91.94 473 ALA A N 1
ATOM 3618 C CA . ALA A 1 473 ? -32.329 20.605 59.775 1.00 91.94 473 ALA A CA 1
ATOM 3619 C C . ALA A 1 473 ? -31.653 21.167 61.035 1.00 91.94 473 ALA A C 1
ATOM 3621 O O . ALA A 1 473 ? -30.523 20.771 61.331 1.00 91.94 473 ALA A O 1
ATOM 3622 N N . ASP A 1 474 ? -32.315 22.082 61.748 1.00 91.81 474 ASP A N 1
ATOM 3623 C CA . ASP A 1 474 ? -31.825 22.642 63.007 1.00 91.81 474 ASP A CA 1
ATOM 3624 C C . ASP A 1 474 ? -31.916 21.610 64.135 1.00 91.81 474 ASP A C 1
ATOM 3626 O O . ASP A 1 474 ? -30.976 21.503 64.916 1.00 91.81 474 ASP A O 1
ATOM 3630 N N . GLU A 1 475 ? -32.970 20.797 64.171 1.00 92.06 475 GLU A N 1
ATOM 3631 C CA . GLU A 1 475 ? -33.124 19.693 65.123 1.00 92.06 475 GLU A CA 1
ATOM 3632 C C . GLU A 1 475 ? -32.033 18.637 64.950 1.00 92.06 475 GLU A C 1
ATOM 3634 O O . GLU A 1 475 ? -31.295 18.331 65.886 1.00 92.06 475 GLU A O 1
ATOM 3639 N N . ILE A 1 476 ? -31.797 18.179 63.714 1.00 90.12 476 ILE A N 1
ATOM 3640 C CA . ILE A 1 476 ? -30.685 17.262 63.410 1.00 90.12 476 ILE A CA 1
ATOM 3641 C C . ILE A 1 476 ? -29.333 17.874 63.813 1.00 90.12 476 ILE A C 1
ATOM 3643 O O . ILE A 1 476 ? -28.433 17.152 64.249 1.00 90.12 476 ILE A O 1
ATOM 3647 N N . ALA A 1 477 ? -29.160 19.192 63.660 1.00 90.56 477 ALA A N 1
ATOM 3648 C CA . ALA A 1 477 ? -27.936 19.887 64.055 1.00 90.56 477 ALA A CA 1
ATOM 3649 C C . ALA A 1 477 ? -27.790 20.030 65.582 1.00 90.56 477 ALA A C 1
ATOM 3651 O O . ALA A 1 477 ? -26.661 20.021 66.081 1.00 90.56 477 ALA A O 1
ATOM 3652 N N . GLN A 1 478 ? -28.903 20.152 66.308 1.00 89.75 478 GLN A N 1
ATOM 3653 C CA . GLN A 1 478 ? -28.969 20.203 67.771 1.00 89.75 478 GLN A CA 1
ATOM 3654 C C . GLN A 1 478 ? -28.939 18.807 68.414 1.00 89.75 478 GLN A C 1
ATOM 3656 O O . GLN A 1 478 ? -28.564 18.679 69.577 1.00 89.75 478 GLN A O 1
ATOM 3661 N N . GLY A 1 479 ? -29.222 17.758 67.639 1.00 89.88 479 GLY A N 1
ATOM 3662 C CA . GLY A 1 479 ? -29.262 16.369 68.089 1.00 89.88 479 GLY A CA 1
ATOM 3663 C C . GLY A 1 479 ? -30.624 15.921 68.626 1.00 89.88 479 GLY A C 1
ATOM 3664 O O . GLY A 1 479 ? -30.683 14.829 69.193 1.00 89.88 479 GLY A O 1
ATOM 3665 N N . THR A 1 480 ? -31.669 16.734 68.451 1.00 91.00 480 THR A N 1
ATOM 3666 C CA . THR A 1 480 ? -33.074 16.392 68.726 1.00 91.00 480 THR A CA 1
ATOM 3667 C C . THR A 1 480 ? -33.666 15.570 67.568 1.00 91.00 480 THR A C 1
ATOM 3669 O O . THR A 1 480 ? -33.032 15.424 66.514 1.00 91.00 480 THR A O 1
ATOM 3672 N N . ASP A 1 481 ? -34.817 14.926 67.780 1.00 91.31 481 ASP A N 1
ATOM 3673 C CA . ASP A 1 481 ? -35.479 14.071 66.781 1.00 91.31 481 ASP A CA 1
ATOM 3674 C C . ASP A 1 481 ? -36.566 14.851 66.021 1.00 91.31 481 ASP A C 1
ATOM 3676 O O . ASP A 1 481 ? -37.601 15.105 66.622 1.00 91.31 481 ASP A O 1
ATOM 3680 N N . PRO A 1 482 ? -36.422 15.099 64.698 1.00 93.19 482 PRO A N 1
ATOM 3681 C CA . PRO A 1 482 ? -37.370 15.896 63.902 1.00 93.19 482 PRO A CA 1
ATOM 3682 C C . PRO A 1 482 ? -38.824 15.425 63.842 1.00 93.19 482 PRO A C 1
ATOM 3684 O O . PRO A 1 482 ? -39.653 15.999 63.140 1.00 93.19 482 PRO A O 1
ATOM 3687 N N . PHE A 1 483 ? -39.125 14.273 64.430 1.00 93.50 483 PHE A N 1
ATOM 3688 C CA . PHE A 1 483 ? -40.470 13.712 64.480 1.00 93.50 483 PHE A CA 1
ATOM 3689 C C . PHE A 1 483 ? -40.998 13.590 65.911 1.00 93.50 483 PHE A C 1
ATOM 3691 O O . PHE A 1 483 ? -42.025 12.927 66.117 1.00 93.50 483 PHE A O 1
ATOM 3698 N N . ASN A 1 484 ? -40.306 14.173 66.885 1.00 93.12 484 ASN A N 1
ATOM 3699 C CA . ASN A 1 484 ? -40.650 14.120 68.288 1.00 93.12 484 ASN A CA 1
ATOM 3700 C C . ASN A 1 484 ? -40.480 15.487 68.953 1.00 93.12 484 ASN A C 1
ATOM 3702 O O . ASN A 1 484 ? -39.393 15.843 69.385 1.00 93.12 484 ASN A O 1
ATOM 3706 N N . ASN A 1 485 ? -41.615 16.141 69.180 1.00 91.56 485 ASN A N 1
ATOM 3707 C CA . ASN A 1 485 ? -41.690 17.515 69.660 1.00 91.56 485 ASN A CA 1
ATOM 3708 C C . ASN A 1 485 ? -41.199 17.753 71.103 1.00 91.56 485 ASN A C 1
ATOM 3710 O O . ASN A 1 485 ? -41.343 18.864 71.595 1.00 91.56 485 ASN A O 1
ATOM 3714 N N . ASP A 1 486 ? -40.736 16.713 71.797 1.00 91.38 486 ASP A N 1
ATOM 3715 C CA . ASP A 1 486 ? -40.183 16.708 73.159 1.00 91.38 486 ASP A CA 1
ATOM 3716 C C . ASP A 1 486 ? -39.183 15.534 73.236 1.00 91.38 486 ASP A C 1
ATOM 3718 O O . ASP A 1 486 ? -39.524 14.382 73.558 1.00 91.38 486 ASP A O 1
ATOM 3722 N N . SER A 1 487 ? -37.946 15.789 72.813 1.00 92.38 487 SER A N 1
ATOM 3723 C CA . SER A 1 487 ? -36.893 14.792 72.603 1.00 92.38 487 SER A CA 1
ATOM 3724 C C . SER A 1 487 ? -36.474 14.076 73.883 1.00 92.38 487 SER A C 1
ATOM 3726 O O . SER A 1 487 ? -36.095 12.897 73.839 1.00 92.38 487 SER A O 1
ATOM 3728 N N . ASP A 1 488 ? -36.578 14.732 75.034 1.00 88.56 488 ASP A N 1
ATOM 3729 C CA . ASP A 1 488 ? -36.173 14.177 76.323 1.00 88.56 488 ASP A CA 1
ATOM 3730 C C . ASP A 1 488 ? -37.346 13.762 77.236 1.00 88.56 488 ASP A C 1
ATOM 3732 O O . ASP A 1 488 ? -37.145 13.034 78.219 1.00 88.56 488 ASP A O 1
ATOM 3736 N N . ASN A 1 489 ? -38.575 14.043 76.796 1.00 90.56 489 ASN A N 1
ATOM 3737 C CA . ASN A 1 489 ? -39.852 13.673 77.399 1.00 90.56 489 ASN A CA 1
ATOM 3738 C C . ASN A 1 489 ? -40.080 14.274 78.795 1.00 90.56 489 ASN A C 1
ATOM 3740 O O . ASN A 1 489 ? -40.647 13.603 79.674 1.00 90.56 489 ASN A O 1
ATOM 3744 N N . ASP A 1 490 ? -39.637 15.505 79.032 1.00 85.88 490 ASP A N 1
ATOM 3745 C CA . ASP A 1 490 ? -39.815 16.202 80.307 1.00 85.88 490 ASP A CA 1
ATOM 3746 C C . ASP A 1 490 ? -41.064 17.104 80.367 1.00 85.88 490 ASP A C 1
ATOM 3748 O O . ASP A 1 490 ? -41.485 17.527 81.455 1.00 85.88 490 ASP A O 1
ATOM 3752 N N . GLY A 1 491 ? -41.732 17.290 79.224 1.00 85.50 491 GLY A N 1
ATOM 3753 C CA . GLY A 1 491 ? -42.945 18.079 79.061 1.00 85.50 491 GLY A CA 1
ATOM 3754 C C . GLY A 1 491 ? -42.730 19.500 78.533 1.00 85.50 491 GLY A C 1
ATOM 3755 O O . GLY A 1 491 ? -43.728 20.224 78.399 1.00 85.50 491 GLY A O 1
ATOM 3756 N N . LEU A 1 492 ? -41.493 19.911 78.250 1.00 87.50 492 LEU A N 1
ATOM 3757 C CA . LEU A 1 492 ? -41.160 21.083 77.444 1.00 87.50 492 LEU A CA 1
ATOM 3758 C C . LEU A 1 492 ? -40.954 20.657 75.985 1.00 87.50 492 LEU A C 1
ATOM 3760 O O . LEU A 1 492 ? -40.458 19.576 75.710 1.00 87.50 492 LEU A O 1
ATOM 3764 N N . LEU A 1 493 ? -41.412 21.485 75.042 1.00 91.56 493 LEU A N 1
ATOM 3765 C CA . LEU A 1 493 ? -41.171 21.212 73.623 1.00 91.56 493 LEU A CA 1
ATOM 3766 C C . LEU A 1 493 ? -39.743 21.621 73.264 1.00 91.56 493 LEU A C 1
ATOM 3768 O O . LEU A 1 493 ? -39.296 22.642 73.795 1.00 91.56 493 LEU A O 1
ATOM 3772 N N . ASP A 1 494 ? -39.077 20.927 72.337 1.00 89.75 494 ASP A N 1
ATOM 3773 C CA . ASP A 1 494 ? -37.668 21.216 72.020 1.00 89.75 494 ASP A CA 1
ATOM 3774 C C . ASP A 1 494 ? -37.480 22.683 71.588 1.00 89.75 494 ASP A C 1
ATOM 3776 O O . ASP A 1 494 ? -36.539 23.352 72.018 1.00 89.75 494 ASP A O 1
ATOM 3780 N N . GLY A 1 495 ? -38.434 23.242 70.835 1.00 88.81 495 GLY A N 1
ATOM 3781 C CA . GLY A 1 495 ? -38.478 24.658 70.436 1.00 88.81 495 GLY A CA 1
ATOM 3782 C C . GLY A 1 495 ? -38.581 25.694 71.558 1.00 88.81 495 GLY A C 1
ATOM 3783 O O . GLY A 1 495 ? -38.232 26.860 71.349 1.00 88.81 495 GLY A O 1
ATOM 3784 N N . GLU A 1 496 ? -39.036 25.302 72.746 1.00 89.25 496 GLU A N 1
ATOM 3785 C CA . GLU A 1 496 ? -39.199 26.180 73.913 1.00 89.25 496 GLU A CA 1
ATOM 3786 C C . GLU A 1 496 ? -38.252 25.814 75.072 1.00 89.25 496 GLU A C 1
ATOM 3788 O O . GLU A 1 496 ? -38.140 26.584 76.035 1.00 89.25 496 GLU A O 1
ATOM 3793 N N . ASP A 1 497 ? -37.563 24.674 74.988 1.00 87.06 497 ASP A N 1
ATOM 3794 C CA . ASP A 1 497 ? -36.632 24.179 75.997 1.00 87.06 497 ASP A CA 1
ATOM 3795 C C . ASP A 1 497 ? -35.202 24.724 75.775 1.00 87.06 497 ASP A C 1
ATOM 3797 O O . ASP A 1 497 ? -34.615 24.556 74.704 1.00 87.06 497 ASP A O 1
ATOM 3801 N N . PRO A 1 498 ? -34.590 25.403 76.768 1.00 85.38 498 PRO A N 1
ATOM 3802 C CA . PRO A 1 498 ? -33.179 25.779 76.714 1.00 85.38 498 PRO A CA 1
ATOM 3803 C C . PRO A 1 498 ? -32.196 24.602 76.637 1.00 85.38 498 PRO A C 1
ATOM 3805 O O . PRO A 1 498 ? -31.079 24.810 76.157 1.00 85.38 498 PRO A O 1
ATOM 3808 N N . ASP A 1 499 ? -32.569 23.420 77.138 1.00 88.50 499 ASP A N 1
ATOM 3809 C CA . ASP A 1 499 ? -31.731 22.221 77.174 1.00 88.50 499 ASP A CA 1
ATOM 3810 C C . ASP A 1 499 ? -32.511 20.955 76.699 1.00 88.50 499 ASP A C 1
ATOM 3812 O O . ASP A 1 499 ? -32.621 19.998 77.467 1.00 88.50 499 ASP A O 1
ATOM 3816 N N . PRO A 1 500 ? -32.932 20.879 75.412 1.00 87.62 500 PRO A N 1
ATOM 3817 C CA . PRO A 1 500 ? -33.924 19.925 74.852 1.00 87.62 500 PRO A CA 1
ATOM 3818 C C . PRO A 1 500 ? -33.496 18.441 74.804 1.00 87.62 500 PRO A C 1
ATOM 3820 O O . PRO A 1 500 ? -34.110 17.591 74.165 1.00 87.62 500 PRO A O 1
ATOM 3823 N N . LEU A 1 501 ? -32.366 18.109 75.425 1.00 90.88 501 LEU A N 1
ATOM 3824 C CA . LEU A 1 501 ? -31.835 16.748 75.529 1.00 90.88 501 LEU A CA 1
ATOM 3825 C C . LEU A 1 501 ? 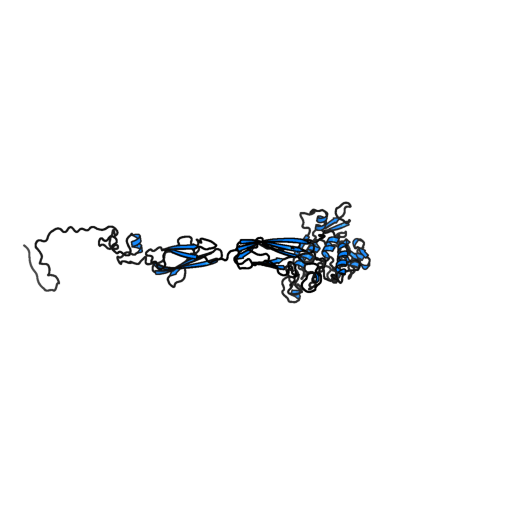-31.623 16.331 76.994 1.00 90.88 501 LEU A C 1
ATOM 3827 O O . LEU A 1 501 ? -31.018 15.280 77.256 1.00 90.88 501 LEU A O 1
ATOM 3831 N N . THR A 1 502 ? -32.021 17.163 77.959 1.00 89.31 502 THR A N 1
ATOM 3832 C CA . THR A 1 502 ? -31.798 16.940 79.389 1.00 89.31 502 THR A CA 1
ATOM 3833 C C . THR A 1 502 ? -33.048 17.195 80.245 1.00 89.31 502 THR A C 1
ATOM 3835 O O . THR A 1 502 ? -33.312 18.338 80.610 1.00 89.31 502 THR A O 1
ATOM 3838 N N . PRO A 1 503 ? -33.706 16.130 80.749 1.00 86.50 503 PRO A N 1
ATOM 3839 C CA . PRO A 1 503 ? -34.988 16.287 81.425 1.00 86.50 503 PRO A CA 1
ATOM 3840 C C . PRO A 1 503 ? -34.930 17.139 82.697 1.00 86.50 503 PRO A C 1
ATOM 3842 O O . PRO A 1 503 ? -34.192 16.825 83.650 1.00 86.50 503 PRO A O 1
ATOM 3845 N N . VAL A 1 504 ? -35.787 18.151 82.790 1.00 77.81 504 VAL A N 1
ATOM 3846 C CA . VAL A 1 504 ? -35.997 18.982 83.974 1.00 77.81 504 VAL A CA 1
ATOM 3847 C C . VAL A 1 504 ? -36.923 18.266 84.962 1.00 77.81 504 VAL A C 1
ATOM 3849 O O . VAL A 1 504 ? -38.145 18.216 84.847 1.00 77.81 504 VAL A O 1
ATOM 3852 N N . ASN A 1 505 ? -36.339 17.731 86.038 1.00 62.84 505 ASN A N 1
ATOM 3853 C CA . ASN A 1 505 ? -37.098 17.164 87.160 1.00 62.84 505 ASN A CA 1
ATOM 3854 C C . ASN A 1 505 ? -37.675 18.261 88.075 1.00 62.84 505 ASN A C 1
ATOM 3856 O O . ASN A 1 505 ? -37.220 18.437 89.210 1.00 62.84 505 ASN A O 1
ATOM 3860 N N . ASP A 1 506 ? -38.721 18.959 87.637 1.00 55.06 506 ASP A N 1
ATOM 3861 C CA . ASP A 1 506 ? -39.474 19.867 88.507 1.00 55.06 506 ASP A CA 1
ATOM 3862 C C . ASP A 1 506 ? -40.508 19.089 89.343 1.00 55.06 506 ASP A C 1
ATOM 3864 O O . ASP A 1 506 ? -41.730 19.164 89.192 1.00 55.06 506 ASP A O 1
ATOM 3868 N N . ALA A 1 507 ? -39.996 18.320 90.309 1.00 47.66 507 ALA A N 1
ATOM 3869 C CA . ALA A 1 507 ? -40.793 17.833 91.424 1.00 47.66 507 ALA A CA 1
ATOM 3870 C C . ALA A 1 507 ? -41.225 19.030 92.292 1.00 47.66 507 ALA A C 1
ATOM 3872 O O . ALA A 1 507 ? -40.572 19.382 93.277 1.00 47.66 507 ALA A O 1
ATOM 3873 N N . LEU A 1 508 ? -42.355 19.646 91.935 1.00 45.16 508 LEU A N 1
ATOM 3874 C CA . LEU A 1 508 ? -43.095 20.611 92.747 1.00 45.16 508 LEU A CA 1
ATOM 3875 C C . LEU A 1 508 ? -43.236 20.102 94.192 1.00 45.16 508 LEU A C 1
ATOM 3877 O O . LEU A 1 508 ? -44.092 19.275 94.515 1.00 45.16 508 LEU A O 1
ATOM 3881 N N . SER A 1 509 ? -42.413 20.638 95.097 1.00 43.72 509 SER A N 1
ATOM 3882 C CA . SER A 1 509 ? -42.643 20.514 96.533 1.00 43.72 509 SER A CA 1
ATOM 3883 C C . SER A 1 509 ? -43.907 21.302 96.887 1.00 43.72 509 SER A C 1
ATOM 3885 O O . SER A 1 509 ? -43.895 22.526 96.979 1.00 43.72 509 SER A O 1
ATOM 3887 N N . VAL A 1 510 ? -45.031 20.604 97.049 1.00 43.69 510 VAL A N 1
ATOM 3888 C CA . VAL A 1 510 ? -46.266 21.191 97.581 1.00 43.69 510 VAL A CA 1
ATOM 3889 C C . VAL A 1 510 ? -46.079 21.383 99.093 1.00 43.69 510 VAL A C 1
ATOM 3891 O O . VAL A 1 510 ? -45.982 20.386 99.815 1.00 43.69 510 VAL A O 1
ATOM 3894 N N . PRO A 1 511 ? -46.048 22.618 99.634 1.00 40.47 511 PRO A N 1
ATOM 3895 C CA . PRO A 1 511 ? -46.131 22.804 101.069 1.00 40.47 511 PRO A CA 1
ATOM 3896 C C . PRO A 1 511 ? -47.567 22.510 101.505 1.00 40.47 511 PRO A C 1
ATOM 3898 O O . PRO A 1 511 ? -48.528 23.100 101.012 1.00 40.47 511 PRO A O 1
ATOM 3901 N N . ALA A 1 512 ? -47.714 21.589 102.453 1.00 44.25 512 ALA A N 1
ATOM 3902 C CA . ALA A 1 512 ? -48.983 21.292 103.091 1.00 44.25 512 ALA A CA 1
ATOM 3903 C C . ALA A 1 512 ? -49.567 22.554 103.753 1.00 44.25 512 ALA A C 1
ATOM 3905 O O . ALA A 1 512 ? -49.113 22.977 104.815 1.00 44.25 512 ALA A O 1
ATOM 3906 N N . MET A 1 513 ? -50.609 23.134 103.156 1.00 42.81 513 MET A N 1
ATOM 3907 C CA . MET A 1 513 ? -51.528 24.023 103.865 1.00 42.81 513 MET A CA 1
ATOM 3908 C C . MET A 1 513 ? -52.909 24.021 103.201 1.00 42.81 513 MET A C 1
ATOM 3910 O O . MET A 1 513 ? -53.220 24.825 102.330 1.00 42.81 513 MET A O 1
ATOM 3914 N N . SER A 1 514 ? -53.776 23.119 103.662 1.00 36.75 514 SER A N 1
ATOM 3915 C CA . SER A 1 514 ? -55.225 23.261 103.520 1.00 36.75 514 SER A CA 1
ATOM 3916 C C . SER A 1 514 ? -55.875 23.010 104.877 1.00 36.75 514 SER A C 1
ATOM 3918 O O . SER A 1 514 ? -56.081 21.872 105.296 1.00 36.75 514 SER A O 1
ATOM 3920 N N . GLY A 1 515 ? -56.175 24.104 105.567 1.00 39.28 515 GLY A N 1
ATOM 3921 C CA . GLY A 1 515 ? -56.908 24.132 106.821 1.00 39.28 515 GLY A CA 1
ATOM 3922 C C . GLY A 1 515 ? -57.648 25.456 106.950 1.00 39.28 515 GLY A C 1
ATOM 3923 O O . GLY A 1 515 ? -57.239 26.306 107.725 1.00 39.28 515 GLY A O 1
ATOM 3924 N N . ILE A 1 516 ? -58.752 25.573 106.203 1.00 46.03 516 ILE A N 1
ATOM 3925 C CA . ILE A 1 516 ? -59.847 26.540 106.390 1.00 46.03 516 ILE A CA 1
ATOM 3926 C C . ILE A 1 516 ? -59.550 27.977 105.919 1.00 46.03 516 ILE A C 1
ATOM 3928 O O . ILE A 1 516 ? -58.908 28.767 106.601 1.00 46.03 516 ILE A O 1
ATOM 3932 N N . GLY A 1 517 ? -60.161 28.354 104.793 1.00 36.25 517 GLY A N 1
ATOM 3933 C CA . GLY A 1 517 ? -60.384 29.756 104.435 1.00 36.25 517 GLY A CA 1
ATOM 3934 C C . GLY A 1 517 ? -60.526 29.969 102.933 1.00 36.25 517 GLY A C 1
ATOM 3935 O O . GLY A 1 517 ? -59.607 29.656 102.196 1.00 36.25 517 GLY A O 1
ATOM 3936 N N . PHE A 1 518 ? -61.645 30.565 102.516 1.00 37.38 518 PHE A N 1
ATOM 3937 C CA . PHE A 1 518 ? -61.946 31.073 101.169 1.00 37.38 518 PHE A CA 1
ATOM 3938 C C . PHE A 1 518 ? -62.525 30.060 100.157 1.00 37.38 518 PHE A C 1
ATOM 3940 O O . PHE A 1 518 ? -62.040 29.900 99.048 1.00 37.38 518 PHE A O 1
ATOM 3947 N N . ILE A 1 519 ? -63.628 29.370 100.469 1.00 44.94 519 ILE A N 1
ATOM 3948 C CA . ILE A 1 519 ? -64.988 29.904 100.217 1.00 44.94 519 ILE A CA 1
ATOM 3949 C C . ILE A 1 519 ? -65.078 31.406 100.524 1.00 44.94 519 ILE A C 1
ATOM 3951 O O . ILE A 1 519 ? -65.363 31.766 101.659 1.00 44.94 519 ILE A O 1
ATOM 3955 N N . ALA A 1 520 ? -64.740 32.260 99.547 1.00 41.78 520 ALA A N 1
ATOM 3956 C CA . ALA A 1 520 ? -65.145 33.676 99.431 1.00 41.78 520 ALA A CA 1
ATOM 3957 C C . ALA A 1 520 ? -64.248 34.454 98.445 1.00 41.78 520 ALA A C 1
ATOM 3959 O O . ALA A 1 520 ? -63.641 35.447 98.822 1.00 41.78 520 ALA A O 1
ATOM 3960 N N . LEU A 1 521 ? -64.154 34.041 97.178 1.00 36.94 521 LEU A N 1
ATOM 3961 C CA . LEU A 1 521 ? -63.753 34.974 96.108 1.00 36.94 521 LEU A CA 1
ATOM 3962 C C . LEU A 1 521 ? -64.304 34.560 94.732 1.00 36.94 521 LEU A C 1
ATOM 3964 O O . LEU A 1 521 ? -63.688 34.745 93.695 1.00 36.94 521 LEU A O 1
ATOM 3968 N N . CYS A 1 522 ? -65.531 34.032 94.734 1.00 34.53 522 CYS A N 1
ATOM 3969 C CA . CYS A 1 522 ? -66.470 34.206 93.630 1.00 34.53 522 CYS A CA 1
ATOM 3970 C C . CYS A 1 522 ? -67.428 35.325 94.044 1.00 34.53 522 CYS A C 1
ATOM 3972 O O . CYS A 1 522 ? -68.425 35.050 94.701 1.00 34.53 522 CYS A O 1
ATOM 3974 N N . LEU A 1 523 ? -67.058 36.576 93.758 1.00 34.38 523 LEU A N 1
ATOM 3975 C CA . LEU A 1 523 ? -67.913 37.701 93.344 1.00 34.38 523 LEU A CA 1
ATOM 3976 C C . LEU A 1 523 ? -67.139 39.020 93.515 1.00 34.38 523 LEU A C 1
ATOM 3978 O O . LEU A 1 523 ? -66.458 39.229 94.514 1.00 34.38 523 LEU A O 1
ATOM 3982 N N . SER A 1 524 ? -67.370 39.936 92.572 1.00 33.97 524 SER A N 1
ATOM 3983 C CA . SER A 1 524 ? -66.771 41.273 92.399 1.00 33.97 524 SER A CA 1
ATOM 3984 C C . SER A 1 524 ? -65.377 41.236 91.737 1.00 33.97 524 SER A C 1
ATOM 3986 O O . SER A 1 524 ? -64.444 40.682 92.288 1.00 33.97 524 SER A O 1
ATOM 3988 N N . MET A 1 525 ? -65.147 41.752 90.526 1.00 42.47 525 MET A N 1
ATOM 3989 C CA . MET A 1 525 ? -65.797 42.870 89.843 1.00 42.47 525 MET A CA 1
ATOM 3990 C C . MET A 1 525 ? -65.898 42.661 88.318 1.00 42.47 525 MET A C 1
ATOM 3992 O O . MET A 1 525 ? -64.910 42.766 87.600 1.00 42.47 525 MET A O 1
ATOM 3996 N N . LEU A 1 526 ? -67.128 42.499 87.818 1.00 34.12 526 LEU A N 1
ATOM 3997 C CA . LEU A 1 526 ? -67.589 43.273 86.663 1.00 34.12 526 LEU A CA 1
ATOM 3998 C C . LEU A 1 526 ? -68.133 44.588 87.231 1.00 34.12 526 LEU A C 1
ATOM 4000 O O . LEU A 1 526 ? -69.028 44.575 88.077 1.00 34.12 526 LEU A O 1
ATOM 4004 N N . GLY A 1 527 ? -67.572 45.718 86.812 1.00 32.97 527 GLY A N 1
ATOM 4005 C CA . GLY A 1 527 ? -68.083 47.033 87.180 1.00 32.97 527 GLY A CA 1
ATOM 4006 C C . GLY A 1 527 ? -69.295 47.410 86.332 1.00 32.97 527 GLY A C 1
ATOM 4007 O O . GLY A 1 527 ? -69.179 47.507 85.116 1.00 32.97 527 GLY A O 1
ATOM 4008 N N . LEU A 1 528 ? -70.425 47.713 86.973 1.00 33.31 528 LEU A N 1
ATOM 4009 C CA . LEU A 1 528 ? -71.418 48.647 86.441 1.00 33.31 528 LEU A CA 1
ATOM 4010 C C . LEU A 1 528 ? -71.836 49.624 87.549 1.00 33.31 528 LEU A C 1
ATOM 4012 O O . LEU A 1 528 ? -71.959 49.258 88.715 1.00 33.31 528 LEU A O 1
ATOM 4016 N N . GLY A 1 529 ? -71.960 50.894 87.161 1.00 30.16 529 GLY A N 1
ATOM 4017 C CA . GLY A 1 529 ? -71.986 52.065 88.033 1.00 30.16 529 GLY A CA 1
ATOM 4018 C C . GLY A 1 529 ? -73.151 52.160 89.021 1.00 30.16 529 GLY A C 1
ATOM 4019 O O . GLY A 1 529 ? -74.235 51.650 88.781 1.00 30.16 529 GLY A O 1
ATOM 4020 N N . MET A 1 530 ? -72.967 52.953 90.077 1.00 33.22 530 MET A N 1
ATOM 4021 C CA . MET A 1 530 ? -73.533 54.307 90.144 1.00 33.22 530 MET A CA 1
ATOM 4022 C C . MET A 1 530 ? -73.161 55.017 91.457 1.00 33.22 530 MET A C 1
ATOM 4024 O O . MET A 1 530 ? -73.359 54.506 92.547 1.00 33.22 530 MET A O 1
ATOM 4028 N N . ALA A 1 531 ? -72.713 56.261 91.286 1.00 31.73 531 ALA A N 1
ATOM 4029 C CA . ALA A 1 531 ? -73.055 57.442 92.076 1.00 31.73 531 ALA A CA 1
ATOM 4030 C C . ALA A 1 531 ? -72.743 57.523 93.595 1.00 31.73 531 ALA A C 1
ATOM 4032 O O . ALA A 1 531 ? -73.400 56.940 94.445 1.00 31.73 531 ALA A O 1
ATOM 4033 N N . ARG A 1 532 ? -71.960 58.579 93.876 1.00 34.84 532 ARG A N 1
ATOM 4034 C CA . ARG A 1 532 ? -72.262 59.697 94.799 1.00 34.84 532 ARG A CA 1
ATOM 4035 C C . ARG A 1 532 ? -71.564 59.732 96.173 1.00 34.84 532 ARG A C 1
ATOM 4037 O O . ARG A 1 532 ? -71.954 59.095 97.134 1.00 34.84 532 ARG A O 1
ATOM 4044 N N . HIS A 1 533 ? -70.692 60.742 96.244 1.00 33.19 533 HIS A N 1
ATOM 4045 C CA . HIS A 1 533 ? -70.550 61.740 97.312 1.00 33.19 533 HIS A CA 1
ATOM 4046 C C . HIS A 1 533 ? -69.844 61.400 98.642 1.00 33.19 533 HIS A C 1
ATOM 4048 O O . HIS A 1 533 ? -70.445 60.934 99.593 1.00 33.19 533 HIS A O 1
ATOM 4054 N N . ARG A 1 534 ? -68.608 61.929 98.715 1.00 35.75 534 ARG A N 1
ATOM 4055 C CA . ARG A 1 534 ? -68.080 62.916 99.689 1.00 35.75 534 ARG A CA 1
ATOM 4056 C C . ARG A 1 534 ? -68.125 62.618 101.201 1.00 35.75 534 ARG A C 1
ATOM 4058 O O . ARG A 1 534 ? -69.193 62.609 101.797 1.00 35.75 534 ARG A O 1
ATOM 4065 N N . LYS A 1 535 ? -66.924 62.853 101.768 1.00 36.19 535 LYS A N 1
ATOM 4066 C CA . LYS A 1 535 ? -66.592 63.442 103.089 1.00 36.19 535 LYS A CA 1
ATOM 4067 C C . LYS A 1 535 ? -66.724 62.471 104.276 1.00 36.19 535 LYS A C 1
ATOM 4069 O O . LYS A 1 535 ? -67.667 61.709 104.330 1.00 36.19 535 LYS A O 1
ATOM 4074 N N . ASN A 1 536 ? -65.858 62.472 105.288 1.00 35.69 536 ASN A N 1
ATOM 4075 C CA . ASN A 1 536 ? -64.804 63.403 105.689 1.00 35.69 536 ASN A CA 1
ATOM 4076 C C . ASN A 1 536 ? -63.938 62.739 106.785 1.00 35.69 536 ASN A C 1
ATOM 4078 O O . ASN A 1 536 ? -64.476 61.995 107.590 1.00 35.69 536 ASN A O 1
ATOM 4082 N N . GLN A 1 537 ? -62.670 63.158 106.853 1.00 37.47 537 GLN A N 1
ATOM 4083 C CA . GLN A 1 537 ? -61.910 63.483 108.074 1.00 37.47 537 GLN A CA 1
ATOM 4084 C C . GLN A 1 537 ? -61.559 62.396 109.111 1.00 37.47 537 GLN A C 1
ATOM 4086 O O . GLN A 1 537 ? -62.396 61.909 109.855 1.00 37.47 537 GLN A O 1
ATOM 4091 N N . THR A 1 538 ? -60.245 62.149 109.188 1.00 45.06 538 THR A N 1
ATOM 4092 C CA . THR A 1 538 ? -59.370 62.303 110.371 1.00 45.06 538 THR A CA 1
ATOM 4093 C C . THR A 1 538 ? -59.942 62.003 111.757 1.00 45.06 538 THR A C 1
ATOM 4095 O O . THR A 1 538 ? -60.812 62.731 112.235 1.00 45.06 538 THR A O 1
ATOM 4098 N N . HIS A 1 539 ? -59.253 61.109 112.467 1.00 44.50 539 HIS A N 1
ATOM 4099 C CA . HIS A 1 539 ? -58.587 61.463 113.720 1.00 44.50 539 HIS A CA 1
ATOM 4100 C C . HIS A 1 539 ? -57.272 60.704 113.871 1.00 44.50 539 HIS A C 1
ATOM 4102 O O . HIS A 1 539 ? -57.221 59.550 113.391 1.00 44.50 539 HIS A O 1
#

Foldseek 3Di:
DQDPPDQAAFKAKDQPDKDAADDPDDLADDHLAIEQQVLVCVSVVHRPCVVDDRMDMDGDLPNPPFPCVVVVHDDHADCLFFLDDPDLRHHHPQLSVLLNVLVSLPLFWQAQLVQLARPVNGTYLLQQQKAQQVVRDRSNRDDSVVSNVCQPDFRIWGHQDQQLVLQVVLVVVVLKDDQADPSSIGTKHDPPVPDSSDGGIFGDPGTPLDASRGADSGSSGLSNENPSSVSSSVSSPDDADPLADAKDKAADEAEEDEAPDKDKDKIFIDGHPDSSSGPVLQADPDDPDHRQKKKFKFKQKPDCQFFNSVQWDKPQADPRTGRHPGRMIMTMTHTDHQDFDKIKMKMKIAIPSGHIDIYIYIYGYHYDFDAKDKDWPPDDFAAEAQAQKDKTFMWIAGPRQGTDFFKKKWKDFVVGDIDIDGGDGGMDMDGDDFGKMKMKIKDADPVGRIDMDIGIYGYQNQPQQCPLQDGSNVCVVVVAHSNDQQRCPQPRGCNRDPNSNDHDPPPPPDDDDDDDDDPPDPDDDPDDDDDDDDDDDDD